Protein AF-A0AAV4X807-F1 (afdb_monomer_lite)

Organism: Caerostris extrusa (NCBI:txid172846)

Sequence (477 aa):
MCGIFAYLNYLEPRTRQEILELLIKGLQRLEYRGYDSAGVAFDGDANGKSIQIIRRKRWLKVTSLNLKPILKLSLNIMHIHKDKPHLSFRELVEQVIQQLEGICSSIQSKHYPNECVATRRGSPLLVGIKSKTHLATDYIPVLYSKDLTIHRLKRTLDESTAREIITFYKNGHSRNHEKTRQILEELTELPVMVELASDFMDRNTPIFRDDVCFFISQSGETADTLISLRYCKNNGALVVGVTNTVGSSICRESHCGIHINAGPEIGVASTKAYTSQFLSLVMFALVMSEDRISMQSRRSEIIRGLKVLPEQIKQVLELDSEVLKLSKEIYHQKSVLVMGRGFNYATCLEGALKIKELTYMHSEGILAGELKHGP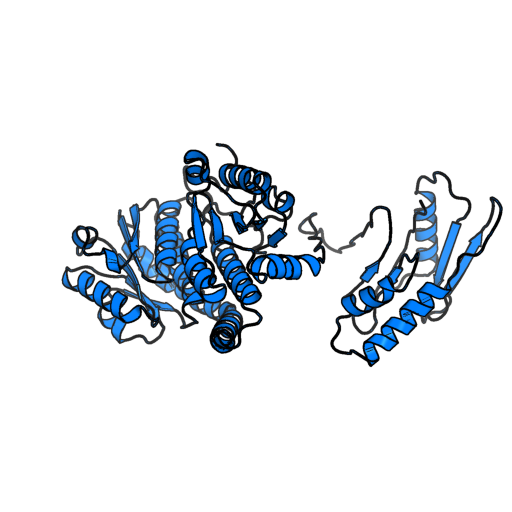LALVDDAMPVIMVVTKDPVYTKCMNALQQVTARGGRPIIICEKGDEETQKFAHKYLEVPHTVDCLQGILTVIPMQLLSFHIAVLRECNVDCPRNLAKSVTVE

pLDDT: mean 76.55, std 20.01, range [23.7, 98.31]

Foldseek 3Di:
DDDDDDDDDDPDDDDPVVVVVVRVVVVVPPPDDDDFWDKDWDQPDPVSPHIDIDIDGPDDDDDDDDPVLVVQLVVQLVVVCVVPVPDDSQRSNVVSVVVDPDDWDWDADPVHNVDIDTDDDDDDDDDDDDDPDDDPDPDDDDDDDDPVPLVVVLCLLVVPLAQAEEEEDEPLPALLQVLLQVLLCVLSVGHYHYDYLQVCVVVVPDEALNYAYEQEDAQLQFASSLVSQVVNVVNNHQYEYEYQDPPHSSCVSHPYYHHLVLPDDQFLQDDSSRLSSSVRSNVSSLSSNPPDPVCPVVSVQVVVLVVCVVVLLVVLVVCLVVLLVVLVVPLVPQEEEEEEERSCQSLSVSLQSLLCQLRVHHYDRDYLQCCVVPVVVVQAQRHEYEYEAEPDPCNVVSVVSLCSSLVRNHAYEYEYAPPPVVSVVSHNHYDHGHDGPPSSVSSSSNVSSNSNSVSSSVVNVADRRDGPPTDSHDNDD

InterPro domains:
  IPR001347 SIS domain [PF01380] (180-286)
  IPR001347 SIS domain [PF01380] (329-459)
  IPR001347 SIS domain [PS51464] (153-294)
  IPR001347 SIS domain [PS51464] (326-467)
  IPR017932 Glutamine amidotransferase type 2 domain [PS51278] (2-477)
  IPR029055 Nucleophile aminohydrolases, N-terminal [G3DSA:3.60.20.10] (2-70)
  IPR029055 Nucleophile aminohydrolases, N-terminal [SSF56235] (2-137)
  IPR035466 GlmS/AgaS, SIS domain 1 [cd05008] (181-289)
  IPR035490 GlmS/FrlB, SIS domain 2 [cd05009] (322-475)
  IPR046348 SIS domain superfamily [SSF53697] (181-477)

Structure (mmCIF, N/CA/C/O backbone):
data_AF-A0AAV4X807-F1
#
_entry.id   AF-A0AAV4X807-F1
#
loop_
_atom_site.group_PDB
_atom_site.id
_atom_site.type_symbol
_atom_site.label_atom_id
_atom_site.label_alt_id
_atom_site.label_comp_id
_atom_site.label_asym_id
_atom_site.label_entity_id
_atom_site.label_seq_id
_atom_site.pdbx_PDB_ins_code
_atom_site.Cartn_x
_atom_site.Cartn_y
_atom_site.Cartn_z
_atom_site.occupancy
_atom_site.B_iso_or_equiv
_atom_site.auth_seq_id
_atom_site.auth_comp_id
_atom_site.auth_asym_id
_atom_site.auth_atom_id
_atom_site.pdbx_PDB_model_num
ATOM 1 N N . MET A 1 1 ? 34.474 23.354 -31.093 1.00 37.50 1 MET A N 1
ATOM 2 C CA . MET A 1 1 ? 33.369 23.853 -30.243 1.00 37.50 1 MET A CA 1
ATOM 3 C C . MET A 1 1 ? 32.758 25.121 -30.844 1.00 37.50 1 MET A C 1
ATOM 5 O O . MET A 1 1 ? 33.234 26.207 -30.584 1.00 37.50 1 MET A O 1
ATOM 9 N N . CYS A 1 2 ? 31.691 25.044 -31.634 1.00 44.03 2 CYS A N 1
ATOM 10 C CA . CYS A 1 2 ? 30.960 26.267 -32.000 1.00 44.03 2 CYS A CA 1
ATOM 11 C C . CYS A 1 2 ? 29.953 26.602 -30.889 1.00 44.03 2 CYS A C 1
ATOM 13 O O . CYS A 1 2 ? 29.082 25.784 -30.605 1.00 44.03 2 CYS A O 1
ATOM 15 N N . GLY A 1 3 ? 30.073 27.769 -30.252 1.00 45.31 3 GLY A N 1
ATOM 16 C CA . GLY A 1 3 ? 29.020 28.302 -29.385 1.00 45.31 3 GLY A CA 1
ATOM 17 C C . GLY A 1 3 ? 27.915 28.915 -30.244 1.00 45.31 3 GLY A C 1
ATOM 18 O O . GLY A 1 3 ? 28.207 29.748 -31.099 1.00 45.31 3 GLY A O 1
ATOM 19 N N . ILE A 1 4 ? 26.663 28.494 -30.056 1.00 52.38 4 ILE A N 1
ATOM 20 C CA . ILE A 1 4 ? 25.496 29.099 -30.714 1.00 52.38 4 ILE A CA 1
ATOM 21 C C . ILE A 1 4 ? 24.684 29.827 -29.646 1.00 52.38 4 ILE A C 1
ATOM 23 O O . ILE A 1 4 ? 24.344 29.243 -28.620 1.00 52.38 4 ILE A O 1
ATOM 27 N N . PHE A 1 5 ? 24.377 31.097 -29.904 1.00 51.44 5 PHE A N 1
ATOM 28 C CA . PHE A 1 5 ? 23.547 31.946 -29.056 1.00 51.44 5 PHE A CA 1
ATOM 29 C C . PHE A 1 5 ? 22.313 32.366 -29.861 1.00 51.44 5 PHE A C 1
ATOM 31 O O . PHE A 1 5 ? 22.455 32.941 -30.940 1.00 51.44 5 PHE A O 1
ATOM 38 N N . ALA A 1 6 ? 21.115 32.036 -29.377 1.00 50.97 6 ALA A N 1
ATOM 39 C CA . ALA A 1 6 ? 19.854 32.307 -30.065 1.00 50.97 6 ALA A CA 1
ATOM 40 C C . ALA A 1 6 ? 18.922 33.127 -29.167 1.00 50.97 6 ALA A C 1
ATOM 42 O O . ALA A 1 6 ? 18.878 32.923 -27.955 1.00 50.97 6 ALA A O 1
ATOM 43 N N . TYR A 1 7 ? 18.172 34.046 -29.774 1.00 53.22 7 TYR A N 1
ATOM 44 C CA . TYR A 1 7 ? 17.194 34.892 -29.096 1.00 53.22 7 TYR A CA 1
ATOM 45 C C . TYR A 1 7 ? 15.838 34.704 -29.770 1.00 53.22 7 TYR A C 1
ATOM 47 O O . TYR A 1 7 ? 15.693 34.990 -30.956 1.00 53.22 7 TYR A O 1
ATOM 55 N N . LEU A 1 8 ? 14.860 34.210 -29.010 1.00 50.12 8 LEU A N 1
ATOM 56 C CA . LEU A 1 8 ? 13.480 34.050 -29.453 1.00 50.12 8 LEU A CA 1
ATOM 57 C C . LEU A 1 8 ? 12.603 35.017 -28.663 1.00 50.12 8 LEU A C 1
ATOM 59 O O . LEU A 1 8 ? 12.686 35.077 -27.436 1.00 50.12 8 LEU A O 1
ATOM 63 N N . ASN A 1 9 ? 11.755 35.749 -29.372 1.00 50.38 9 ASN A N 1
ATOM 64 C CA . ASN A 1 9 ? 10.801 36.664 -28.777 1.00 50.38 9 ASN A CA 1
ATOM 65 C C . ASN A 1 9 ? 9.375 36.184 -29.067 1.00 50.38 9 ASN A C 1
ATOM 67 O O . ASN A 1 9 ? 9.040 35.936 -30.224 1.00 50.38 9 ASN A O 1
ATOM 71 N N . TYR A 1 10 ? 8.552 36.034 -28.029 1.00 42.34 10 TYR A N 1
ATOM 72 C CA . TYR A 1 10 ? 7.191 35.513 -28.131 1.00 42.34 10 TYR A CA 1
ATOM 73 C C . TYR A 1 10 ? 6.226 36.408 -27.352 1.00 42.34 10 TYR A C 1
ATOM 75 O O . TYR A 1 10 ? 6.401 36.610 -26.153 1.00 42.34 10 TYR A O 1
ATOM 83 N N . LEU A 1 11 ? 5.214 36.934 -28.051 1.00 37.69 11 LEU A N 1
ATOM 84 C CA . LEU A 1 11 ? 4.140 37.791 -27.519 1.00 37.69 11 LEU A CA 1
ATOM 85 C C . LEU A 1 11 ? 4.584 39.103 -26.847 1.00 37.69 11 LEU A C 1
ATOM 87 O O . LEU A 1 11 ? 3.776 39.756 -26.192 1.00 37.69 11 LEU A O 1
ATOM 91 N N . GLU A 1 12 ? 5.827 39.532 -27.054 1.00 49.78 12 GLU A N 1
ATOM 92 C CA . GLU A 1 12 ? 6.304 40.841 -26.616 1.00 49.78 12 GLU A CA 1
ATOM 93 C C . GLU A 1 12 ? 6.917 41.576 -27.813 1.00 49.78 12 GLU A C 1
ATOM 95 O O . GLU A 1 12 ? 7.887 41.098 -28.388 1.00 49.78 12 GLU A O 1
ATOM 100 N N . PRO A 1 13 ? 6.372 42.707 -28.280 1.00 58.28 13 PRO A N 1
ATOM 101 C CA . PRO A 1 13 ? 6.938 43.388 -29.437 1.00 58.28 13 PRO A CA 1
ATOM 102 C C . PRO A 1 13 ? 8.306 43.984 -29.071 1.00 58.28 13 PRO A C 1
ATOM 104 O O . PRO A 1 13 ? 8.405 44.866 -28.222 1.00 58.28 13 PRO A O 1
ATOM 107 N N . ARG A 1 14 ? 9.374 43.501 -29.717 1.00 67.25 14 ARG A N 1
ATOM 108 C CA . ARG A 1 14 ? 10.719 44.101 -29.661 1.00 67.25 14 ARG A CA 1
ATOM 109 C C . ARG A 1 14 ? 11.163 44.473 -31.055 1.00 67.25 14 ARG A C 1
ATOM 111 O O . ARG A 1 14 ? 10.870 43.768 -32.023 1.00 67.25 14 ARG A O 1
ATOM 118 N N . THR A 1 15 ? 11.892 45.572 -31.154 1.00 72.75 15 THR A N 1
ATOM 119 C CA . THR A 1 15 ? 12.440 46.008 -32.433 1.00 72.75 15 THR A CA 1
ATOM 120 C C . THR A 1 15 ? 13.598 45.097 -32.842 1.00 72.75 15 THR A C 1
ATOM 122 O O . THR A 1 15 ? 14.346 44.585 -32.009 1.00 72.75 15 THR A O 1
ATOM 125 N N . ARG A 1 16 ? 13.788 44.896 -34.152 1.00 64.81 16 ARG A N 1
ATOM 126 C CA . ARG A 1 16 ? 14.900 44.079 -34.677 1.00 64.81 16 ARG A CA 1
ATOM 127 C C . ARG A 1 16 ? 16.267 44.600 -34.231 1.00 64.81 16 ARG A C 1
ATOM 129 O O . ARG A 1 16 ? 17.181 43.810 -34.023 1.00 64.81 16 ARG A O 1
ATOM 136 N N . GLN A 1 17 ? 16.392 45.915 -34.063 1.00 71.38 17 GLN A N 1
ATOM 137 C CA . GLN A 1 17 ? 17.611 46.555 -33.585 1.00 71.38 17 GLN A CA 1
ATOM 138 C C . GLN A 1 17 ? 17.977 46.091 -32.169 1.00 71.38 17 GLN A C 1
ATOM 140 O O . GLN A 1 17 ? 19.103 45.650 -31.957 1.00 71.38 17 GLN A O 1
ATOM 145 N N . GLU A 1 18 ? 17.027 46.102 -31.230 1.00 69.62 18 GLU A N 1
ATOM 146 C CA . GLU A 1 18 ? 17.261 45.630 -29.856 1.00 69.62 18 GLU A CA 1
ATOM 147 C C . GLU A 1 18 ? 17.693 44.157 -29.828 1.00 69.62 18 GLU A C 1
ATOM 149 O O . GLU A 1 18 ? 18.594 43.779 -29.079 1.00 69.62 18 GLU A O 1
ATOM 154 N N . ILE A 1 19 ? 17.084 43.328 -30.683 1.00 66.19 19 ILE A N 1
ATOM 155 C CA . ILE A 1 19 ? 17.410 41.901 -30.811 1.00 66.19 19 ILE A CA 1
ATOM 156 C C . ILE A 1 19 ? 18.845 41.716 -31.316 1.00 66.19 19 ILE A C 1
ATOM 158 O O . ILE A 1 19 ? 19.616 40.943 -30.742 1.00 66.19 19 ILE A O 1
ATOM 162 N N . LEU A 1 20 ? 19.224 42.440 -32.370 1.00 65.31 20 LEU A N 1
ATOM 163 C CA . LEU A 1 20 ? 20.565 42.371 -32.951 1.00 65.31 20 LEU A CA 1
ATOM 164 C C . LEU A 1 20 ? 21.633 42.876 -31.976 1.00 65.31 20 LEU A C 1
ATOM 166 O O . LEU A 1 20 ? 22.670 42.231 -31.825 1.00 65.31 20 LEU A O 1
ATOM 170 N N . GLU A 1 21 ? 21.380 43.977 -31.268 1.00 71.56 21 GLU A N 1
ATOM 171 C CA . GLU A 1 21 ? 22.302 44.501 -30.256 1.00 71.56 21 GLU A CA 1
ATOM 172 C C . GLU A 1 21 ? 22.534 43.505 -29.115 1.00 71.56 21 GLU A C 1
ATOM 174 O O . GLU A 1 21 ? 23.664 43.350 -28.645 1.00 71.56 21 GLU A O 1
ATOM 179 N N . LEU A 1 22 ? 21.488 42.798 -28.685 1.00 67.56 22 LEU A N 1
ATOM 180 C CA . LEU A 1 22 ? 21.567 41.815 -27.609 1.00 67.56 22 LEU A CA 1
ATOM 181 C C . LEU A 1 22 ? 22.325 40.553 -28.045 1.00 67.56 22 LEU A C 1
ATOM 183 O O . LEU A 1 22 ? 23.179 40.064 -27.303 1.00 67.56 22 LEU A O 1
ATOM 187 N N . LEU A 1 23 ? 22.082 40.071 -29.268 1.00 64.19 23 LEU A N 1
ATOM 188 C CA . LEU A 1 23 ? 22.828 38.960 -29.866 1.00 64.19 23 LEU A CA 1
ATOM 189 C C . LEU A 1 23 ? 24.318 39.297 -30.035 1.00 64.19 23 LEU A C 1
ATOM 191 O O . LEU A 1 23 ? 25.176 38.485 -29.692 1.00 64.19 23 LEU A O 1
ATOM 195 N N . ILE A 1 24 ? 24.641 40.507 -30.501 1.00 65.62 24 ILE A N 1
ATOM 196 C CA . ILE A 1 24 ? 26.028 40.961 -30.690 1.00 65.62 24 ILE A CA 1
ATOM 197 C C . ILE A 1 24 ? 26.744 41.131 -29.342 1.00 65.62 24 ILE A C 1
ATOM 199 O O . ILE A 1 24 ? 27.864 40.643 -29.187 1.00 65.62 24 ILE A O 1
ATOM 203 N N . LYS A 1 25 ? 26.103 41.756 -28.343 1.00 63.31 25 LYS A N 1
ATOM 204 C CA . LYS A 1 25 ? 26.660 41.883 -26.981 1.00 63.31 25 LYS A CA 1
ATOM 205 C C . LYS A 1 25 ? 26.866 40.518 -26.317 1.00 63.31 25 LYS A C 1
ATOM 207 O O . LYS A 1 25 ? 27.859 40.328 -25.619 1.00 63.31 25 LYS A O 1
ATOM 212 N N . GLY A 1 26 ? 25.957 39.565 -26.544 1.00 60.72 26 GLY A N 1
ATOM 213 C CA . GLY A 1 26 ? 26.096 38.181 -26.081 1.00 60.72 26 GLY A CA 1
ATOM 214 C C . GLY A 1 26 ? 27.308 37.484 -26.698 1.00 60.72 26 GLY A C 1
ATOM 215 O O . GLY A 1 26 ? 28.117 36.903 -25.979 1.00 60.72 26 GLY A O 1
ATOM 216 N N . LEU A 1 27 ? 27.491 37.625 -28.014 1.00 60.19 27 LEU A N 1
ATOM 217 C CA . LEU A 1 27 ? 28.650 37.087 -28.733 1.00 60.19 27 LEU A CA 1
ATOM 218 C C . LEU A 1 27 ? 29.984 37.700 -28.272 1.00 60.19 27 LEU A C 1
ATOM 220 O O . LEU A 1 27 ? 30.978 36.986 -28.212 1.00 60.19 27 LEU A O 1
ATOM 224 N N . GLN A 1 28 ? 30.012 38.988 -27.912 1.00 56.56 28 GLN A N 1
ATOM 225 C CA . GLN A 1 28 ? 31.215 39.673 -27.410 1.00 56.56 28 GLN A CA 1
ATOM 226 C C . GLN A 1 28 ? 31.657 39.220 -26.010 1.00 56.56 28 GLN A C 1
ATOM 228 O O . GLN A 1 28 ? 32.835 39.329 -25.683 1.00 56.56 28 GLN A O 1
ATOM 233 N N . ARG A 1 29 ? 30.727 38.743 -25.172 1.00 58.25 29 ARG A N 1
ATOM 234 C CA . ARG A 1 29 ? 31.002 38.318 -23.784 1.00 58.25 29 ARG A CA 1
ATOM 235 C C . ARG A 1 29 ? 31.426 36.855 -23.660 1.00 58.25 29 ARG A C 1
ATOM 237 O O . ARG A 1 29 ? 31.870 36.445 -22.593 1.00 58.25 29 ARG A O 1
ATOM 244 N N . LEU A 1 30 ? 31.271 36.067 -24.720 1.00 54.47 30 LEU A N 1
ATOM 245 C CA . LEU A 1 30 ? 31.763 34.695 -24.763 1.00 54.47 30 LEU A CA 1
ATOM 246 C C . LEU A 1 30 ? 33.287 34.724 -24.942 1.00 54.47 30 LEU A C 1
ATOM 248 O O . LEU A 1 30 ? 33.774 35.222 -25.955 1.00 54.47 30 LEU A O 1
ATOM 252 N N . GLU A 1 31 ? 34.041 34.187 -23.975 1.00 44.09 31 GLU A N 1
ATOM 253 C CA . GLU A 1 31 ? 35.494 34.014 -24.105 1.00 44.09 31 GLU A CA 1
ATOM 254 C C . GLU A 1 31 ? 35.809 33.119 -25.314 1.00 44.09 31 GLU A C 1
ATOM 256 O O . GLU A 1 31 ? 35.655 31.895 -25.305 1.00 44.09 31 GLU A O 1
ATOM 261 N N . TYR A 1 32 ? 36.222 33.765 -26.401 1.00 48.41 32 TYR A N 1
ATOM 262 C CA . TYR A 1 32 ? 36.353 33.171 -27.722 1.00 48.41 32 TYR A CA 1
ATOM 263 C C . TYR A 1 32 ? 37.695 32.435 -27.846 1.00 48.41 32 TYR A C 1
ATOM 265 O O . TYR A 1 32 ? 38.703 33.003 -28.263 1.00 48.41 32 TYR A O 1
ATOM 273 N N . ARG A 1 33 ? 37.738 31.148 -27.488 1.00 42.59 33 ARG A N 1
ATOM 274 C CA . ARG A 1 33 ? 38.919 30.294 -27.712 1.00 42.59 33 ARG A CA 1
ATOM 275 C C . ARG A 1 33 ? 38.788 29.504 -29.024 1.00 42.59 33 ARG A C 1
ATOM 277 O O . ARG A 1 33 ? 38.341 28.361 -29.025 1.00 42.59 33 ARG A O 1
ATOM 284 N N . GLY A 1 34 ? 39.195 30.139 -30.130 1.00 44.38 34 GLY A N 1
ATOM 285 C CA . GLY A 1 34 ? 39.702 29.464 -31.339 1.00 44.38 34 GLY A CA 1
ATOM 286 C C . GLY A 1 34 ? 38.708 29.005 -32.421 1.00 44.38 34 GLY A C 1
ATOM 287 O O . GLY A 1 34 ? 38.698 27.820 -32.740 1.00 44.38 34 GLY A O 1
ATOM 288 N N . TYR A 1 35 ? 37.937 29.909 -33.052 1.00 50.03 35 TYR A N 1
ATOM 289 C CA . TYR A 1 35 ? 37.152 29.582 -34.266 1.00 50.03 35 TYR A CA 1
ATOM 290 C C . TYR A 1 35 ? 37.242 30.656 -35.359 1.00 50.03 35 TYR A C 1
ATOM 292 O O . TYR A 1 35 ? 37.128 31.846 -35.077 1.00 50.03 35 TYR A O 1
ATOM 300 N N . ASP A 1 36 ? 37.349 30.221 -36.621 1.00 42.72 36 ASP A N 1
ATOM 301 C CA . ASP A 1 36 ? 37.680 31.057 -37.792 1.00 42.72 36 ASP A CA 1
ATOM 302 C C . ASP A 1 36 ? 36.482 31.737 -38.495 1.00 42.72 36 ASP A C 1
ATOM 304 O O . ASP A 1 36 ? 36.616 32.265 -39.604 1.00 42.72 36 ASP A O 1
ATOM 308 N N . SER A 1 37 ? 35.279 31.733 -37.902 1.00 49.81 37 SER A N 1
ATOM 309 C CA . SER A 1 37 ? 34.127 32.464 -38.461 1.00 49.81 37 SER A CA 1
ATOM 310 C C . SER A 1 37 ? 33.029 32.772 -37.437 1.00 49.81 37 SER A C 1
ATOM 312 O O . SER A 1 37 ? 32.814 32.009 -36.497 1.00 49.81 37 SER A O 1
ATOM 314 N N . ALA A 1 38 ? 32.320 33.883 -37.660 1.00 54.16 38 ALA A N 1
ATOM 315 C CA . ALA A 1 38 ? 31.125 34.290 -36.922 1.00 54.16 38 ALA A CA 1
ATOM 316 C C . ALA A 1 38 ? 30.033 34.754 -37.904 1.00 54.16 38 ALA A C 1
ATOM 318 O O . ALA A 1 38 ? 30.325 35.283 -38.986 1.00 54.16 38 ALA A O 1
ATOM 319 N N . GLY A 1 39 ? 28.768 34.554 -37.536 1.00 54.12 39 GLY A N 1
ATOM 320 C CA . GLY A 1 39 ? 27.623 35.002 -38.324 1.00 54.12 39 GLY A CA 1
ATOM 321 C C . GLY A 1 39 ? 26.351 35.086 -37.490 1.00 54.12 39 GLY A C 1
ATOM 322 O O . GLY A 1 39 ? 26.218 34.389 -36.488 1.00 54.12 39 GLY A O 1
ATOM 323 N N . VAL A 1 40 ? 25.430 35.947 -37.916 1.00 56.69 40 VAL A N 1
ATOM 324 C CA . VAL A 1 40 ? 24.116 36.144 -37.291 1.00 56.69 40 VAL A CA 1
ATOM 325 C C . VAL A 1 40 ? 23.051 35.883 -38.353 1.00 56.69 40 VAL A C 1
ATOM 327 O O . VAL A 1 40 ? 23.185 36.335 -39.493 1.00 56.69 40 VAL A O 1
ATOM 330 N N . ALA A 1 41 ? 22.020 35.124 -37.989 1.00 56.22 41 ALA A N 1
ATOM 331 C CA . ALA A 1 41 ? 20.852 34.875 -38.823 1.00 56.22 41 ALA A CA 1
ATOM 332 C C . ALA A 1 41 ? 19.611 35.423 -38.117 1.00 56.22 41 ALA A C 1
ATOM 334 O O . ALA A 1 41 ? 19.452 35.224 -36.914 1.00 56.22 41 ALA A O 1
ATOM 335 N N . PHE A 1 42 ? 18.765 36.125 -38.861 1.00 59.41 42 PHE A N 1
ATOM 336 C CA . PHE A 1 42 ? 17.525 36.714 -38.362 1.00 59.41 42 PHE A CA 1
ATOM 337 C C . PHE A 1 42 ? 16.468 36.726 -39.469 1.00 59.41 42 PHE A C 1
ATOM 339 O O . PHE A 1 42 ? 16.794 36.623 -40.653 1.00 59.41 42 PHE A O 1
ATOM 346 N N . ASP A 1 43 ? 15.201 36.864 -39.096 1.00 56.22 43 ASP A N 1
ATOM 347 C CA . ASP A 1 43 ? 14.098 36.884 -40.057 1.00 56.22 43 ASP A CA 1
ATOM 348 C C . ASP A 1 43 ? 14.142 38.151 -40.929 1.00 56.22 43 ASP A C 1
ATOM 350 O O . ASP A 1 43 ? 14.115 39.285 -40.441 1.00 56.22 43 ASP A O 1
ATOM 354 N N . GLY A 1 44 ? 14.219 37.956 -42.245 1.00 55.25 44 GLY A N 1
ATOM 355 C CA . GLY A 1 44 ? 14.304 39.007 -43.257 1.00 55.25 44 GLY A CA 1
ATOM 356 C C . GLY A 1 44 ? 13.004 39.792 -43.426 1.00 55.25 44 GLY A C 1
ATOM 357 O O . GLY A 1 44 ? 13.031 41.000 -43.660 1.00 55.25 44 GLY A O 1
ATOM 358 N N . ASP A 1 45 ? 11.855 39.156 -43.207 1.00 56.06 45 ASP A N 1
ATOM 359 C CA . ASP A 1 45 ? 10.515 39.719 -43.387 1.00 56.06 45 ASP A CA 1
ATOM 360 C C . ASP A 1 45 ? 9.650 39.543 -42.130 1.00 56.06 45 ASP A C 1
ATOM 362 O O . ASP A 1 45 ? 9.953 38.743 -41.249 1.00 56.06 45 ASP A O 1
ATOM 366 N N . ALA A 1 46 ? 8.589 40.345 -42.001 1.00 52.81 46 ALA A N 1
ATOM 367 C CA . ALA A 1 46 ? 7.729 40.352 -40.811 1.00 52.81 46 ALA A CA 1
ATOM 368 C C . ALA A 1 46 ? 6.978 39.024 -40.590 1.00 52.81 46 ALA A C 1
ATOM 370 O O . ALA A 1 46 ? 6.504 38.762 -39.490 1.00 52.81 46 ALA A O 1
ATOM 371 N N . ASN A 1 47 ? 6.901 38.179 -41.624 1.00 54.19 47 ASN A N 1
ATOM 372 C CA . ASN A 1 47 ? 6.198 36.900 -41.594 1.00 54.19 47 ASN A CA 1
ATOM 373 C C . ASN A 1 47 ? 7.123 35.697 -41.326 1.00 54.19 47 ASN A C 1
ATOM 375 O O . ASN A 1 47 ? 6.637 34.564 -41.340 1.00 54.19 47 ASN A O 1
ATOM 379 N N . GLY A 1 48 ? 8.432 35.919 -41.128 1.00 53.50 48 GLY A N 1
ATOM 380 C CA . GLY A 1 48 ? 9.415 34.863 -40.846 1.00 53.50 48 GLY A CA 1
ATOM 381 C C . GLY A 1 48 ? 9.595 33.850 -41.981 1.00 53.50 48 GLY A C 1
ATOM 382 O O . GLY A 1 48 ? 9.984 32.709 -41.741 1.00 53.50 48 GLY A O 1
ATOM 383 N N . LYS A 1 49 ? 9.247 34.222 -43.221 1.00 44.22 49 LYS A N 1
ATOM 384 C CA . LYS A 1 49 ? 9.326 33.328 -44.390 1.00 44.22 49 LYS A CA 1
ATOM 385 C C . LYS A 1 49 ? 10.677 33.407 -45.092 1.00 44.22 49 LYS A C 1
ATOM 387 O O . LYS A 1 49 ? 11.037 32.500 -45.838 1.00 44.22 49 LYS A O 1
ATOM 392 N N . SER A 1 50 ? 11.420 34.480 -44.856 1.00 43.78 50 SER A N 1
ATOM 393 C CA . SER A 1 50 ? 12.766 34.703 -45.360 1.00 43.78 50 SER A CA 1
ATOM 394 C C . SER A 1 50 ? 13.720 34.884 -44.186 1.00 43.78 50 SER A C 1
ATOM 396 O O . SER A 1 50 ? 13.384 35.542 -43.209 1.00 43.78 50 SER A O 1
ATOM 398 N N . ILE A 1 51 ? 14.919 34.314 -44.278 1.00 52.44 51 ILE A N 1
ATOM 399 C CA . ILE A 1 51 ? 15.976 34.481 -43.274 1.00 52.44 51 ILE A CA 1
ATOM 400 C C . ILE A 1 51 ? 17.117 35.239 -43.938 1.00 52.44 51 ILE A C 1
ATOM 402 O O . ILE A 1 51 ? 17.645 34.804 -44.964 1.00 52.44 51 ILE A O 1
ATOM 406 N N . GLN A 1 52 ? 17.513 36.363 -43.349 1.00 48.09 52 GLN A N 1
ATOM 407 C CA . GLN A 1 52 ? 18.732 37.062 -43.725 1.00 48.09 52 GLN A CA 1
ATOM 408 C C . GLN A 1 52 ? 19.894 36.579 -42.867 1.00 48.09 52 GLN A C 1
ATOM 410 O O . GLN A 1 52 ? 19.798 36.441 -41.648 1.00 48.09 52 GLN A O 1
ATOM 415 N N . ILE A 1 53 ? 21.013 36.303 -43.531 1.00 52.09 53 ILE A N 1
ATOM 416 C CA . ILE A 1 53 ? 22.214 35.775 -42.896 1.00 52.09 53 ILE A CA 1
ATOM 417 C C . ILE A 1 53 ? 23.365 36.716 -43.213 1.00 52.09 53 ILE A C 1
ATOM 419 O O . ILE A 1 53 ? 23.739 36.881 -44.373 1.00 52.09 53 ILE A O 1
ATOM 423 N N . ILE A 1 54 ? 23.970 37.278 -42.171 1.00 54.62 54 ILE A N 1
ATOM 424 C CA . ILE A 1 54 ? 25.166 38.108 -42.290 1.00 54.62 54 ILE A CA 1
ATOM 425 C C . ILE A 1 54 ? 26.352 37.294 -41.773 1.00 54.62 54 ILE A C 1
ATOM 427 O O . ILE A 1 54 ? 26.356 36.820 -40.636 1.00 54.62 54 ILE A O 1
ATOM 431 N N . ARG A 1 55 ? 27.361 37.100 -42.630 1.00 52.72 55 ARG A N 1
ATOM 432 C CA . ARG A 1 55 ? 28.579 36.327 -42.334 1.00 52.72 55 ARG A CA 1
ATOM 433 C C . ARG A 1 55 ? 29.813 37.187 -42.567 1.00 52.72 55 ARG A C 1
ATOM 435 O O . ARG A 1 55 ? 29.851 37.954 -43.525 1.00 52.72 55 ARG A O 1
ATOM 442 N N . ARG A 1 56 ? 30.859 36.998 -41.760 1.00 44.00 56 ARG A N 1
ATOM 443 C CA . ARG A 1 56 ? 32.179 37.607 -41.993 1.00 44.00 56 ARG A CA 1
ATOM 444 C C . ARG A 1 56 ? 33.262 36.529 -41.915 1.00 44.00 56 ARG A C 1
ATOM 446 O O . ARG A 1 56 ? 33.251 35.737 -40.975 1.00 44.00 56 ARG A O 1
ATOM 453 N N . LYS A 1 57 ? 34.169 36.465 -42.905 1.00 37.66 57 LYS A N 1
ATOM 454 C CA . LYS A 1 57 ? 35.208 35.418 -42.986 1.00 37.66 57 LYS A CA 1
ATOM 455 C C . LYS A 1 57 ? 36.638 35.973 -43.102 1.00 37.66 57 LYS A C 1
ATOM 457 O O . LYS A 1 57 ? 37.002 36.567 -44.112 1.00 37.66 57 LYS A O 1
ATOM 462 N N . ARG A 1 58 ? 37.407 35.739 -42.031 1.00 38.03 58 ARG A N 1
ATOM 463 C CA . ARG A 1 58 ? 38.873 35.744 -41.829 1.00 38.03 58 ARG A CA 1
ATOM 464 C C . ARG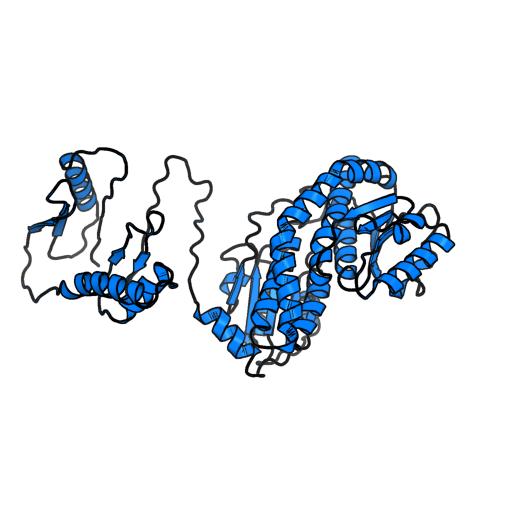 A 1 58 ? 39.025 34.907 -40.536 1.00 38.03 58 ARG A C 1
ATOM 466 O O . ARG A 1 58 ? 38.429 35.311 -39.543 1.00 38.03 58 ARG A O 1
ATOM 473 N N . TRP A 1 59 ? 39.649 33.727 -40.480 1.00 26.41 59 TRP A N 1
ATOM 474 C CA . TRP A 1 59 ? 40.733 33.125 -41.275 1.00 26.41 59 TRP A CA 1
ATOM 475 C C . TRP A 1 59 ? 40.285 31.964 -42.211 1.00 26.41 59 TRP A C 1
ATOM 477 O O . TRP A 1 59 ? 39.108 31.639 -42.314 1.00 26.41 59 TRP A O 1
ATOM 487 N N . LEU A 1 60 ? 41.212 31.471 -43.038 1.00 26.28 60 LEU A N 1
ATOM 488 C CA . LEU A 1 60 ? 41.037 30.922 -44.398 1.00 26.28 60 LEU A CA 1
ATOM 489 C C . LEU A 1 60 ? 40.529 29.464 -44.568 1.00 26.28 60 LEU A C 1
ATOM 491 O O . LEU A 1 60 ? 40.757 28.595 -43.741 1.00 26.28 60 LEU A O 1
ATOM 495 N N . LYS A 1 61 ? 40.001 29.237 -45.791 1.00 24.06 61 LYS A N 1
ATOM 496 C CA . LYS A 1 61 ? 39.626 28.013 -46.549 1.00 24.06 61 LYS A CA 1
ATOM 497 C C . LYS A 1 61 ? 38.305 27.292 -46.222 1.00 24.06 61 LYS A C 1
ATOM 499 O O . LYS A 1 61 ? 37.972 26.948 -45.099 1.00 24.06 61 LYS A O 1
ATOM 504 N N . VAL A 1 62 ? 37.521 27.109 -47.290 1.00 29.33 62 VAL A N 1
ATOM 505 C CA . VAL A 1 62 ? 36.158 26.568 -47.324 1.00 29.33 62 VAL A CA 1
ATOM 506 C C . VAL A 1 62 ? 36.171 25.277 -48.124 1.00 29.33 62 VAL A C 1
ATOM 508 O O . VAL A 1 62 ? 36.514 25.292 -49.303 1.00 29.33 62 VAL A O 1
ATOM 511 N N . THR A 1 63 ? 35.679 24.212 -47.509 1.00 23.70 63 THR A N 1
ATOM 512 C CA . THR A 1 63 ? 34.885 23.186 -48.186 1.00 23.70 63 THR A CA 1
ATOM 513 C C . THR A 1 63 ? 33.488 23.175 -47.553 1.00 23.70 63 THR A C 1
ATOM 515 O O . THR A 1 63 ? 33.294 23.540 -46.395 1.00 23.70 63 THR A O 1
ATOM 518 N N . SER A 1 64 ? 32.495 22.904 -48.391 1.00 28.11 64 SER A N 1
ATOM 519 C CA . SER A 1 64 ? 31.047 23.094 -48.232 1.00 28.11 64 SER A CA 1
ATOM 520 C C . SER A 1 64 ? 30.412 22.602 -46.917 1.00 28.11 64 SER A C 1
ATOM 522 O O . SER A 1 64 ? 30.477 21.415 -46.611 1.00 28.11 64 SER A O 1
ATOM 524 N N . LEU A 1 65 ? 29.660 23.470 -46.223 1.00 34.91 65 LEU A N 1
ATOM 525 C CA . LEU A 1 65 ? 28.630 23.064 -45.250 1.00 34.91 65 LEU A CA 1
ATOM 526 C C . LEU A 1 65 ? 27.301 22.835 -45.993 1.00 34.91 65 LEU A C 1
ATOM 528 O O . LEU A 1 65 ? 26.739 23.757 -46.583 1.00 34.91 65 LEU A O 1
ATOM 532 N N . ASN A 1 66 ? 26.831 21.588 -45.998 1.00 34.53 66 ASN A N 1
ATOM 533 C CA . ASN A 1 66 ? 25.686 21.104 -46.771 1.00 34.53 66 ASN A CA 1
ATOM 534 C C . ASN A 1 66 ? 24.374 21.379 -45.998 1.00 34.53 66 ASN A C 1
ATOM 536 O O . ASN A 1 66 ? 24.119 20.736 -44.988 1.00 34.53 66 ASN A O 1
ATOM 540 N N . LEU A 1 67 ? 23.541 22.332 -46.447 1.00 38.47 67 LEU A N 1
ATOM 541 C CA . LEU A 1 67 ? 22.238 22.683 -45.829 1.00 38.47 67 LEU A CA 1
ATOM 542 C C . LEU A 1 67 ? 21.067 21.767 -46.257 1.00 38.47 67 LEU A C 1
ATOM 544 O O . LEU A 1 67 ? 19.955 21.898 -45.747 1.00 38.47 67 LEU A O 1
ATOM 548 N N . LYS A 1 68 ? 21.311 20.800 -47.153 1.00 39.59 68 LYS A N 1
ATOM 549 C CA . LYS A 1 68 ? 20.349 19.753 -47.557 1.00 39.59 68 LYS A CA 1
ATOM 550 C C . LYS A 1 68 ? 19.676 18.985 -46.394 1.00 39.59 68 LYS A C 1
ATOM 552 O O . LYS A 1 68 ? 18.504 18.646 -46.551 1.00 39.59 68 LYS A O 1
ATOM 557 N N . PRO A 1 69 ? 20.327 18.718 -45.244 1.00 43.97 69 PRO A N 1
ATOM 558 C CA . PRO A 1 69 ? 19.738 17.893 -44.189 1.00 43.97 69 PRO A CA 1
ATOM 559 C C . PRO A 1 69 ? 18.539 18.539 -43.464 1.00 43.97 69 PRO A C 1
ATOM 561 O O . PRO A 1 69 ? 17.597 17.834 -43.129 1.00 43.97 69 PRO A O 1
ATOM 564 N N . ILE A 1 70 ? 18.511 19.869 -43.283 1.00 46.06 70 ILE A N 1
ATOM 565 C CA . ILE A 1 70 ? 17.430 20.585 -42.559 1.00 46.06 70 ILE A CA 1
ATOM 566 C C . ILE A 1 70 ? 16.146 20.699 -43.409 1.00 46.06 70 ILE A C 1
ATOM 568 O O . ILE A 1 70 ? 15.030 20.563 -42.905 1.00 46.06 70 ILE A O 1
ATOM 572 N N . LEU A 1 71 ? 16.295 20.899 -44.721 1.00 42.00 71 LEU A N 1
ATOM 573 C CA . LEU A 1 71 ? 15.177 20.867 -45.675 1.00 42.00 71 LEU A CA 1
ATOM 574 C C . LEU A 1 71 ? 14.620 19.445 -45.847 1.00 42.00 71 LEU A C 1
ATOM 576 O O . LEU A 1 71 ? 13.410 19.258 -45.937 1.00 42.00 71 LEU A O 1
ATOM 580 N N . LYS A 1 72 ? 15.491 18.427 -45.827 1.00 45.62 72 LYS A N 1
ATOM 581 C CA . LYS A 1 72 ? 15.083 17.014 -45.872 1.00 45.62 72 LYS A CA 1
ATOM 582 C C . LYS A 1 72 ? 14.352 16.589 -44.590 1.00 45.62 72 LYS A C 1
ATOM 584 O O . LYS A 1 72 ? 13.366 15.870 -44.677 1.00 45.62 72 LYS A O 1
ATOM 589 N N . LEU A 1 73 ? 14.775 17.101 -43.430 1.00 52.75 73 LEU A N 1
ATOM 590 C CA . LEU A 1 73 ? 14.127 16.905 -42.127 1.00 52.75 73 LEU A CA 1
ATOM 591 C C . LEU A 1 73 ? 12.674 17.413 -42.126 1.00 52.75 73 LEU A C 1
ATOM 593 O O . LEU A 1 73 ? 11.755 16.673 -41.796 1.00 52.75 73 LEU A O 1
ATOM 597 N N . SER A 1 74 ? 12.454 18.661 -42.544 1.00 50.34 74 SER A N 1
ATOM 598 C CA . SER A 1 74 ? 11.120 19.283 -42.556 1.00 50.34 74 SER A CA 1
ATOM 599 C C . SER A 1 74 ? 10.163 18.634 -43.565 1.00 50.34 74 SER A C 1
ATOM 601 O O . SER A 1 74 ? 8.989 18.433 -43.251 1.00 50.34 74 SER A O 1
ATOM 603 N N . LEU A 1 75 ? 10.658 18.234 -44.742 1.00 49.72 75 LEU A N 1
ATOM 604 C CA . LEU A 1 75 ? 9.874 17.494 -45.738 1.00 49.72 75 LEU A CA 1
ATOM 605 C C . LEU A 1 75 ? 9.541 16.062 -45.283 1.00 49.72 75 LEU A C 1
ATOM 607 O O . LEU A 1 75 ? 8.399 15.633 -45.437 1.00 49.72 75 LEU A O 1
ATOM 611 N N . ASN A 1 76 ? 10.493 15.346 -44.676 1.00 53.41 76 ASN A N 1
ATOM 612 C CA . ASN A 1 76 ? 10.276 13.979 -44.197 1.00 53.41 76 ASN A CA 1
ATOM 613 C C . ASN A 1 76 ? 9.331 13.924 -42.986 1.00 53.41 76 ASN A C 1
ATOM 615 O O . ASN A 1 76 ? 8.500 13.025 -42.931 1.00 53.41 76 ASN A O 1
ATOM 619 N N . ILE A 1 77 ? 9.391 14.893 -42.059 1.00 58.59 77 ILE A N 1
ATOM 620 C CA . ILE A 1 77 ? 8.426 14.987 -40.944 1.00 58.59 77 ILE A CA 1
ATOM 621 C C . ILE A 1 77 ? 6.999 15.133 -41.491 1.00 58.59 77 ILE A C 1
ATOM 623 O O . ILE A 1 77 ? 6.095 14.426 -41.052 1.00 58.59 77 ILE A O 1
ATOM 627 N N . MET A 1 78 ? 6.793 16.009 -42.483 1.00 54.94 78 MET A N 1
ATOM 628 C CA . MET A 1 78 ? 5.476 16.181 -43.108 1.00 54.94 78 MET A CA 1
ATOM 629 C C . MET A 1 78 ? 5.013 14.937 -43.877 1.00 54.94 78 MET A C 1
ATOM 631 O O . MET A 1 78 ? 3.819 14.650 -43.894 1.00 54.94 78 MET A O 1
ATOM 635 N N . HIS A 1 79 ? 5.931 14.208 -44.515 1.00 53.28 79 HIS A N 1
ATOM 636 C CA . HIS A 1 79 ? 5.605 12.990 -45.257 1.00 53.28 79 HIS A CA 1
ATOM 637 C C . HIS A 1 79 ? 5.211 11.840 -44.316 1.00 53.28 79 HIS A C 1
ATOM 639 O O . HIS A 1 79 ? 4.139 11.267 -44.472 1.00 53.28 79 HIS A O 1
ATOM 645 N N . ILE A 1 80 ? 6.002 11.582 -43.268 1.00 57.56 80 ILE A N 1
ATOM 646 C CA . ILE A 1 80 ? 5.723 10.513 -42.294 1.00 57.56 80 ILE A CA 1
ATOM 647 C C . ILE A 1 80 ? 4.457 10.815 -41.484 1.00 57.56 80 ILE A C 1
ATOM 649 O O . ILE A 1 80 ? 3.691 9.900 -41.201 1.00 57.56 80 ILE A O 1
ATOM 653 N N . HIS A 1 81 ? 4.181 12.082 -41.159 1.00 60.47 81 HIS A N 1
ATOM 654 C CA . HIS A 1 81 ? 2.932 12.449 -40.487 1.00 60.47 81 HIS A CA 1
ATOM 655 C C . HIS A 1 81 ? 1.690 12.176 -41.353 1.00 60.47 81 HIS A C 1
ATOM 657 O O . HIS A 1 81 ? 0.660 11.766 -40.824 1.00 60.47 81 HIS A O 1
ATOM 663 N N . LYS A 1 82 ? 1.783 12.363 -42.680 1.00 58.59 82 LYS A N 1
ATOM 664 C CA . LYS A 1 82 ? 0.685 12.034 -43.605 1.00 58.59 82 LYS A CA 1
ATOM 665 C C . LYS A 1 82 ? 0.420 10.530 -43.684 1.00 58.59 82 LYS A C 1
ATOM 667 O O . LYS A 1 82 ? -0.741 10.142 -43.748 1.00 58.59 82 LYS A O 1
ATOM 672 N N . ASP A 1 83 ? 1.467 9.711 -43.636 1.00 59.66 83 ASP A N 1
ATOM 673 C CA . ASP A 1 83 ? 1.342 8.249 -43.700 1.00 59.66 83 ASP A CA 1
ATOM 674 C C . ASP A 1 83 ? 0.988 7.619 -42.341 1.00 59.66 83 ASP A C 1
ATOM 676 O O . ASP A 1 83 ? 0.358 6.562 -42.281 1.00 59.66 83 ASP A O 1
ATOM 680 N N . LYS A 1 84 ? 1.388 8.253 -41.231 1.00 59.56 84 LYS A N 1
ATOM 681 C CA . LYS A 1 84 ? 1.194 7.762 -39.857 1.00 59.56 84 LYS A CA 1
ATOM 682 C C . LYS A 1 84 ? 0.739 8.895 -38.923 1.00 59.56 84 LYS A C 1
ATOM 684 O O . LYS A 1 84 ? 1.530 9.392 -38.119 1.00 59.56 84 LYS A O 1
ATOM 689 N N . PRO A 1 85 ? -0.548 9.284 -38.971 1.00 62.19 85 PRO A N 1
ATOM 690 C CA . PRO A 1 85 ? -1.065 10.420 -38.200 1.00 62.19 85 PRO A CA 1
ATOM 691 C C . PRO A 1 85 ? -1.151 10.164 -36.685 1.00 62.19 85 PRO A C 1
ATOM 693 O O . PRO A 1 85 ? -1.341 11.102 -35.919 1.00 62.19 85 PRO A O 1
ATOM 696 N N . HIS A 1 86 ? -1.022 8.908 -36.249 1.00 57.81 86 HIS A N 1
ATOM 697 C CA . HIS A 1 86 ? -1.080 8.494 -34.843 1.00 57.81 86 HIS A CA 1
ATOM 698 C C . HIS A 1 86 ? 0.251 8.664 -34.091 1.00 57.81 86 HIS A C 1
ATOM 700 O O . HIS A 1 86 ? 0.268 8.513 -32.873 1.00 57.81 86 HIS A O 1
ATOM 706 N N . LEU A 1 87 ? 1.353 8.963 -34.789 1.00 54.81 87 LEU A N 1
ATOM 707 C CA . LEU A 1 87 ? 2.649 9.208 -34.155 1.00 54.81 87 LEU A CA 1
ATOM 708 C C . LEU A 1 87 ? 2.683 10.593 -33.505 1.00 54.81 87 LEU A C 1
ATOM 710 O O . LEU A 1 87 ? 2.271 11.590 -34.104 1.00 54.81 87 LEU A O 1
ATOM 714 N N . SER A 1 88 ? 3.230 10.660 -32.294 1.00 59.91 88 SER A N 1
ATOM 715 C CA . SER A 1 88 ? 3.481 11.920 -31.601 1.00 59.91 88 SER A CA 1
ATOM 716 C C . SER A 1 88 ? 4.537 12.758 -32.330 1.00 59.91 88 SER A C 1
ATOM 718 O O . SER A 1 88 ? 5.387 12.249 -33.070 1.00 59.91 88 SER A O 1
ATOM 720 N N . PHE A 1 89 ? 4.517 14.074 -32.098 1.00 56.62 89 PHE A N 1
ATOM 721 C CA . PHE A 1 89 ? 5.467 15.002 -32.717 1.00 56.62 89 PHE A CA 1
ATOM 722 C C . PHE A 1 89 ? 6.924 14.611 -32.444 1.00 56.62 89 PHE A C 1
ATOM 724 O O . PHE A 1 89 ? 7.775 14.683 -33.331 1.00 56.62 89 PHE A O 1
ATOM 731 N N . ARG A 1 90 ? 7.199 14.123 -31.234 1.00 60.69 90 ARG A N 1
ATOM 732 C CA . ARG A 1 90 ? 8.513 13.631 -30.833 1.00 60.69 90 ARG A CA 1
ATOM 733 C C . ARG A 1 90 ? 8.956 12.396 -31.628 1.00 60.69 90 ARG A C 1
ATOM 735 O O . ARG A 1 90 ? 10.072 12.393 -32.140 1.00 60.69 90 ARG A O 1
ATOM 742 N N . GLU A 1 91 ? 8.098 11.387 -31.773 1.00 60.78 91 GLU A N 1
ATOM 743 C CA . GLU A 1 91 ? 8.410 10.147 -32.509 1.00 60.78 91 GLU A CA 1
ATOM 744 C C . GLU A 1 91 ? 8.655 10.410 -33.999 1.00 60.78 91 GLU A C 1
ATOM 746 O O . GLU A 1 91 ? 9.572 9.844 -34.599 1.00 60.78 91 GLU A O 1
ATOM 751 N N . LEU A 1 92 ? 7.874 11.322 -34.589 1.00 63.44 92 LEU A N 1
ATOM 752 C CA . LEU A 1 92 ? 8.071 11.781 -35.965 1.00 63.44 92 LEU A CA 1
ATOM 753 C C . LEU A 1 92 ? 9.459 12.393 -36.150 1.00 63.44 92 LEU A C 1
ATOM 755 O O . LEU A 1 92 ? 10.166 12.081 -37.107 1.00 63.44 92 LEU A O 1
ATOM 759 N N . VAL A 1 93 ? 9.864 13.257 -35.221 1.00 59.50 93 VAL A N 1
ATOM 760 C CA . VAL A 1 93 ? 11.169 13.917 -35.260 1.00 59.50 93 VAL A CA 1
ATOM 761 C C . VAL A 1 93 ? 12.298 12.894 -35.077 1.00 59.50 93 VAL A C 1
ATOM 763 O O . VAL A 1 93 ? 13.262 12.920 -35.841 1.00 59.50 93 VAL A O 1
ATOM 766 N N . GLU A 1 94 ? 12.166 11.942 -34.151 1.00 63.41 94 GLU A N 1
ATOM 767 C CA . GLU A 1 94 ? 13.160 10.884 -33.912 1.00 63.41 94 GLU A CA 1
ATOM 768 C C . GLU A 1 94 ? 13.396 9.983 -35.135 1.00 63.41 94 GLU A C 1
ATOM 770 O O . GLU A 1 94 ? 14.552 9.760 -35.510 1.00 63.41 94 GLU A O 1
ATOM 775 N N . GLN A 1 95 ? 12.335 9.518 -35.805 1.00 61.81 95 GLN A N 1
ATOM 776 C CA . GLN A 1 95 ? 12.457 8.668 -37.001 1.00 61.81 95 GLN A CA 1
ATOM 777 C C . GLN A 1 95 ? 13.191 9.370 -38.145 1.00 61.81 95 GLN A C 1
ATOM 779 O O . GLN A 1 95 ? 13.971 8.757 -38.875 1.00 61.81 95 GLN A O 1
ATOM 784 N N . VAL A 1 96 ? 12.970 10.674 -38.291 1.00 60.44 96 VAL A N 1
ATOM 785 C CA . VAL A 1 96 ? 13.584 11.462 -39.361 1.00 60.44 96 VAL A CA 1
ATOM 786 C C . VAL A 1 96 ? 15.046 11.769 -39.042 1.00 60.44 96 VAL A C 1
ATOM 788 O O . VAL A 1 96 ? 15.892 11.731 -39.934 1.00 60.44 96 VAL A O 1
ATOM 791 N N . ILE A 1 97 ? 15.369 12.026 -37.772 1.00 58.00 97 ILE A N 1
ATOM 792 C CA . ILE A 1 97 ? 16.741 12.289 -37.316 1.00 58.00 97 ILE A CA 1
ATOM 793 C C . ILE A 1 97 ? 17.656 11.086 -37.545 1.00 58.00 97 ILE A C 1
ATOM 795 O O . ILE A 1 97 ? 18.810 11.279 -37.921 1.00 58.00 97 ILE A O 1
ATOM 799 N N . GLN A 1 98 ? 17.162 9.856 -37.363 1.00 59.69 98 GLN A N 1
ATOM 800 C CA . GLN A 1 98 ? 17.952 8.641 -37.610 1.00 59.69 98 GLN A CA 1
ATOM 801 C C . GLN A 1 98 ? 18.447 8.530 -39.060 1.00 59.69 98 GLN A C 1
ATOM 803 O O . GLN A 1 98 ? 19.471 7.901 -39.316 1.00 59.69 98 GLN A O 1
ATOM 808 N N . GLN A 1 99 ? 17.755 9.169 -40.005 1.00 55.38 99 GLN A N 1
ATOM 809 C CA . GLN A 1 99 ? 18.092 9.148 -41.429 1.00 55.38 99 GLN A CA 1
ATOM 810 C C . GLN A 1 99 ? 19.063 10.269 -41.839 1.00 55.38 99 GLN A C 1
ATOM 812 O O . GLN A 1 99 ? 19.344 10.441 -43.029 1.00 55.38 99 GLN A O 1
ATOM 817 N N . LEU A 1 100 ? 19.541 11.075 -40.884 1.00 50.59 100 LEU A N 1
ATOM 818 C CA . LEU A 1 100 ? 20.298 12.291 -41.155 1.00 50.59 100 LEU A CA 1
ATOM 819 C C . LEU A 1 100 ? 21.634 12.313 -40.402 1.00 50.59 100 LEU A C 1
ATOM 821 O O . LEU A 1 100 ? 21.698 12.225 -39.178 1.00 50.59 100 LEU A O 1
ATOM 825 N N . GLU A 1 101 ? 22.727 12.504 -41.138 1.00 47.03 101 GLU A N 1
ATOM 826 C CA . GLU A 1 101 ? 24.067 12.615 -40.561 1.00 47.03 101 GLU A CA 1
ATOM 827 C C . GLU A 1 101 ? 24.450 14.078 -40.277 1.00 47.03 101 GLU A C 1
ATOM 829 O O . GLU A 1 101 ? 24.285 14.960 -41.120 1.00 47.03 101 GLU A O 1
ATOM 834 N N . GLY A 1 102 ? 24.995 14.336 -39.080 1.00 48.06 102 GLY A N 1
ATOM 835 C CA . GLY A 1 102 ? 25.653 15.606 -38.735 1.00 48.06 102 GLY A CA 1
ATOM 836 C C . GLY A 1 102 ? 24.740 16.779 -38.348 1.00 48.06 102 GLY A C 1
ATOM 837 O O . GLY A 1 102 ? 25.190 17.922 -38.395 1.00 48.06 102 GLY A O 1
ATOM 838 N N . ILE A 1 103 ? 23.480 16.537 -37.967 1.00 50.22 103 ILE A N 1
ATOM 839 C CA . ILE A 1 103 ? 22.517 17.608 -37.650 1.00 50.22 103 ILE A CA 1
ATOM 840 C C . ILE A 1 103 ? 22.543 18.018 -36.167 1.00 50.22 103 ILE A C 1
ATOM 842 O O . ILE A 1 103 ? 22.533 17.184 -35.263 1.00 50.22 103 ILE A O 1
ATOM 846 N N . CYS A 1 104 ? 22.495 19.334 -35.939 1.00 51.56 104 CYS A N 1
ATOM 847 C CA . CYS A 1 104 ? 22.057 19.973 -34.700 1.00 51.56 104 CYS A CA 1
ATOM 848 C C . CYS A 1 104 ? 20.831 20.835 -35.042 1.00 51.56 104 CYS A C 1
ATOM 850 O O . CYS A 1 104 ? 20.931 21.694 -35.922 1.00 51.56 104 CYS A O 1
ATOM 852 N N . SER A 1 105 ? 19.674 20.590 -34.420 1.00 54.31 105 SER A N 1
ATOM 853 C CA . SER A 1 105 ? 18.450 21.355 -34.711 1.00 54.31 105 SER A CA 1
ATOM 854 C C . SER A 1 105 ? 17.462 21.357 -33.548 1.00 54.31 105 SER A C 1
ATOM 856 O O . SER A 1 105 ? 17.244 20.325 -32.919 1.00 54.31 105 SER A O 1
ATOM 858 N N . SER A 1 106 ? 16.809 22.495 -33.316 1.00 53.59 106 SER A N 1
ATOM 859 C CA . SER A 1 106 ? 15.602 22.615 -32.492 1.00 53.59 106 SER A CA 1
ATOM 860 C C . SER A 1 106 ? 14.395 22.856 -33.395 1.00 53.59 106 SER A C 1
ATOM 862 O O . SER A 1 106 ? 14.444 23.744 -34.247 1.00 53.59 106 SER A O 1
ATOM 864 N N . ILE A 1 107 ? 13.333 22.076 -33.223 1.00 56.75 107 ILE A N 1
ATOM 865 C CA . ILE A 1 107 ? 12.133 22.108 -34.058 1.00 56.75 107 ILE A CA 1
ATOM 866 C C . ILE A 1 107 ? 10.933 22.453 -33.180 1.00 56.75 107 ILE A C 1
ATOM 868 O O . ILE A 1 107 ? 10.702 21.821 -32.148 1.00 56.75 107 ILE A O 1
ATOM 872 N N . GLN A 1 108 ? 10.160 23.438 -33.624 1.00 49.78 108 GLN A N 1
ATOM 873 C CA . GLN A 1 108 ? 8.860 23.794 -33.067 1.00 49.78 108 GLN A CA 1
ATOM 874 C C . GLN A 1 108 ? 7.815 23.667 -34.173 1.00 49.78 108 GLN A C 1
ATOM 876 O O . GLN A 1 108 ? 8.067 24.048 -35.319 1.00 49.78 108 GLN A O 1
ATOM 881 N N . SER A 1 109 ? 6.654 23.105 -33.846 1.00 49.47 109 SER A N 1
ATOM 882 C CA . SER A 1 109 ? 5.566 22.903 -34.803 1.00 49.47 109 SER A CA 1
ATOM 883 C C . SER A 1 109 ? 4.415 23.858 -34.526 1.00 49.47 109 SER A C 1
ATOM 885 O O . SER A 1 109 ? 4.017 24.047 -33.381 1.00 49.47 109 SER A O 1
ATOM 887 N N . LYS A 1 110 ? 3.806 24.395 -35.590 1.00 48.19 110 LYS A N 1
ATOM 888 C CA . LYS A 1 110 ? 2.545 25.149 -35.482 1.00 48.19 110 LYS A CA 1
ATOM 889 C C . LYS A 1 110 ? 1.373 24.279 -35.013 1.00 48.19 110 LYS A C 1
ATOM 891 O O . LYS A 1 110 ? 0.420 24.816 -34.466 1.00 48.19 110 LYS A O 1
ATOM 896 N N . HIS A 1 111 ? 1.448 22.963 -35.220 1.00 50.81 111 HIS A N 1
ATOM 897 C CA . HIS A 1 111 ? 0.437 22.009 -34.755 1.00 50.81 111 HIS A CA 1
ATOM 898 C C . HIS A 1 111 ? 0.653 21.583 -33.293 1.00 50.81 111 HIS A C 1
ATOM 900 O O . HIS A 1 111 ? -0.297 21.151 -32.651 1.00 50.81 111 HIS A O 1
ATOM 906 N N . TYR A 1 112 ? 1.869 21.760 -32.759 1.00 54.53 112 TYR A N 1
ATOM 907 C CA . TYR A 1 112 ? 2.244 21.424 -31.379 1.00 54.53 112 TYR A CA 1
ATOM 908 C C . TYR A 1 112 ? 2.946 22.626 -30.717 1.00 54.53 112 TYR A C 1
ATOM 910 O O . TYR A 1 112 ? 4.150 22.585 -30.466 1.00 54.53 112 TYR A O 1
ATOM 918 N N . PRO A 1 113 ? 2.221 23.735 -30.465 1.00 49.25 113 PRO A N 1
ATOM 919 C CA . PRO A 1 113 ? 2.819 25.015 -30.063 1.00 49.25 113 PRO A CA 1
ATOM 920 C C . PRO A 1 113 ? 3.466 24.994 -28.670 1.00 49.25 113 PRO A C 1
ATOM 922 O O . PRO A 1 113 ? 4.302 25.844 -28.373 1.00 49.25 113 PRO A O 1
ATOM 925 N N . ASN A 1 114 ? 3.098 24.024 -27.829 1.00 51.91 114 ASN A N 1
ATOM 926 C CA . ASN A 1 114 ? 3.635 23.860 -26.476 1.00 51.91 114 ASN A CA 1
ATOM 927 C C . ASN A 1 114 ? 4.833 22.897 -26.419 1.00 51.91 114 ASN A C 1
ATOM 929 O O . ASN A 1 114 ? 5.332 22.609 -25.334 1.00 51.91 114 ASN A O 1
ATOM 933 N N . GLU A 1 115 ? 5.296 22.392 -27.564 1.00 51.75 115 GLU A N 1
ATOM 934 C CA . GLU A 1 115 ? 6.366 21.402 -27.636 1.00 51.75 115 GLU A CA 1
ATOM 935 C C . GLU A 1 115 ? 7.560 21.930 -28.437 1.00 51.75 115 GLU A C 1
ATOM 937 O O . GLU A 1 115 ? 7.428 22.552 -29.492 1.00 51.75 115 GLU A O 1
ATOM 942 N N . CYS A 1 116 ? 8.763 21.656 -27.933 1.00 55.59 116 CYS A N 1
ATOM 943 C CA . CYS A 1 116 ? 10.016 21.948 -28.615 1.00 55.59 116 CYS A CA 1
ATOM 944 C C . CYS A 1 116 ? 10.897 20.704 -28.561 1.00 55.59 116 CYS A C 1
ATOM 946 O O . CYS A 1 116 ? 11.201 20.206 -27.477 1.00 55.59 116 CYS A O 1
ATOM 948 N N . VAL A 1 117 ? 11.316 20.208 -29.724 1.00 55.34 117 VAL A N 1
ATOM 949 C CA . VAL A 1 117 ? 12.189 19.034 -29.816 1.00 55.34 117 VAL A CA 1
ATOM 950 C C . VAL A 1 117 ? 13.572 19.490 -30.258 1.00 55.34 117 VAL A C 1
ATOM 952 O O . VAL A 1 117 ? 13.731 20.040 -31.346 1.00 55.34 117 VAL A O 1
ATOM 955 N N . ALA A 1 118 ? 14.582 19.267 -29.419 1.00 58.88 118 ALA A N 1
ATOM 956 C CA . ALA A 1 118 ? 15.974 19.585 -29.722 1.00 58.88 118 ALA A CA 1
ATOM 957 C C . ALA A 1 118 ? 16.788 18.301 -29.906 1.00 58.88 118 ALA A C 1
ATOM 959 O O . ALA A 1 118 ? 16.782 17.422 -29.048 1.00 58.88 118 ALA A O 1
ATOM 960 N N . THR A 1 119 ? 17.513 18.208 -31.019 1.00 56.00 119 THR A N 1
ATOM 961 C CA . THR A 1 119 ? 18.373 17.069 -31.346 1.00 56.00 119 THR A CA 1
ATOM 962 C C . THR A 1 119 ? 19.802 17.503 -31.609 1.00 56.00 119 THR A C 1
ATOM 964 O O . THR A 1 119 ? 20.061 18.580 -32.158 1.00 56.00 119 THR A O 1
ATOM 967 N N . ARG A 1 120 ? 20.744 16.646 -31.219 1.00 60.78 120 ARG A N 1
ATOM 968 C CA . ARG A 1 120 ? 22.169 16.836 -31.471 1.00 60.78 120 ARG A CA 1
ATOM 969 C C . ARG A 1 120 ? 22.956 15.535 -31.324 1.00 60.78 120 ARG A C 1
ATOM 971 O O . ARG A 1 120 ? 22.553 14.619 -30.611 1.00 60.78 120 ARG A O 1
ATOM 978 N N . ARG A 1 121 ? 24.149 15.511 -31.917 1.00 46.34 121 ARG A N 1
ATOM 979 C CA . ARG A 1 121 ? 25.134 14.426 -31.798 1.00 46.34 121 ARG A CA 1
ATOM 980 C C . ARG A 1 121 ? 26.473 15.026 -31.305 1.00 46.34 121 ARG A C 1
ATOM 982 O O . ARG A 1 121 ? 27.151 15.678 -32.090 1.00 46.34 121 ARG A O 1
ATOM 989 N N . GLY A 1 122 ? 26.827 14.869 -30.015 1.00 47.59 122 GLY A N 1
ATOM 990 C CA . GLY A 1 122 ? 28.073 15.392 -29.375 1.00 47.59 122 GLY A CA 1
ATOM 991 C C . GLY A 1 122 ? 27.870 16.413 -28.223 1.00 47.59 122 GLY A C 1
ATOM 992 O O . GLY A 1 122 ? 26.747 16.863 -28.064 1.00 47.59 122 GLY A O 1
ATOM 993 N N . SER A 1 123 ? 28.933 16.768 -27.454 1.00 43.47 123 SER A N 1
ATOM 994 C CA . SER A 1 123 ? 29.074 17.719 -26.282 1.00 43.47 123 SER A CA 1
ATOM 995 C C . SER A 1 123 ? 27.920 17.728 -25.240 1.00 43.47 123 SER A C 1
ATOM 997 O O . SER A 1 123 ? 27.216 16.741 -25.235 1.00 43.47 123 SER A O 1
ATOM 999 N N . PRO A 1 124 ? 27.673 18.711 -24.323 1.00 42.44 124 PRO A N 1
ATOM 1000 C CA . PRO A 1 124 ? 26.433 18.876 -23.481 1.00 42.44 124 PRO A CA 1
ATOM 1001 C C . PRO A 1 124 ? 25.391 19.894 -24.034 1.00 42.44 124 PRO A C 1
ATOM 1003 O O . PRO A 1 124 ? 25.801 20.868 -24.659 1.00 42.44 124 PRO A O 1
ATOM 1006 N N . LEU A 1 125 ? 24.073 19.622 -23.941 1.00 48.44 125 LEU A N 1
ATOM 1007 C CA . LEU A 1 125 ? 22.999 20.500 -24.454 1.00 48.44 125 LEU A CA 1
ATOM 1008 C C . LEU A 1 125 ? 22.557 21.381 -23.293 1.00 48.44 125 LEU A C 1
ATOM 1010 O O . LEU A 1 125 ? 22.086 20.858 -22.288 1.00 48.44 125 LEU A O 1
ATOM 1014 N N . LEU A 1 126 ? 22.718 22.694 -23.431 1.00 46.00 126 LEU A N 1
ATOM 1015 C CA . LEU A 1 126 ? 22.302 23.652 -22.414 1.00 46.00 126 LEU A CA 1
ATOM 1016 C C . LEU A 1 126 ? 20.939 24.233 -22.799 1.00 46.00 126 LEU A C 1
ATOM 1018 O O . LEU A 1 126 ? 20.792 24.783 -23.890 1.00 46.00 126 LEU A O 1
ATOM 1022 N N . VAL A 1 127 ? 19.956 24.120 -21.909 1.00 52.56 127 VAL A N 1
ATOM 1023 C CA . VAL A 1 127 ? 18.617 24.694 -22.087 1.00 52.56 127 VAL A CA 1
ATOM 1024 C C . VAL A 1 127 ? 18.414 25.758 -21.013 1.00 52.56 127 VAL A C 1
ATOM 1026 O O . VAL A 1 127 ? 18.430 25.448 -19.826 1.00 52.56 127 VAL A O 1
ATOM 1029 N N . GLY A 1 128 ? 18.258 27.018 -21.421 1.00 47.75 128 GLY A N 1
ATOM 1030 C CA . GLY A 1 128 ? 17.936 28.119 -20.511 1.00 47.75 128 GLY A CA 1
ATOM 1031 C C . GLY A 1 128 ? 16.426 28.317 -20.411 1.00 47.75 128 GLY A C 1
ATOM 1032 O O . GLY A 1 128 ? 15.774 28.528 -21.432 1.00 47.75 128 GLY A O 1
ATOM 1033 N N . ILE A 1 129 ? 15.871 28.279 -19.197 1.00 51.41 129 ILE A N 1
ATOM 1034 C CA . ILE A 1 129 ? 14.450 28.550 -18.940 1.00 51.41 129 ILE A CA 1
ATOM 1035 C C . ILE A 1 129 ? 14.314 29.955 -18.352 1.00 51.41 129 ILE A C 1
ATOM 1037 O O . ILE A 1 129 ? 14.866 30.243 -17.293 1.00 51.41 129 ILE A O 1
ATOM 1041 N N . LYS A 1 130 ? 13.571 30.839 -19.027 1.00 44.09 130 LYS A N 1
ATOM 1042 C CA . LYS A 1 130 ? 13.240 32.176 -18.515 1.00 44.09 130 LYS A CA 1
ATOM 1043 C C . LYS A 1 130 ? 11.799 32.178 -18.001 1.00 44.09 130 LYS A C 1
ATOM 1045 O O . LYS A 1 130 ? 10.872 32.034 -18.791 1.00 44.09 130 LYS A O 1
ATOM 1050 N N . SER A 1 131 ? 11.620 32.373 -16.695 1.00 47.75 131 SER A N 1
ATOM 1051 C CA . SER A 1 131 ? 10.311 32.491 -16.035 1.00 47.75 131 SER A CA 1
ATOM 1052 C C . SER A 1 131 ? 10.081 33.922 -15.530 1.00 47.75 131 SER A C 1
ATOM 1054 O O . SER A 1 131 ? 11.036 34.616 -15.185 1.00 47.75 131 SER A O 1
ATOM 1056 N N . LYS A 1 132 ? 8.818 34.380 -15.497 1.00 46.44 132 LYS A N 1
ATOM 1057 C CA . LYS A 1 132 ? 8.432 35.679 -14.900 1.00 46.44 132 LYS A CA 1
ATOM 1058 C C . LYS A 1 132 ? 8.480 35.654 -13.366 1.00 46.44 132 LYS A C 1
ATOM 1060 O O . LYS A 1 132 ? 8.572 36.706 -12.744 1.00 46.44 132 LYS A O 1
ATOM 1065 N N . THR A 1 133 ? 8.423 34.465 -12.775 1.00 51.19 133 THR A N 1
ATOM 1066 C CA . THR A 1 133 ? 8.509 34.211 -11.332 1.00 51.19 133 THR A CA 1
ATOM 1067 C C . THR A 1 133 ? 9.718 33.331 -11.029 1.00 51.19 133 THR A C 1
ATOM 1069 O O . THR A 1 133 ? 10.152 32.558 -11.888 1.00 51.19 133 THR A O 1
ATOM 1072 N N . HIS A 1 134 ? 10.263 33.433 -9.812 1.00 51.56 134 HIS A N 1
ATOM 1073 C CA . HIS A 1 134 ? 11.323 32.527 -9.369 1.00 51.56 134 HIS A CA 1
ATOM 1074 C C . HIS A 1 134 ? 10.824 31.083 -9.486 1.00 51.56 134 HIS A C 1
ATOM 1076 O O . HIS A 1 134 ? 9.708 30.774 -9.063 1.00 51.56 134 HIS A O 1
ATOM 1082 N N . LEU A 1 135 ? 11.624 30.212 -10.101 1.00 52.69 135 LEU A N 1
ATOM 1083 C CA . LEU A 1 135 ? 11.285 28.797 -10.178 1.00 52.69 135 LEU A CA 1
ATOM 1084 C C . LEU A 1 135 ? 11.231 28.247 -8.748 1.00 52.69 135 LEU A C 1
ATOM 1086 O O . LEU A 1 135 ? 12.100 28.549 -7.931 1.00 52.69 135 LEU A O 1
ATOM 1090 N N . ALA A 1 136 ? 10.197 27.467 -8.432 1.00 53.31 136 ALA A N 1
ATOM 1091 C CA . ALA A 1 136 ? 10.043 26.865 -7.105 1.00 53.31 136 ALA A CA 1
ATOM 1092 C C . ALA A 1 136 ? 11.129 25.810 -6.806 1.00 53.31 136 ALA A C 1
ATOM 1094 O O . ALA A 1 136 ? 11.280 25.382 -5.666 1.00 53.31 136 ALA A O 1
ATOM 1095 N N . THR A 1 137 ? 11.871 25.374 -7.829 1.00 48.53 137 THR A N 1
ATOM 1096 C CA . THR A 1 137 ? 12.977 24.428 -7.716 1.00 48.53 137 THR A CA 1
ATOM 1097 C C . THR A 1 137 ? 13.998 24.647 -8.833 1.00 48.53 137 THR A C 1
ATOM 1099 O O . THR A 1 137 ? 13.622 24.928 -9.973 1.00 48.53 137 THR A O 1
ATOM 1102 N N . ASP A 1 138 ? 15.280 24.468 -8.509 1.00 48.69 138 ASP A N 1
ATOM 1103 C CA . ASP A 1 138 ? 16.381 24.416 -9.482 1.00 48.69 138 ASP A CA 1
ATOM 1104 C C . ASP A 1 138 ? 16.473 23.042 -10.180 1.00 48.69 138 ASP A C 1
ATOM 1106 O O . ASP A 1 138 ? 17.215 22.867 -11.147 1.00 48.69 138 ASP A O 1
ATOM 1110 N N . TYR A 1 139 ? 15.700 22.056 -9.710 1.00 47.09 139 TYR A N 1
ATOM 1111 C CA . TYR A 1 139 ? 15.619 20.715 -10.281 1.00 47.09 139 TYR A CA 1
ATOM 1112 C C . TYR A 1 139 ? 14.475 20.630 -11.294 1.00 47.09 139 TYR A C 1
ATOM 1114 O O . TYR A 1 139 ? 13.325 20.354 -10.956 1.00 47.09 139 TYR A O 1
ATOM 1122 N N . ILE A 1 140 ? 14.795 20.835 -12.570 1.00 53.03 140 ILE A N 1
ATOM 1123 C CA . ILE A 1 140 ? 13.871 20.533 -13.667 1.00 53.03 140 ILE A CA 1
ATOM 1124 C C . ILE A 1 140 ? 14.052 19.050 -14.024 1.00 53.03 140 ILE A C 1
ATOM 1126 O O . ILE A 1 140 ? 15.149 18.667 -14.442 1.00 53.03 140 ILE A O 1
ATOM 1130 N N . PRO A 1 141 ? 13.030 18.190 -13.856 1.00 43.28 141 PRO A N 1
ATOM 1131 C CA . PRO A 1 141 ? 13.163 16.767 -14.138 1.00 43.28 141 PRO A CA 1
ATOM 1132 C C . PRO A 1 141 ? 13.425 16.547 -15.633 1.00 43.28 141 PRO A C 1
ATOM 1134 O O . PRO A 1 141 ? 12.560 16.774 -16.477 1.00 43.28 141 PRO A O 1
ATOM 1137 N N . VAL A 1 142 ? 14.635 16.095 -15.966 1.00 47.12 142 VAL A N 1
ATOM 1138 C CA . VAL A 1 142 ? 14.992 15.666 -17.322 1.00 47.12 142 VAL A CA 1
ATOM 1139 C C . VAL A 1 142 ? 14.604 14.199 -17.467 1.00 47.12 142 VAL A C 1
ATOM 1141 O O . VAL A 1 142 ? 15.275 13.310 -16.945 1.00 47.12 142 VAL A O 1
ATOM 1144 N N . LEU A 1 143 ? 13.500 13.945 -18.168 1.00 40.03 143 LEU A N 1
ATOM 1145 C CA . LEU A 1 143 ? 13.051 12.593 -18.488 1.00 40.03 143 LEU A CA 1
ATOM 1146 C C . LEU A 1 143 ? 13.844 12.075 -19.691 1.00 40.03 143 LEU A C 1
ATOM 1148 O O . LEU A 1 143 ? 13.675 12.541 -20.818 1.00 40.03 143 LEU A O 1
ATOM 1152 N N . TYR A 1 144 ? 14.727 11.107 -19.458 1.00 45.47 144 TYR A N 1
ATOM 1153 C CA . TYR A 1 144 ? 15.413 10.410 -20.539 1.00 45.47 144 TYR A CA 1
ATOM 1154 C C . TYR A 1 144 ? 14.453 9.407 -21.164 1.00 45.47 144 TYR A C 1
ATOM 1156 O O . TYR A 1 144 ? 14.068 8.437 -20.510 1.00 45.47 144 TYR A O 1
ATOM 1164 N N . SER A 1 145 ? 14.099 9.591 -22.436 1.00 39.25 145 SER A N 1
ATOM 1165 C CA . SER A 1 145 ? 13.438 8.501 -23.141 1.00 39.25 145 SER A CA 1
ATOM 1166 C C . SER A 1 145 ? 14.427 7.391 -23.400 1.00 39.25 145 SER A C 1
ATOM 1168 O O . SER A 1 145 ? 15.416 7.551 -24.116 1.00 39.25 145 SER A O 1
ATOM 1170 N N . LYS A 1 146 ? 14.125 6.239 -22.831 1.00 43.97 146 LYS A N 1
ATOM 1171 C CA . LYS A 1 146 ? 14.613 4.973 -23.333 1.00 43.97 146 LYS A CA 1
ATOM 1172 C C . LYS A 1 146 ? 13.393 4.083 -23.485 1.00 43.97 146 LYS A C 1
ATOM 1174 O O . LYS A 1 146 ? 13.101 3.296 -22.587 1.00 43.97 146 LYS A O 1
ATOM 1179 N N . ASP A 1 147 ? 12.756 4.148 -24.650 1.00 39.62 147 ASP A N 1
ATOM 1180 C CA . ASP A 1 147 ? 11.819 3.117 -25.125 1.00 39.62 147 ASP A CA 1
ATOM 1181 C C . ASP A 1 147 ? 12.486 1.720 -25.150 1.00 39.62 147 ASP A C 1
ATOM 1183 O O . ASP A 1 147 ? 11.835 0.684 -25.093 1.00 39.62 147 ASP A O 1
ATOM 1187 N N . LEU A 1 148 ? 13.822 1.682 -25.080 1.00 42.06 148 LEU A N 1
ATOM 1188 C CA . LEU A 1 148 ? 14.644 0.496 -24.831 1.00 42.06 148 LEU A CA 1
ATOM 1189 C C . LEU A 1 148 ? 14.499 -0.134 -23.432 1.00 42.06 148 LEU A C 1
ATOM 1191 O O . LEU A 1 148 ? 14.905 -1.279 -23.268 1.00 42.06 148 LEU A O 1
ATOM 1195 N N . THR A 1 149 ? 13.986 0.562 -22.411 1.00 52.94 149 THR A N 1
ATOM 1196 C CA . THR A 1 149 ? 14.049 0.055 -21.022 1.00 52.94 149 THR A CA 1
ATOM 1197 C C . THR A 1 149 ? 12.917 -0.910 -20.710 1.00 52.94 149 THR A C 1
ATOM 1199 O O . THR A 1 149 ? 13.185 -2.000 -20.215 1.00 52.94 149 THR A O 1
ATOM 1202 N N . ILE A 1 150 ? 11.673 -0.552 -21.049 1.00 53.38 150 ILE A N 1
ATOM 1203 C CA . ILE A 1 150 ? 10.509 -1.418 -20.813 1.00 53.38 150 ILE A CA 1
ATOM 1204 C C . ILE A 1 150 ? 10.565 -2.627 -21.741 1.00 53.38 150 ILE A C 1
ATOM 1206 O O . ILE A 1 150 ? 10.407 -3.738 -21.261 1.00 53.38 150 ILE A O 1
ATOM 1210 N N . HIS A 1 151 ? 10.878 -2.455 -23.030 1.00 56.34 151 HIS A N 1
ATOM 1211 C CA . HIS A 1 151 ? 11.017 -3.593 -23.944 1.00 56.34 151 HIS A CA 1
ATOM 1212 C C . HIS A 1 151 ? 12.161 -4.541 -23.560 1.00 56.34 151 HIS A C 1
ATOM 1214 O O . HIS A 1 151 ? 12.020 -5.741 -23.747 1.00 56.34 151 HIS A O 1
ATOM 1220 N N . ARG A 1 152 ? 13.277 -4.051 -22.997 1.00 55.09 152 ARG A N 1
ATOM 1221 C CA . ARG A 1 152 ? 14.362 -4.914 -22.490 1.00 55.09 152 ARG A CA 1
ATOM 1222 C C . ARG A 1 152 ? 13.989 -5.610 -21.179 1.00 55.09 152 ARG A C 1
ATOM 1224 O O . ARG A 1 152 ? 14.318 -6.780 -21.029 1.00 55.09 152 ARG A O 1
ATOM 1231 N N . LEU A 1 153 ? 13.315 -4.916 -20.259 1.00 62.19 153 LEU A N 1
ATOM 1232 C CA . LEU A 1 153 ? 12.734 -5.511 -19.047 1.00 62.19 153 LEU A CA 1
ATOM 1233 C C . LEU A 1 153 ? 11.752 -6.620 -19.415 1.00 62.19 153 LEU A C 1
ATOM 1235 O O . LEU A 1 153 ? 11.951 -7.752 -18.997 1.00 62.19 153 LEU A O 1
ATOM 1239 N N . LYS A 1 154 ? 10.775 -6.296 -20.268 1.00 62.47 154 LYS A N 1
ATOM 1240 C CA . LYS A 1 154 ? 9.829 -7.244 -20.853 1.00 62.47 154 LYS A CA 1
ATOM 1241 C C . LYS A 1 154 ? 10.553 -8.408 -21.477 1.00 62.47 154 LYS A C 1
ATOM 1243 O O . LYS A 1 154 ? 10.350 -9.510 -21.042 1.00 62.47 154 LYS A O 1
ATOM 1248 N N . ARG A 1 155 ? 11.506 -8.179 -22.378 1.00 59.66 155 ARG A N 1
ATOM 1249 C CA . ARG A 1 155 ? 12.283 -9.262 -22.989 1.00 59.66 155 ARG A CA 1
ATOM 1250 C C . ARG A 1 155 ? 12.977 -10.163 -21.959 1.00 59.66 155 ARG A C 1
ATOM 1252 O O . ARG A 1 155 ? 12.948 -11.370 -22.110 1.00 59.66 155 ARG A O 1
ATOM 1259 N N . THR A 1 156 ? 13.547 -9.590 -20.899 1.00 60.19 156 THR A N 1
ATOM 1260 C CA . THR A 1 156 ? 14.213 -10.359 -19.829 1.00 60.19 156 THR A CA 1
ATOM 1261 C C . THR A 1 156 ? 13.214 -11.168 -18.984 1.00 60.19 156 THR A C 1
ATOM 1263 O O . THR A 1 156 ? 13.562 -12.235 -18.484 1.00 60.19 156 THR A O 1
ATOM 1266 N N . LEU A 1 157 ? 11.982 -10.673 -18.833 1.00 59.91 157 LEU A N 1
ATOM 1267 C CA . LEU A 1 157 ? 10.899 -11.298 -18.063 1.00 59.91 157 LEU A CA 1
ATOM 1268 C C . LEU A 1 157 ? 10.029 -12.261 -18.908 1.00 59.91 157 LEU A C 1
ATOM 1270 O O . LEU A 1 157 ? 9.607 -13.294 -18.402 1.00 59.91 157 LEU A O 1
ATOM 1274 N N . ASP A 1 158 ? 9.812 -11.962 -20.190 1.00 56.91 158 ASP A N 1
ATOM 1275 C CA . ASP A 1 158 ? 8.964 -12.670 -21.161 1.00 56.91 158 ASP A CA 1
ATOM 1276 C C . ASP A 1 158 ? 9.704 -13.822 -21.853 1.00 56.91 158 ASP A C 1
ATOM 1278 O O . ASP A 1 158 ? 9.083 -14.833 -22.173 1.00 56.91 158 ASP A O 1
ATOM 1282 N N . GLU A 1 159 ? 11.026 -13.732 -22.074 1.00 49.41 159 GLU A N 1
ATOM 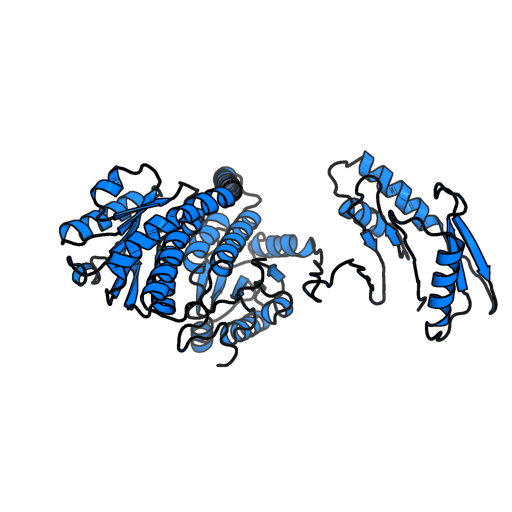1283 C CA . GLU A 1 159 ? 11.816 -14.813 -22.699 1.00 49.41 159 GLU A CA 1
ATOM 1284 C C . GLU A 1 159 ? 12.025 -16.028 -21.766 1.00 49.41 159 GLU A C 1
ATOM 1286 O O . GLU A 1 159 ? 12.918 -16.840 -22.002 1.00 49.41 159 GLU A O 1
ATOM 1291 N N . SER A 1 160 ? 11.209 -16.209 -20.717 1.00 50.41 160 SER A N 1
ATOM 1292 C CA . SER A 1 160 ? 11.313 -17.309 -19.735 1.00 50.41 160 SER A CA 1
ATOM 1293 C C . SER A 1 160 ? 12.680 -17.416 -19.037 1.00 50.41 160 SER A C 1
ATOM 1295 O O . SER A 1 160 ? 13.026 -18.449 -18.473 1.00 50.41 160 SER A O 1
ATOM 1297 N N . THR A 1 161 ? 13.464 -16.337 -19.070 1.00 55.62 161 THR A N 1
ATOM 1298 C CA . THR A 1 161 ? 14.772 -16.238 -18.413 1.00 55.62 161 THR A CA 1
ATOM 1299 C C . THR A 1 161 ? 14.690 -15.780 -16.971 1.00 55.62 161 THR A C 1
ATOM 1301 O O . THR A 1 161 ? 15.688 -15.901 -16.277 1.00 55.62 161 THR A O 1
ATOM 1304 N N . ALA A 1 162 ? 13.559 -15.227 -16.527 1.00 59.00 162 ALA A N 1
ATOM 1305 C CA . ALA A 1 162 ? 13.397 -14.803 -15.146 1.00 59.00 162 ALA A CA 1
ATOM 1306 C C . ALA A 1 162 ? 12.913 -15.972 -14.285 1.00 59.00 162 ALA A C 1
ATOM 1308 O O . ALA A 1 162 ? 11.845 -16.529 -14.538 1.00 59.00 162 ALA A O 1
ATOM 1309 N N . ARG A 1 163 ? 13.694 -16.330 -13.268 1.00 68.38 163 ARG A N 1
ATOM 1310 C CA . ARG A 1 163 ? 13.367 -17.418 -12.339 1.00 68.38 163 ARG A CA 1
ATOM 1311 C C . ARG A 1 163 ? 12.307 -17.002 -11.330 1.00 68.38 163 ARG A C 1
ATOM 1313 O O . ARG A 1 163 ? 11.337 -17.720 -11.108 1.00 68.38 163 ARG A O 1
ATOM 1320 N N . GLU A 1 164 ? 12.520 -15.850 -10.712 1.00 79.50 164 GLU A N 1
ATOM 1321 C CA . GLU A 1 164 ? 11.661 -15.296 -9.673 1.00 79.50 164 GLU A CA 1
ATOM 1322 C C . GLU A 1 164 ? 11.848 -13.781 -9.560 1.00 79.50 164 GLU A C 1
ATOM 1324 O O . GLU A 1 164 ? 12.848 -13.205 -10.004 1.00 79.50 164 GLU A O 1
ATOM 1329 N N . ILE A 1 165 ? 10.851 -13.124 -8.970 1.00 75.88 165 ILE A N 1
ATOM 1330 C CA . ILE A 1 165 ? 10.894 -11.702 -8.643 1.00 75.88 165 ILE A CA 1
ATOM 1331 C C . ILE A 1 165 ? 11.142 -11.572 -7.144 1.00 75.88 165 ILE A C 1
ATOM 1333 O O . ILE A 1 165 ? 10.326 -12.000 -6.332 1.00 75.88 165 ILE A O 1
ATOM 1337 N N . ILE A 1 166 ? 12.233 -10.920 -6.759 1.00 77.69 166 ILE A N 1
ATOM 1338 C CA . ILE A 1 166 ? 12.568 -10.675 -5.356 1.00 77.69 166 ILE A CA 1
ATOM 1339 C C . ILE A 1 166 ? 12.370 -9.196 -5.067 1.00 77.69 166 ILE A C 1
ATOM 1341 O O . ILE A 1 166 ? 12.998 -8.337 -5.680 1.00 77.69 166 ILE A O 1
ATOM 1345 N N . THR A 1 167 ? 11.482 -8.872 -4.136 1.00 77.12 167 THR A N 1
ATOM 1346 C CA . THR A 1 167 ? 11.187 -7.490 -3.766 1.00 77.12 167 THR A CA 1
ATOM 1347 C C . THR A 1 167 ? 11.770 -7.165 -2.402 1.00 77.12 167 THR A C 1
ATOM 1349 O O . THR A 1 167 ? 11.346 -7.705 -1.383 1.00 77.12 167 THR A O 1
ATOM 1352 N N . PHE A 1 168 ? 12.722 -6.240 -2.392 1.00 76.62 168 PHE A N 1
ATOM 1353 C CA . PHE A 1 168 ? 13.434 -5.775 -1.215 1.00 76.62 168 PHE A CA 1
ATOM 1354 C C . PHE A 1 168 ? 12.809 -4.518 -0.635 1.00 76.62 168 PHE A C 1
ATOM 1356 O O . PHE A 1 168 ? 12.532 -3.542 -1.344 1.00 76.62 168 PHE A O 1
ATOM 1363 N N . TYR A 1 169 ? 12.675 -4.516 0.689 1.00 71.31 169 TYR A N 1
ATOM 1364 C CA . TYR A 1 169 ? 12.162 -3.376 1.431 1.00 71.31 169 TYR A CA 1
ATOM 1365 C C . TYR A 1 169 ? 12.913 -3.121 2.735 1.00 71.31 169 TYR A C 1
ATOM 1367 O O . TYR A 1 169 ? 13.704 -3.934 3.211 1.00 71.31 169 TYR A O 1
ATOM 1375 N N . LYS A 1 170 ? 12.652 -1.948 3.312 1.00 66.38 170 LYS A N 1
ATOM 1376 C CA . LYS A 1 170 ? 13.180 -1.531 4.609 1.00 66.38 170 LYS A CA 1
ATOM 1377 C C . LYS A 1 170 ? 12.175 -1.781 5.730 1.00 66.38 170 LYS A C 1
ATOM 1379 O O . LYS A 1 170 ? 10.981 -1.511 5.568 1.00 66.38 170 LYS A O 1
ATOM 1384 N N . ASN A 1 171 ? 12.684 -2.151 6.903 1.00 53.94 171 ASN A N 1
ATOM 1385 C CA . ASN A 1 171 ? 11.939 -2.155 8.155 1.00 53.94 171 ASN A CA 1
ATOM 1386 C C . ASN A 1 171 ? 11.137 -0.860 8.366 1.00 53.94 171 ASN A C 1
ATOM 1388 O O . ASN A 1 171 ? 11.635 0.256 8.193 1.00 53.94 171 ASN A O 1
ATOM 1392 N N . GLY A 1 172 ? 9.872 -1.042 8.738 1.00 54.19 172 GLY A N 1
ATOM 1393 C CA . GLY A 1 172 ? 8.963 0.022 9.149 1.00 54.19 172 GLY A CA 1
ATOM 1394 C C . GLY A 1 172 ? 8.176 0.714 8.038 1.00 54.19 172 GLY A C 1
ATOM 1395 O O . GLY A 1 172 ? 7.127 1.229 8.360 1.00 54.19 172 GLY A O 1
ATOM 1396 N N . HIS A 1 173 ? 8.574 0.724 6.755 1.00 52.66 173 HIS A N 1
ATOM 1397 C CA . HIS A 1 173 ? 7.892 1.591 5.764 1.00 52.66 173 HIS A CA 1
ATOM 1398 C C . HIS A 1 173 ? 7.783 1.089 4.329 1.00 52.66 173 HIS A C 1
ATOM 1400 O O . HIS A 1 173 ? 7.893 1.866 3.380 1.00 52.66 173 HIS A O 1
ATOM 1406 N N . SER A 1 174 ? 7.508 -0.201 4.143 1.00 50.00 174 SER A N 1
ATOM 1407 C CA . SER A 1 174 ? 6.963 -0.661 2.867 1.00 50.00 174 SER A CA 1
ATOM 1408 C C . SER A 1 174 ? 6.398 -2.082 2.963 1.00 50.00 174 SER A C 1
ATOM 1410 O O . SER A 1 174 ? 6.971 -3.038 2.452 1.00 50.00 174 SER A O 1
ATOM 1412 N N . ARG A 1 175 ? 5.243 -2.243 3.623 1.00 57.09 175 ARG A N 1
ATOM 1413 C CA . ARG A 1 175 ? 4.445 -3.487 3.531 1.00 57.09 175 ARG A CA 1
ATOM 1414 C C . ARG A 1 175 ? 3.520 -3.506 2.306 1.00 57.09 175 ARG A C 1
ATOM 1416 O O . ARG A 1 175 ? 2.694 -4.400 2.160 1.00 57.09 175 ARG A O 1
ATOM 1423 N N . ASN A 1 176 ? 3.698 -2.550 1.385 1.00 51.62 176 ASN A N 1
ATOM 1424 C CA . ASN A 1 176 ? 3.106 -2.562 0.041 1.00 51.62 176 ASN A CA 1
ATOM 1425 C C . ASN A 1 176 ? 3.326 -3.900 -0.681 1.00 51.62 176 ASN A C 1
ATOM 1427 O O . ASN A 1 176 ? 2.476 -4.343 -1.449 1.00 51.62 176 ASN A O 1
ATOM 1431 N N . HIS A 1 177 ? 4.442 -4.559 -0.380 1.00 55.09 177 HIS A N 1
ATOM 1432 C CA . HIS A 1 177 ? 4.929 -5.719 -1.104 1.00 55.09 177 HIS A CA 1
ATOM 1433 C C . HIS A 1 177 ? 4.136 -6.998 -0.877 1.00 55.09 177 HIS A C 1
ATOM 1435 O O . HIS A 1 177 ? 4.011 -7.773 -1.811 1.00 55.09 177 HIS A O 1
ATOM 1441 N N . GLU A 1 178 ? 3.513 -7.204 0.286 1.00 58.22 178 GLU A N 1
ATOM 1442 C CA . GLU A 1 178 ? 2.601 -8.345 0.475 1.00 58.22 178 GLU A CA 1
ATOM 1443 C C . GLU A 1 178 ? 1.346 -8.230 -0.402 1.00 58.22 178 GLU A C 1
ATOM 1445 O O . GLU A 1 178 ? 0.808 -9.244 -0.844 1.00 58.22 178 GLU A O 1
ATOM 1450 N N . LYS A 1 179 ? 0.904 -7.001 -0.710 1.00 59.34 179 LYS A N 1
ATOM 1451 C CA . LYS A 1 179 ? -0.199 -6.767 -1.657 1.00 59.34 179 LYS A CA 1
ATOM 1452 C C . LYS A 1 179 ? 0.256 -6.949 -3.087 1.00 59.34 179 LYS A C 1
ATOM 1454 O O . LYS A 1 179 ? -0.430 -7.584 -3.883 1.00 59.34 179 LYS A O 1
ATOM 1459 N N . THR A 1 180 ? 1.396 -6.346 -3.422 1.00 67.31 180 THR A N 1
ATOM 1460 C CA . THR A 1 180 ? 1.880 -6.369 -4.798 1.00 67.31 180 THR A CA 1
ATOM 1461 C C . THR A 1 180 ? 2.435 -7.730 -5.162 1.00 67.31 180 THR A C 1
ATOM 1463 O O . THR A 1 180 ? 2.411 -8.068 -6.330 1.00 67.31 180 THR A O 1
ATOM 1466 N N . ARG A 1 181 ? 2.835 -8.545 -4.180 1.00 84.31 181 ARG A N 1
ATOM 1467 C CA . ARG A 1 181 ? 3.138 -9.962 -4.359 1.00 84.31 181 ARG A CA 1
ATOM 1468 C C . ARG A 1 181 ? 1.980 -10.677 -5.041 1.00 84.31 181 ARG A C 1
ATOM 1470 O O . ARG A 1 181 ? 2.184 -11.217 -6.113 1.00 84.31 181 ARG A O 1
ATOM 1477 N N . GLN A 1 182 ? 0.774 -10.605 -4.473 1.00 87.00 182 GLN A N 1
ATOM 1478 C CA . GLN A 1 182 ? -0.394 -11.309 -5.017 1.00 87.00 182 GLN A CA 1
ATOM 1479 C C . GLN A 1 182 ? -0.700 -10.882 -6.459 1.00 87.00 182 GLN A C 1
ATOM 1481 O O . GLN A 1 182 ? -0.882 -11.741 -7.311 1.00 87.00 182 GLN A O 1
ATOM 1486 N N . ILE A 1 183 ? -0.706 -9.575 -6.760 1.00 88.25 183 ILE A N 1
ATOM 1487 C CA . ILE A 1 183 ? -1.020 -9.102 -8.122 1.00 88.25 183 ILE A CA 1
ATOM 1488 C C . ILE A 1 183 ? 0.129 -9.341 -9.112 1.00 88.25 183 ILE A C 1
ATOM 1490 O O . ILE A 1 183 ? -0.120 -9.556 -10.294 1.00 88.25 183 ILE A O 1
ATOM 1494 N N . LEU A 1 184 ? 1.387 -9.307 -8.655 1.00 87.19 184 LEU A N 1
ATOM 1495 C CA . LEU A 1 184 ? 2.538 -9.651 -9.487 1.00 87.19 184 LEU A CA 1
ATOM 1496 C C . LEU A 1 184 ? 2.536 -11.151 -9.787 1.00 87.19 184 LEU A C 1
ATOM 1498 O O . LEU A 1 184 ? 2.657 -11.503 -10.951 1.00 87.19 184 LEU A O 1
ATOM 1502 N N . GLU A 1 185 ? 2.324 -12.020 -8.797 1.00 88.00 185 GLU A N 1
ATOM 1503 C CA . GLU A 1 185 ? 2.162 -13.469 -9.002 1.00 88.00 185 GLU A CA 1
ATOM 1504 C C . GLU A 1 185 ? 0.985 -13.751 -9.950 1.00 88.00 185 GLU A C 1
ATOM 1506 O O . GLU A 1 185 ? 1.137 -14.513 -10.897 1.00 88.00 185 GLU A O 1
ATOM 1511 N N . GLU A 1 186 ? -0.161 -13.086 -9.759 1.00 87.88 186 GLU A N 1
ATOM 1512 C CA . GLU A 1 186 ? -1.348 -13.241 -10.613 1.00 87.88 186 GLU A CA 1
ATOM 1513 C C . GLU A 1 186 ? -1.081 -12.834 -12.072 1.00 87.88 186 GLU A C 1
ATOM 1515 O O . GLU A 1 186 ? -1.440 -13.564 -12.992 1.00 87.88 186 GLU A O 1
ATOM 1520 N N . LEU A 1 187 ? -0.466 -11.668 -12.303 1.00 86.06 187 LEU A N 1
ATOM 1521 C CA . LEU A 1 187 ? -0.321 -11.097 -13.648 1.00 86.06 187 LEU A CA 1
ATOM 1522 C C . LEU A 1 187 ? 0.953 -11.532 -14.382 1.00 86.06 187 LEU A C 1
ATOM 1524 O O . LEU A 1 187 ? 0.985 -11.471 -15.613 1.00 86.06 187 LEU A O 1
ATOM 1528 N N . THR A 1 188 ? 2.000 -11.932 -13.656 1.00 82.44 188 THR A N 1
ATOM 1529 C CA . THR A 1 188 ? 3.273 -12.394 -14.239 1.00 82.44 188 THR A CA 1
ATOM 1530 C C . THR A 1 188 ? 3.420 -13.913 -14.224 1.00 82.44 188 THR A C 1
ATOM 1532 O O . THR A 1 188 ? 4.185 -14.438 -15.028 1.00 82.44 188 THR A O 1
ATOM 1535 N N . GLU A 1 189 ? 2.685 -14.618 -13.350 1.00 81.56 189 GLU A N 1
ATOM 1536 C CA . GLU A 1 189 ? 2.832 -16.057 -13.067 1.00 81.56 189 GLU A CA 1
ATOM 1537 C C . GLU A 1 189 ? 4.243 -16.466 -12.602 1.00 81.56 189 GLU A C 1
ATOM 1539 O O . GLU A 1 189 ? 4.588 -17.648 -12.598 1.00 81.56 189 GLU A O 1
ATOM 1544 N N . LEU A 1 190 ? 5.061 -15.499 -12.179 1.00 83.56 190 LEU A N 1
ATOM 1545 C CA . LEU A 1 190 ? 6.362 -15.750 -11.574 1.00 83.56 190 LEU A CA 1
ATOM 1546 C C . LEU A 1 190 ? 6.225 -15.839 -10.051 1.00 83.56 190 LEU A C 1
ATOM 1548 O O . LEU A 1 190 ? 5.431 -15.095 -9.469 1.00 83.56 190 LEU A O 1
ATOM 1552 N N . PRO A 1 191 ? 7.019 -16.692 -9.379 1.00 87.12 191 PRO A N 1
ATOM 1553 C CA . PRO A 1 191 ? 7.154 -16.637 -7.931 1.00 87.12 191 PRO A CA 1
ATOM 1554 C C . PRO A 1 191 ? 7.634 -15.248 -7.505 1.00 87.12 191 PRO A C 1
ATOM 1556 O O . PRO A 1 191 ? 8.613 -14.731 -8.052 1.00 87.12 191 PRO A O 1
ATOM 1559 N N . VAL A 1 192 ? 6.955 -14.642 -6.526 1.00 88.06 192 VAL A N 1
ATOM 1560 C CA . VAL A 1 192 ? 7.355 -13.344 -5.977 1.00 88.06 192 VAL A CA 1
ATOM 1561 C C . VAL A 1 192 ? 7.722 -13.508 -4.508 1.00 88.06 192 VAL A C 1
ATOM 1563 O O . VAL A 1 192 ? 6.884 -13.825 -3.661 1.00 88.06 192 VAL A O 1
ATOM 1566 N N . MET A 1 193 ? 8.985 -13.249 -4.191 1.00 87.00 193 MET A N 1
ATOM 1567 C CA . MET A 1 193 ? 9.490 -13.205 -2.825 1.00 87.00 193 MET A CA 1
ATOM 1568 C C . MET A 1 193 ? 9.531 -11.767 -2.322 1.00 87.00 193 MET A C 1
ATOM 1570 O O . MET A 1 193 ? 9.796 -10.825 -3.070 1.00 87.00 193 MET A O 1
ATOM 1574 N N . VAL A 1 194 ? 9.257 -11.593 -1.034 1.00 86.44 194 VAL A N 1
ATOM 1575 C CA . VAL A 1 194 ? 9.288 -10.296 -0.360 1.00 86.44 194 VAL A CA 1
ATOM 1576 C C . VAL A 1 194 ? 10.244 -10.424 0.810 1.00 86.44 194 VAL A C 1
ATOM 1578 O O . VAL A 1 194 ? 9.994 -11.213 1.715 1.00 86.44 194 VAL A O 1
ATOM 1581 N N . GLU A 1 195 ? 11.331 -9.660 0.772 1.00 86.75 195 GLU A N 1
ATOM 1582 C CA . GLU A 1 195 ? 12.464 -9.824 1.678 1.00 86.75 195 GLU A CA 1
ATOM 1583 C C . GLU A 1 195 ? 12.832 -8.509 2.362 1.00 86.75 195 GLU A C 1
ATOM 1585 O O . GLU A 1 195 ? 12.894 -7.436 1.745 1.00 86.75 195 GLU A O 1
ATOM 1590 N N . LEU A 1 196 ? 13.090 -8.597 3.666 1.00 86.44 196 LEU A N 1
ATOM 1591 C CA . LEU A 1 196 ? 13.643 -7.486 4.423 1.00 86.44 196 LEU A CA 1
ATOM 1592 C C . LEU A 1 196 ? 15.132 -7.369 4.082 1.00 86.44 196 LEU A C 1
ATOM 1594 O O . LEU A 1 196 ? 15.888 -8.313 4.283 1.00 86.44 196 LEU A O 1
ATOM 1598 N N . ALA A 1 197 ? 15.558 -6.197 3.608 1.00 86.88 197 ALA A N 1
ATOM 1599 C CA . ALA A 1 197 ? 16.918 -5.990 3.111 1.00 86.88 197 ALA A CA 1
ATOM 1600 C C . ALA A 1 197 ? 18.015 -6.354 4.134 1.00 86.88 197 ALA A C 1
ATOM 1602 O O . ALA A 1 197 ? 19.009 -6.967 3.761 1.00 86.88 197 ALA A O 1
ATOM 1603 N N . SER A 1 198 ? 17.827 -6.025 5.416 1.00 85.94 198 SER A N 1
ATOM 1604 C CA . SER A 1 198 ? 18.802 -6.351 6.466 1.00 85.94 198 SER A CA 1
ATOM 1605 C C . SER A 1 198 ? 18.899 -7.862 6.720 1.00 85.94 198 SER A C 1
ATOM 1607 O O . SER A 1 198 ? 19.980 -8.430 6.631 1.00 85.94 198 SER A O 1
ATOM 1609 N N . ASP A 1 199 ? 17.761 -8.534 6.933 1.00 88.81 199 ASP A N 1
ATOM 1610 C CA . ASP A 1 199 ? 17.713 -9.982 7.198 1.00 88.81 199 ASP A CA 1
ATOM 1611 C C . ASP A 1 199 ? 18.242 -10.801 6.013 1.00 88.81 199 ASP A C 1
ATOM 1613 O O . ASP A 1 199 ? 18.964 -11.783 6.179 1.00 88.81 199 ASP A O 1
ATOM 1617 N N . PHE A 1 200 ? 17.940 -10.362 4.793 1.00 89.38 200 PHE A N 1
ATOM 1618 C CA . PHE A 1 200 ? 18.454 -10.984 3.582 1.00 89.38 200 PHE A CA 1
ATOM 1619 C C . PHE A 1 200 ? 19.990 -11.007 3.537 1.00 89.38 200 PHE A C 1
ATOM 1621 O O . PHE A 1 200 ? 20.577 -12.031 3.161 1.00 89.38 200 PHE A O 1
ATOM 1628 N N . MET A 1 201 ? 20.622 -9.892 3.923 1.00 88.81 201 MET A N 1
ATOM 1629 C CA . MET A 1 201 ? 22.078 -9.771 3.996 1.00 88.81 201 MET A CA 1
ATOM 1630 C C . MET A 1 201 ? 22.647 -10.609 5.144 1.00 88.81 201 MET A C 1
ATOM 1632 O O . MET A 1 201 ? 23.615 -11.336 4.926 1.00 88.81 201 MET A O 1
ATOM 1636 N N . ASP A 1 202 ? 22.014 -10.585 6.320 1.00 90.44 202 ASP A N 1
ATOM 1637 C CA . ASP A 1 202 ? 22.443 -11.363 7.491 1.00 90.44 202 ASP A CA 1
ATOM 1638 C C . ASP A 1 202 ? 22.444 -12.874 7.209 1.00 90.44 202 ASP A C 1
ATOM 1640 O O . ASP A 1 202 ? 23.357 -13.604 7.609 1.00 90.44 202 ASP A O 1
ATOM 1644 N N . ARG A 1 203 ? 21.450 -13.355 6.453 1.00 91.62 203 ARG A N 1
ATOM 1645 C CA . ARG A 1 203 ? 21.335 -14.765 6.053 1.00 91.62 203 ARG A CA 1
ATOM 1646 C C . ARG A 1 203 ? 22.282 -15.177 4.927 1.00 91.62 203 ARG A C 1
ATOM 1648 O O . ARG A 1 203 ? 22.384 -16.372 4.655 1.00 91.62 203 ARG A O 1
ATOM 1655 N N . ASN A 1 204 ? 22.976 -14.237 4.278 1.00 86.06 204 ASN A N 1
ATOM 1656 C CA . ASN A 1 204 ? 23.768 -14.484 3.066 1.00 86.06 204 ASN A CA 1
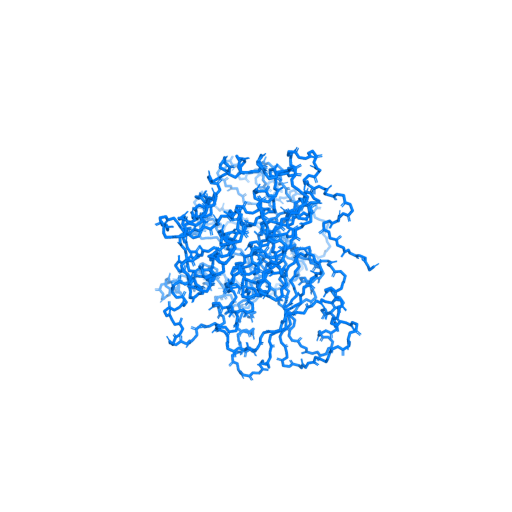ATOM 1657 C C . ASN A 1 204 ? 22.970 -15.254 1.999 1.00 86.06 204 ASN A C 1
ATOM 1659 O O . ASN A 1 204 ? 23.424 -16.263 1.452 1.00 86.06 204 ASN A O 1
ATOM 1663 N N . THR A 1 205 ? 21.744 -14.799 1.746 1.00 88.19 205 THR A N 1
ATOM 1664 C CA . THR A 1 205 ? 20.802 -15.489 0.859 1.00 88.19 205 THR A CA 1
ATOM 1665 C C . THR A 1 205 ? 21.354 -15.557 -0.574 1.00 88.19 205 THR A C 1
ATOM 1667 O O . THR A 1 205 ? 21.801 -14.534 -1.099 1.00 88.19 205 THR A O 1
ATOM 1670 N N . PRO A 1 206 ? 21.343 -16.733 -1.232 1.00 88.50 206 PRO A N 1
ATOM 1671 C CA . PRO A 1 206 ? 21.878 -16.877 -2.582 1.00 88.50 206 PRO A CA 1
ATOM 1672 C C . PRO A 1 206 ? 21.046 -16.102 -3.610 1.00 88.50 206 PRO A C 1
ATOM 1674 O O . PRO A 1 206 ? 19.821 -16.077 -3.524 1.00 88.50 206 PRO A O 1
ATOM 1677 N N . ILE A 1 207 ? 21.729 -15.522 -4.601 1.00 91.25 207 ILE A N 1
ATOM 1678 C CA . ILE A 1 207 ? 21.133 -14.824 -5.749 1.00 91.25 207 ILE A CA 1
ATOM 1679 C C . ILE A 1 207 ? 21.707 -15.384 -7.041 1.00 91.25 207 ILE A C 1
ATOM 1681 O O . ILE A 1 207 ? 22.911 -15.639 -7.148 1.00 91.25 207 ILE A O 1
ATOM 1685 N N . PHE A 1 208 ? 20.840 -15.531 -8.031 1.00 86.81 208 PHE A N 1
ATOM 1686 C CA . PHE A 1 208 ? 21.151 -16.045 -9.349 1.00 86.81 208 PHE A CA 1
ATOM 1687 C C . PHE A 1 208 ? 20.999 -14.952 -10.421 1.00 86.81 208 PHE A C 1
ATOM 1689 O O . PHE A 1 208 ? 20.451 -13.874 -10.197 1.00 86.81 208 PHE A O 1
ATOM 1696 N N . ARG A 1 209 ? 21.562 -15.195 -11.609 1.00 85.25 209 ARG A N 1
ATOM 1697 C CA . ARG A 1 209 ? 21.613 -14.195 -12.699 1.00 85.25 209 ARG A CA 1
ATOM 1698 C C . ARG A 1 209 ? 20.260 -13.971 -13.377 1.00 85.25 209 ARG A C 1
ATOM 1700 O O . ARG A 1 209 ? 20.053 -12.947 -14.017 1.00 85.25 209 ARG A O 1
ATOM 1707 N N . ASP A 1 210 ? 19.393 -14.962 -13.265 1.00 84.00 210 ASP A N 1
ATOM 1708 C CA . ASP A 1 210 ? 18.009 -15.022 -13.717 1.00 84.00 210 ASP A CA 1
ATOM 1709 C C . ASP A 1 210 ? 17.023 -14.390 -12.721 1.00 84.00 210 ASP A C 1
ATOM 1711 O O . ASP A 1 210 ? 15.837 -14.276 -13.027 1.00 84.00 210 ASP A O 1
ATOM 1715 N N . ASP A 1 211 ? 17.486 -13.926 -11.559 1.00 85.88 211 ASP A N 1
ATOM 1716 C CA . ASP A 1 211 ? 16.619 -13.244 -10.599 1.00 85.88 211 ASP A CA 1
ATOM 1717 C C . ASP A 1 211 ? 16.383 -11.783 -11.002 1.00 85.88 211 ASP A C 1
ATOM 1719 O O . ASP A 1 211 ? 17.278 -11.077 -11.494 1.00 85.88 211 ASP A O 1
ATOM 1723 N N . VAL A 1 212 ? 15.165 -11.298 -10.745 1.00 88.00 212 VAL A N 1
ATOM 1724 C CA . VAL A 1 212 ? 14.806 -9.886 -10.917 1.00 88.00 212 VAL A CA 1
ATOM 1725 C C . VAL A 1 212 ? 14.530 -9.260 -9.557 1.00 88.00 212 VAL A C 1
ATOM 1727 O O . VAL A 1 212 ? 13.547 -9.576 -8.893 1.00 88.00 212 VAL A O 1
ATOM 1730 N N . CYS A 1 213 ? 15.391 -8.329 -9.154 1.00 90.25 213 CYS A N 1
ATOM 1731 C CA . CYS A 1 213 ? 15.395 -7.750 -7.816 1.00 90.25 213 CYS A CA 1
ATOM 1732 C C . CYS A 1 213 ? 14.838 -6.320 -7.821 1.00 90.25 213 CYS A C 1
ATOM 1734 O O . CYS A 1 213 ? 15.459 -5.407 -8.371 1.00 90.25 213 CYS A O 1
ATOM 1736 N N . PHE A 1 214 ? 13.697 -6.101 -7.169 1.00 90.25 214 PHE A N 1
ATOM 1737 C CA . PHE A 1 214 ? 13.074 -4.791 -6.984 1.00 90.25 214 PHE A CA 1
ATOM 1738 C C . PHE A 1 214 ? 13.532 -4.153 -5.675 1.00 90.25 214 PHE A C 1
ATOM 1740 O O . PHE A 1 214 ? 13.371 -4.742 -4.614 1.00 90.25 214 PHE A O 1
ATOM 1747 N N . PHE A 1 215 ? 14.035 -2.922 -5.727 1.00 91.25 215 PHE A N 1
ATOM 1748 C CA . PHE A 1 215 ? 14.461 -2.155 -4.555 1.00 91.25 215 PHE A CA 1
ATOM 1749 C C . PHE A 1 215 ? 13.554 -0.954 -4.361 1.00 91.25 215 PHE A C 1
ATOM 1751 O O . PHE A 1 215 ? 13.625 0.018 -5.118 1.00 91.25 215 PHE A O 1
ATOM 1758 N N . ILE A 1 216 ? 12.691 -1.024 -3.348 1.00 88.69 216 ILE A N 1
ATOM 1759 C CA . ILE A 1 216 ? 11.601 -0.062 -3.179 1.00 88.69 216 ILE A CA 1
ATOM 1760 C C . ILE A 1 216 ? 11.915 0.850 -2.003 1.00 88.69 216 ILE A C 1
ATOM 1762 O O . ILE A 1 216 ? 12.013 0.422 -0.855 1.00 88.69 216 ILE A O 1
ATOM 1766 N N . SER A 1 217 ? 12.107 2.136 -2.293 1.00 87.62 217 SER A N 1
ATOM 1767 C CA . SER A 1 217 ? 12.513 3.114 -1.288 1.00 87.62 217 SER A CA 1
ATOM 1768 C C . SER A 1 217 ? 12.013 4.505 -1.644 1.00 87.62 217 SER A C 1
ATOM 1770 O O . SER A 1 217 ? 12.326 5.039 -2.706 1.00 87.62 217 SER A O 1
ATOM 1772 N N . GLN A 1 218 ? 11.275 5.139 -0.728 1.00 85.44 218 GLN A N 1
ATOM 1773 C CA . GLN A 1 218 ? 10.817 6.516 -0.925 1.00 85.44 218 GLN A CA 1
ATOM 1774 C C . GLN A 1 218 ? 12.004 7.469 -1.129 1.00 85.44 218 GLN A C 1
ATOM 1776 O O . GLN A 1 218 ? 12.011 8.212 -2.112 1.00 85.44 218 GLN A O 1
ATOM 1781 N N . SER A 1 219 ? 13.002 7.432 -0.238 1.00 86.12 219 SER A N 1
ATOM 1782 C CA . SER A 1 219 ? 14.182 8.301 -0.320 1.00 86.12 219 SER A CA 1
ATOM 1783 C C . SER A 1 219 ? 15.176 7.847 -1.388 1.00 86.12 219 SER A C 1
ATOM 1785 O O . SER A 1 219 ? 15.839 8.681 -1.996 1.00 86.12 219 SER A O 1
ATOM 1787 N N . GLY A 1 220 ? 15.275 6.536 -1.630 1.00 87.50 220 GLY A N 1
ATOM 1788 C CA . GLY A 1 220 ? 16.297 5.960 -2.500 1.00 87.50 220 GLY A CA 1
ATOM 1789 C C . GLY A 1 220 ? 17.707 5.937 -1.891 1.00 87.50 220 GLY A C 1
ATOM 1790 O O . GLY A 1 220 ? 18.659 5.670 -2.618 1.00 87.50 220 GLY A O 1
ATOM 1791 N N . GLU A 1 221 ? 17.824 6.219 -0.588 1.00 87.31 221 GLU A N 1
ATOM 1792 C CA . GLU A 1 221 ? 19.088 6.355 0.164 1.00 87.31 221 GLU A CA 1
ATOM 1793 C C . GLU A 1 221 ? 19.140 5.454 1.412 1.00 87.31 221 GLU A C 1
ATOM 1795 O O . GLU A 1 221 ? 19.950 5.652 2.310 1.00 87.31 221 GLU A O 1
ATOM 1800 N N . THR A 1 222 ? 18.221 4.496 1.532 1.00 84.81 222 THR A N 1
ATOM 1801 C CA . THR A 1 222 ? 18.209 3.572 2.676 1.00 84.81 222 THR A CA 1
ATOM 1802 C C . THR A 1 222 ? 19.415 2.636 2.613 1.00 84.81 222 THR A C 1
ATOM 1804 O O . THR A 1 222 ? 19.574 1.948 1.605 1.00 84.81 222 THR A O 1
ATOM 1807 N N . ALA A 1 223 ? 20.211 2.589 3.688 1.00 86.44 223 ALA A N 1
ATOM 1808 C CA . ALA A 1 223 ? 21.488 1.871 3.746 1.00 86.44 223 ALA A CA 1
ATOM 1809 C C . ALA A 1 223 ? 21.351 0.374 3.413 1.00 86.44 223 ALA A C 1
ATOM 1811 O O . ALA A 1 223 ? 21.846 -0.047 2.367 1.00 86.44 223 ALA A O 1
ATOM 1812 N N . ASP A 1 224 ? 20.589 -0.390 4.204 1.00 87.38 224 ASP A N 1
ATOM 1813 C CA . ASP A 1 224 ? 20.398 -1.841 4.004 1.00 87.38 224 ASP A CA 1
ATOM 1814 C C . ASP A 1 224 ? 19.909 -2.180 2.590 1.00 87.38 224 ASP A C 1
ATOM 1816 O O . ASP A 1 224 ? 20.369 -3.125 1.945 1.00 87.38 224 ASP A O 1
ATOM 1820 N N . THR A 1 225 ? 18.974 -1.374 2.075 1.00 89.75 225 THR A N 1
ATOM 1821 C CA . THR A 1 225 ? 18.409 -1.547 0.732 1.00 89.75 225 THR A CA 1
ATOM 1822 C C . THR A 1 225 ? 19.460 -1.299 -0.348 1.00 89.75 225 THR A C 1
ATOM 1824 O O . THR A 1 225 ? 19.505 -2.030 -1.334 1.00 89.75 225 THR A O 1
ATOM 1827 N N . LEU A 1 226 ? 20.323 -0.295 -0.175 1.00 90.44 226 LEU A N 1
ATOM 1828 C CA . LEU A 1 226 ? 21.402 0.011 -1.113 1.00 90.44 226 LEU A CA 1
ATOM 1829 C C . LEU A 1 226 ? 22.518 -1.047 -1.070 1.00 90.44 226 LEU A C 1
ATOM 1831 O O . LEU A 1 226 ? 23.079 -1.390 -2.111 1.00 90.44 226 LEU A O 1
ATOM 1835 N N . ILE A 1 227 ? 22.821 -1.592 0.109 1.00 91.38 227 ILE A N 1
ATOM 1836 C CA . ILE A 1 227 ? 23.786 -2.688 0.276 1.00 91.38 227 ILE A CA 1
ATOM 1837 C C . ILE A 1 227 ? 23.272 -3.950 -0.420 1.00 91.38 227 ILE A C 1
ATOM 1839 O O . ILE A 1 227 ? 23.974 -4.515 -1.262 1.00 91.38 227 ILE A O 1
ATOM 1843 N N . SER A 1 228 ? 22.015 -4.320 -0.166 1.00 92.88 228 SER A N 1
ATOM 1844 C CA . SER A 1 228 ? 21.344 -5.445 -0.831 1.00 92.88 228 SER A CA 1
ATOM 1845 C C . SER A 1 228 ? 21.302 -5.269 -2.353 1.00 92.88 228 SER A C 1
ATOM 1847 O O . SER A 1 228 ? 21.517 -6.222 -3.104 1.00 92.88 228 SER A O 1
ATOM 1849 N N . LEU A 1 229 ? 21.098 -4.033 -2.825 1.00 93.88 229 LEU A N 1
ATOM 1850 C CA . LEU A 1 229 ? 21.130 -3.688 -4.247 1.00 93.88 229 LEU A CA 1
ATOM 1851 C C . LEU A 1 229 ? 22.480 -3.997 -4.875 1.00 93.88 229 LEU A C 1
ATOM 1853 O O . LEU A 1 229 ? 22.549 -4.666 -5.909 1.00 93.88 229 LEU A O 1
ATOM 1857 N N . ARG A 1 230 ? 23.558 -3.522 -4.251 1.00 94.19 230 ARG A N 1
ATOM 1858 C CA . ARG A 1 230 ? 24.923 -3.758 -4.730 1.00 94.19 230 ARG A CA 1
ATOM 1859 C C . ARG A 1 230 ? 25.267 -5.243 -4.699 1.00 94.19 230 ARG A C 1
ATOM 1861 O O . ARG A 1 230 ? 25.857 -5.731 -5.660 1.00 94.19 230 ARG A O 1
ATOM 1868 N N . TYR A 1 231 ? 24.852 -5.963 -3.656 1.00 94.06 231 TYR A N 1
ATOM 1869 C CA . TYR A 1 231 ? 25.018 -7.413 -3.564 1.00 94.06 231 TYR A CA 1
ATOM 1870 C C . TYR A 1 231 ? 24.332 -8.138 -4.731 1.00 94.06 231 TYR A C 1
ATOM 1872 O O . TYR A 1 231 ? 24.993 -8.869 -5.469 1.00 94.06 231 TYR A O 1
ATOM 1880 N N . CYS A 1 232 ? 23.040 -7.887 -4.966 1.00 93.12 232 CYS A N 1
ATOM 1881 C CA . CYS A 1 232 ? 22.292 -8.534 -6.050 1.00 93.12 232 CYS A CA 1
ATOM 1882 C C . CYS A 1 232 ? 22.889 -8.206 -7.424 1.00 93.12 232 CYS A C 1
ATOM 1884 O O . CYS A 1 232 ? 23.074 -9.086 -8.264 1.00 93.12 232 CYS A O 1
ATOM 1886 N N . LYS A 1 233 ? 23.266 -6.939 -7.635 1.00 91.88 233 LYS A N 1
ATOM 1887 C CA . LYS A 1 233 ? 23.891 -6.481 -8.879 1.00 91.88 233 LYS A CA 1
ATOM 1888 C C . LYS A 1 233 ? 25.230 -7.166 -9.149 1.00 91.88 233 LYS A C 1
ATOM 1890 O O . LYS A 1 233 ? 25.479 -7.583 -10.277 1.00 91.88 233 LYS A O 1
ATOM 1895 N N . ASN A 1 234 ? 26.080 -7.297 -8.132 1.00 93.12 234 ASN A N 1
ATOM 1896 C CA . ASN A 1 234 ? 27.386 -7.948 -8.260 1.00 93.12 234 ASN A CA 1
ATOM 1897 C C . ASN A 1 234 ? 27.262 -9.454 -8.538 1.00 93.12 234 ASN A C 1
ATOM 1899 O O . ASN A 1 234 ? 28.119 -10.015 -9.218 1.00 93.12 234 ASN A O 1
ATOM 1903 N N . ASN A 1 235 ? 26.179 -10.088 -8.078 1.00 90.62 235 ASN A N 1
ATOM 1904 C CA . ASN A 1 235 ? 25.849 -11.481 -8.394 1.00 90.62 235 ASN A CA 1
ATOM 1905 C C . ASN A 1 235 ? 25.148 -11.652 -9.759 1.00 90.62 235 ASN A C 1
ATOM 1907 O O . ASN A 1 235 ? 24.906 -12.773 -10.203 1.00 90.62 235 ASN A O 1
ATOM 1911 N N . GLY A 1 236 ? 24.908 -10.553 -10.482 1.00 85.25 236 GLY A N 1
ATOM 1912 C CA . GLY A 1 236 ? 24.441 -10.555 -11.868 1.00 85.25 236 GLY A CA 1
ATOM 1913 C C . GLY A 1 236 ? 22.925 -10.541 -12.052 1.00 85.25 236 GLY A C 1
ATOM 1914 O O . GLY A 1 236 ? 22.485 -10.662 -13.191 1.00 85.25 236 GLY A O 1
ATOM 1915 N N . ALA A 1 237 ? 22.146 -10.363 -10.981 1.00 88.88 237 ALA A N 1
ATOM 1916 C CA . ALA A 1 237 ? 20.692 -10.235 -11.056 1.00 88.88 237 ALA A CA 1
ATOM 1917 C C . ALA A 1 237 ? 20.251 -8.911 -11.703 1.00 88.88 237 ALA A C 1
ATOM 1919 O O . ALA A 1 237 ? 20.930 -7.874 -11.617 1.00 88.88 237 ALA A O 1
ATOM 1920 N N . LEU A 1 238 ? 19.059 -8.907 -12.305 1.00 87.25 238 LEU A N 1
ATOM 1921 C CA . LEU A 1 238 ? 18.462 -7.695 -12.857 1.00 87.25 238 LEU A CA 1
ATOM 1922 C C . LEU A 1 238 ? 17.882 -6.825 -11.736 1.00 87.25 238 LEU A C 1
ATOM 1924 O O . LEU A 1 238 ? 16.786 -7.043 -11.240 1.00 87.25 238 LEU A O 1
ATOM 1928 N N . VAL A 1 239 ? 18.613 -5.777 -11.376 1.00 90.56 239 VAL A N 1
ATOM 1929 C CA . VAL A 1 239 ? 18.178 -4.766 -10.400 1.00 90.56 239 VAL A CA 1
ATOM 1930 C C . VAL A 1 239 ? 17.238 -3.701 -10.989 1.00 90.56 239 VAL A C 1
ATOM 1932 O O . VAL A 1 239 ? 17.630 -2.961 -11.901 1.00 90.56 239 VAL A O 1
ATOM 1935 N N . VAL A 1 240 ? 16.057 -3.545 -10.381 1.00 89.94 240 VAL A N 1
ATOM 1936 C CA . VAL A 1 240 ? 15.044 -2.515 -10.666 1.00 89.94 240 VAL A CA 1
ATOM 1937 C C . VAL A 1 240 ? 14.830 -1.614 -9.444 1.00 89.94 240 VAL A C 1
ATOM 1939 O O . VAL A 1 240 ? 14.476 -2.091 -8.372 1.00 89.94 240 VAL A O 1
ATOM 1942 N N . GLY A 1 241 ? 14.998 -0.300 -9.585 1.00 90.62 241 GLY A N 1
ATOM 1943 C CA . GLY A 1 241 ? 14.785 0.660 -8.493 1.00 90.62 241 GLY A CA 1
ATOM 1944 C C . GLY A 1 241 ? 13.407 1.321 -8.546 1.00 90.62 241 GLY A C 1
ATOM 1945 O O . GLY A 1 241 ? 13.053 1.903 -9.564 1.00 90.62 241 GLY A O 1
ATOM 1946 N N . VAL A 1 242 ? 12.640 1.306 -7.456 1.00 90.31 242 VAL A N 1
ATOM 1947 C CA . VAL A 1 242 ? 11.357 2.026 -7.344 1.00 90.31 242 VAL A CA 1
ATOM 1948 C C . VAL A 1 242 ? 11.509 3.144 -6.317 1.00 90.31 242 VAL A C 1
ATOM 1950 O O . VAL A 1 242 ? 11.548 2.887 -5.112 1.00 90.31 242 VAL A O 1
ATOM 1953 N N . THR A 1 243 ? 11.631 4.392 -6.785 1.00 90.06 243 THR A N 1
ATOM 1954 C CA . THR A 1 243 ? 11.959 5.541 -5.922 1.00 90.06 243 THR A CA 1
ATOM 1955 C C . THR A 1 243 ? 11.075 6.759 -6.152 1.00 90.06 243 THR A C 1
ATOM 1957 O O . THR A 1 243 ? 10.511 6.953 -7.227 1.00 90.06 243 THR A O 1
ATOM 1960 N N . ASN A 1 244 ? 10.951 7.614 -5.132 1.00 87.88 244 ASN A N 1
ATOM 1961 C CA . ASN A 1 244 ? 10.307 8.924 -5.283 1.00 87.88 244 ASN A CA 1
ATOM 1962 C C . ASN A 1 244 ? 11.317 10.027 -5.608 1.00 87.88 244 ASN A C 1
ATOM 1964 O O . ASN A 1 244 ? 11.028 10.925 -6.393 1.00 87.88 244 ASN A O 1
ATOM 1968 N N . THR A 1 245 ? 12.509 9.956 -5.015 1.00 83.19 245 THR A N 1
ATOM 1969 C CA . THR A 1 245 ? 13.573 10.937 -5.238 1.00 83.19 245 THR A CA 1
ATOM 1970 C C . THR A 1 245 ? 14.308 10.639 -6.542 1.00 83.19 245 THR A C 1
ATOM 1972 O O . THR A 1 245 ? 14.954 9.596 -6.687 1.00 83.19 245 THR A O 1
ATOM 1975 N N . VAL A 1 246 ? 14.219 11.570 -7.492 1.00 82.12 246 VAL A N 1
ATOM 1976 C CA . VAL A 1 246 ? 14.960 11.508 -8.756 1.00 82.12 246 VAL A CA 1
ATOM 1977 C C . VAL A 1 246 ? 16.451 11.674 -8.478 1.00 82.12 246 VAL A C 1
ATOM 1979 O O . VAL A 1 246 ? 16.857 12.552 -7.721 1.00 82.12 246 VAL A O 1
ATOM 1982 N N . GLY A 1 247 ? 17.268 10.826 -9.102 1.00 81.06 247 GLY A N 1
ATOM 1983 C CA . GLY A 1 247 ? 18.719 10.900 -8.981 1.00 81.06 247 GLY A CA 1
ATOM 1984 C C . GLY A 1 247 ? 19.278 10.394 -7.653 1.00 81.06 247 GLY A C 1
ATOM 1985 O O . GLY A 1 247 ? 20.456 10.628 -7.418 1.00 81.06 247 GLY A O 1
ATOM 1986 N N . SER A 1 248 ? 18.494 9.701 -6.819 1.00 86.00 248 SER A N 1
ATOM 1987 C CA . SER A 1 248 ? 18.978 9.017 -5.607 1.00 86.00 248 SER A CA 1
ATOM 1988 C C . SER A 1 248 ? 19.986 7.899 -5.906 1.00 86.00 248 SER A C 1
ATOM 1990 O O . SER A 1 248 ? 20.118 7.459 -7.051 1.00 86.00 248 SER A O 1
ATOM 1992 N N . SER A 1 249 ? 20.681 7.391 -4.889 1.00 89.75 249 SER A N 1
ATOM 1993 C CA . SER A 1 249 ? 21.650 6.297 -5.043 1.00 89.75 249 SER A CA 1
ATOM 1994 C C . SER A 1 249 ? 21.026 5.043 -5.659 1.00 89.75 249 SER A C 1
ATOM 1996 O O . SER A 1 249 ? 21.533 4.561 -6.671 1.00 89.75 249 SER A O 1
ATOM 1998 N N . ILE A 1 250 ? 19.866 4.586 -5.165 1.00 90.38 250 ILE A N 1
ATOM 1999 C CA . ILE A 1 250 ? 19.135 3.462 -5.784 1.00 90.38 250 ILE A CA 1
ATOM 2000 C C . ILE A 1 250 ? 18.784 3.772 -7.248 1.00 90.38 250 ILE A C 1
ATOM 2002 O O . ILE A 1 250 ? 18.973 2.921 -8.115 1.00 90.38 250 ILE A O 1
ATOM 2006 N N . CYS A 1 251 ? 18.330 4.991 -7.557 1.00 87.38 251 CYS A N 1
ATOM 2007 C CA . CYS A 1 251 ? 18.001 5.388 -8.928 1.00 87.38 251 CYS A CA 1
ATOM 2008 C C . CYS A 1 251 ? 19.220 5.337 -9.865 1.00 87.38 251 CYS A C 1
ATOM 2010 O O . CYS A 1 251 ? 19.084 4.913 -11.011 1.00 87.38 251 CYS A O 1
ATOM 2012 N N . ARG A 1 252 ? 20.396 5.776 -9.402 1.00 87.12 252 ARG A N 1
ATOM 2013 C CA . ARG A 1 252 ? 21.626 5.806 -10.210 1.00 87.12 252 ARG A CA 1
ATOM 2014 C C . ARG A 1 252 ? 22.256 4.425 -10.374 1.00 87.12 252 ARG A C 1
ATOM 2016 O O . ARG A 1 252 ? 22.860 4.154 -11.408 1.00 87.12 252 ARG A O 1
ATOM 2023 N N . GLU A 1 253 ? 22.161 3.579 -9.351 1.00 90.31 253 GLU A N 1
ATOM 2024 C CA . GLU A 1 253 ? 22.838 2.281 -9.322 1.00 90.31 253 GLU A CA 1
ATOM 2025 C C . GLU A 1 253 ? 22.004 1.139 -9.919 1.00 90.31 253 GLU A C 1
ATOM 2027 O O . GLU A 1 253 ? 22.584 0.145 -10.365 1.00 90.31 253 GLU A O 1
ATOM 2032 N N . SER A 1 254 ? 20.677 1.277 -9.992 1.00 88.06 254 SER A N 1
ATOM 2033 C CA . SER A 1 254 ? 19.797 0.288 -10.634 1.00 88.06 254 SER A CA 1
ATOM 2034 C C . SER A 1 254 ? 20.003 0.220 -12.153 1.00 88.06 254 SER A C 1
ATOM 2036 O O . SER A 1 254 ? 20.391 1.203 -12.785 1.00 88.06 254 SER A O 1
ATOM 2038 N N . HIS A 1 255 ? 19.710 -0.927 -12.777 1.00 86.12 255 HIS A N 1
ATOM 2039 C CA . HIS A 1 255 ? 19.762 -1.048 -14.245 1.00 86.12 255 HIS A CA 1
ATOM 2040 C C . HIS A 1 255 ? 18.643 -0.251 -14.924 1.00 86.12 255 HIS A C 1
ATOM 2042 O O . HIS A 1 255 ? 18.812 0.295 -16.017 1.00 86.12 255 HIS A O 1
ATOM 2048 N N . CYS A 1 256 ? 17.497 -0.201 -14.257 1.00 85.25 256 CYS A N 1
ATOM 2049 C CA . CYS A 1 256 ? 16.285 0.493 -14.654 1.00 85.25 256 CYS A CA 1
ATOM 2050 C C . CYS A 1 256 ? 15.457 0.808 -13.407 1.00 85.25 256 CYS A C 1
ATOM 2052 O O . CYS A 1 256 ? 15.742 0.296 -12.324 1.00 85.25 256 CYS A O 1
ATOM 2054 N N . GLY A 1 257 ? 14.431 1.643 -13.536 1.00 86.00 257 GLY A N 1
ATOM 2055 C CA . GLY A 1 257 ? 13.611 1.981 -12.386 1.00 86.00 257 GLY A CA 1
ATOM 2056 C C . GLY A 1 257 ? 12.313 2.691 -12.719 1.00 86.00 257 GLY A C 1
ATOM 2057 O O . GLY A 1 257 ? 12.080 3.099 -13.856 1.00 86.00 257 GLY A O 1
ATOM 2058 N N . ILE A 1 258 ? 11.480 2.820 -11.693 1.00 87.81 258 ILE A N 1
ATOM 2059 C CA . ILE A 1 258 ? 10.181 3.477 -11.730 1.00 87.81 258 ILE A CA 1
ATOM 2060 C C . ILE A 1 258 ? 10.228 4.652 -10.760 1.00 87.81 258 ILE A C 1
ATOM 2062 O O . ILE A 1 258 ? 10.493 4.485 -9.568 1.00 87.81 258 ILE A O 1
ATOM 2066 N N . HIS A 1 259 ? 9.944 5.843 -11.278 1.00 89.19 259 HIS A N 1
ATOM 2067 C CA . HIS A 1 259 ? 9.713 7.013 -10.445 1.00 89.19 259 HIS A CA 1
ATOM 2068 C C . HIS A 1 259 ? 8.237 7.098 -10.084 1.00 89.19 259 HIS A C 1
ATOM 2070 O O . HIS A 1 259 ? 7.392 7.237 -10.966 1.00 89.19 259 HIS A O 1
ATOM 2076 N N . ILE A 1 260 ? 7.929 7.036 -8.787 1.00 88.88 260 ILE A N 1
ATOM 2077 C CA . ILE A 1 260 ? 6.533 7.034 -8.319 1.00 88.88 260 ILE A CA 1
ATOM 2078 C C . ILE A 1 260 ? 5.869 8.419 -8.426 1.00 88.88 260 ILE A C 1
ATOM 2080 O O . ILE A 1 260 ? 4.651 8.522 -8.320 1.00 88.88 260 ILE A O 1
ATOM 2084 N N . ASN A 1 261 ? 6.665 9.483 -8.609 1.00 87.75 261 ASN A N 1
ATOM 2085 C CA . ASN A 1 261 ? 6.222 10.862 -8.845 1.00 87.75 261 ASN A CA 1
ATOM 2086 C C . ASN A 1 261 ? 5.184 11.392 -7.834 1.00 87.75 261 ASN A C 1
ATOM 2088 O O . ASN A 1 261 ? 4.298 12.165 -8.189 1.00 87.75 261 ASN A O 1
ATOM 2092 N N . ALA A 1 262 ? 5.309 11.030 -6.554 1.00 88.19 262 ALA A N 1
ATOM 2093 C CA . ALA A 1 262 ? 4.414 11.506 -5.493 1.00 88.19 262 ALA A CA 1
ATOM 2094 C C . ALA A 1 262 ? 4.718 12.959 -5.054 1.00 88.19 262 ALA A C 1
ATOM 2096 O O . ALA A 1 262 ? 4.014 13.540 -4.222 1.00 88.19 262 ALA A O 1
ATOM 2097 N N . GLY A 1 263 ? 5.793 13.556 -5.580 1.00 87.88 263 GLY A N 1
ATOM 2098 C CA . GLY A 1 263 ? 6.344 14.832 -5.120 1.00 87.88 263 GLY A CA 1
ATOM 2099 C C . GLY A 1 263 ? 6.992 14.728 -3.729 1.00 87.88 263 GLY A C 1
ATOM 2100 O O . GLY A 1 263 ? 6.980 13.653 -3.123 1.00 87.88 263 GLY A O 1
ATOM 2101 N N . PRO A 1 264 ? 7.553 15.825 -3.189 1.00 86.44 264 PRO A N 1
ATOM 2102 C CA . PRO A 1 264 ? 8.219 15.818 -1.885 1.00 86.44 264 PRO A CA 1
ATOM 2103 C C . PRO A 1 264 ? 7.278 15.375 -0.760 1.00 86.44 264 PRO A C 1
ATOM 2105 O O . PRO A 1 264 ? 6.138 15.834 -0.693 1.00 86.44 264 PRO A O 1
ATOM 2108 N N . GLU A 1 265 ? 7.736 14.488 0.120 1.00 84.69 265 GLU A N 1
ATOM 2109 C CA . GLU A 1 265 ? 6.987 14.018 1.290 1.00 84.69 265 GLU A CA 1
ATOM 2110 C C . GLU A 1 265 ? 7.769 14.406 2.546 1.00 84.69 265 GLU A C 1
ATOM 2112 O O . GLU A 1 265 ? 8.864 13.893 2.762 1.00 84.69 265 GLU A O 1
ATOM 2117 N N . ILE A 1 266 ? 7.234 15.354 3.321 1.00 88.12 266 ILE A N 1
ATOM 2118 C CA . ILE A 1 266 ? 7.950 15.972 4.448 1.00 88.12 266 ILE A CA 1
ATOM 2119 C C . ILE A 1 266 ? 7.745 15.182 5.742 1.00 88.12 266 ILE A C 1
ATOM 2121 O O . ILE A 1 266 ? 8.727 14.831 6.392 1.00 88.12 266 ILE A O 1
ATOM 2125 N N . GLY A 1 267 ? 6.492 14.862 6.083 1.00 87.81 267 GLY A N 1
ATOM 2126 C CA . GLY A 1 267 ? 6.170 14.112 7.297 1.00 87.81 267 GLY A CA 1
ATOM 2127 C C . GLY A 1 267 ? 6.895 12.770 7.336 1.00 87.81 267 GLY A C 1
ATOM 2128 O O . GLY A 1 267 ? 6.991 12.086 6.313 1.00 87.81 267 GLY A O 1
ATOM 2129 N N . VAL A 1 268 ? 7.427 12.398 8.501 1.00 88.25 268 VAL A N 1
ATOM 2130 C CA . VAL A 1 268 ? 8.216 11.170 8.696 1.00 88.25 268 VAL A CA 1
ATOM 2131 C C . VAL A 1 268 ? 7.409 9.938 8.281 1.00 88.25 268 VAL A C 1
ATOM 2133 O O . VAL A 1 268 ? 7.871 9.149 7.453 1.00 88.25 268 VAL A O 1
ATOM 2136 N N . ALA A 1 269 ? 6.171 9.837 8.766 1.00 89.25 269 ALA A N 1
ATOM 2137 C CA . ALA A 1 269 ? 5.228 8.788 8.405 1.00 89.25 269 ALA A CA 1
ATOM 2138 C C . ALA A 1 269 ? 4.805 8.900 6.926 1.00 89.25 269 ALA A C 1
ATOM 2140 O O . ALA A 1 269 ? 4.192 9.883 6.511 1.00 89.25 269 ALA A O 1
ATOM 2141 N N . SER A 1 270 ? 5.099 7.871 6.124 1.00 89.44 270 SER A N 1
ATOM 2142 C CA . SER A 1 270 ? 4.734 7.867 4.699 1.00 89.44 270 SER A CA 1
ATOM 2143 C C . SER A 1 270 ? 3.224 7.726 4.463 1.00 89.44 270 SER A C 1
ATOM 2145 O O . SER A 1 270 ? 2.558 6.986 5.186 1.00 89.44 270 SER A O 1
ATOM 2147 N N . THR A 1 271 ? 2.689 8.425 3.454 1.00 92.69 271 THR A N 1
ATOM 2148 C CA . THR A 1 271 ? 1.257 8.412 3.095 1.00 92.69 271 THR A CA 1
ATOM 2149 C C . THR A 1 271 ? 1.065 8.321 1.583 1.00 92.69 271 THR A C 1
ATOM 2151 O O . THR A 1 271 ? 0.728 7.261 1.054 1.00 92.69 271 THR A O 1
ATOM 2154 N N . LYS A 1 272 ? 1.331 9.410 0.859 1.00 92.50 272 LYS A N 1
ATOM 2155 C CA . LYS A 1 272 ? 1.213 9.463 -0.603 1.00 92.50 272 LYS A CA 1
ATOM 2156 C C . LYS A 1 272 ? 2.299 8.654 -1.297 1.00 92.50 272 LYS A C 1
ATOM 2158 O O . LYS A 1 272 ? 2.043 8.065 -2.339 1.00 92.50 272 LYS A O 1
ATOM 2163 N N . ALA A 1 273 ? 3.505 8.577 -0.728 1.00 89.88 273 ALA A N 1
ATOM 2164 C CA . ALA A 1 273 ? 4.531 7.720 -1.308 1.00 89.88 273 ALA A CA 1
ATOM 2165 C C . ALA A 1 273 ? 4.144 6.239 -1.171 1.00 89.88 273 ALA A C 1
ATOM 2167 O O . ALA A 1 273 ? 4.389 5.479 -2.105 1.00 89.88 273 ALA A O 1
ATOM 2168 N N . TYR A 1 274 ? 3.463 5.845 -0.088 1.00 89.25 274 TYR A N 1
ATOM 2169 C CA . TYR A 1 274 ? 2.911 4.495 0.059 1.00 89.25 274 TYR A CA 1
ATOM 2170 C C . TYR A 1 274 ? 1.885 4.173 -1.040 1.00 89.25 274 TYR A C 1
ATOM 2172 O O . TYR A 1 274 ? 2.048 3.181 -1.751 1.00 89.25 274 TYR A O 1
ATOM 2180 N N . THR A 1 275 ? 0.859 5.010 -1.233 1.00 92.69 275 THR A N 1
ATOM 2181 C CA . THR A 1 275 ? -0.181 4.748 -2.245 1.00 92.69 275 THR A CA 1
ATOM 2182 C C . THR A 1 275 ? 0.365 4.833 -3.673 1.00 92.69 275 THR A C 1
ATOM 2184 O O . THR A 1 275 ? 0.019 3.998 -4.510 1.00 92.69 275 THR A O 1
ATOM 2187 N N . SER A 1 276 ? 1.287 5.757 -3.956 1.00 92.31 276 SER A N 1
ATOM 2188 C CA . SER A 1 276 ? 1.951 5.850 -5.263 1.00 92.31 276 SER A CA 1
ATOM 2189 C C . SER A 1 276 ? 2.889 4.674 -5.554 1.00 92.31 276 SER A C 1
ATOM 2191 O O . SER A 1 276 ? 2.971 4.239 -6.704 1.00 92.31 276 SER A O 1
ATOM 2193 N N . GLN A 1 277 ? 3.585 4.128 -4.548 1.00 89.31 277 GLN A N 1
ATOM 2194 C CA . GLN A 1 277 ? 4.374 2.894 -4.696 1.00 89.31 277 GLN A CA 1
ATOM 2195 C C . GLN A 1 277 ? 3.477 1.721 -5.085 1.00 89.31 277 GLN A C 1
ATOM 2197 O O . GLN A 1 277 ? 3.783 1.010 -6.040 1.00 89.31 277 GLN A O 1
ATOM 2202 N N . PHE A 1 278 ? 2.349 1.561 -4.390 1.00 88.75 278 PHE A N 1
ATOM 2203 C CA . PHE A 1 278 ? 1.379 0.517 -4.702 1.00 88.75 278 PHE A CA 1
ATOM 2204 C C . PHE A 1 278 ? 0.882 0.637 -6.151 1.00 88.75 278 PHE A C 1
ATOM 2206 O O . PHE A 1 278 ? 0.978 -0.318 -6.922 1.00 88.75 278 PHE A O 1
ATOM 2213 N N . LEU A 1 279 ? 0.453 1.832 -6.565 1.00 92.19 279 LEU A N 1
ATOM 2214 C CA . LEU A 1 279 ? 0.024 2.089 -7.942 1.00 92.19 279 LEU A CA 1
ATOM 2215 C C . LEU A 1 279 ? 1.108 1.779 -8.972 1.00 92.19 279 LEU A C 1
ATOM 2217 O O . LEU A 1 279 ? 0.827 1.169 -10.001 1.00 92.19 279 LEU A O 1
ATOM 2221 N N . SER A 1 280 ? 2.349 2.174 -8.692 1.00 90.88 280 SER A N 1
ATOM 2222 C CA . SER A 1 280 ? 3.485 1.945 -9.588 1.00 90.88 280 SER A CA 1
ATOM 2223 C C . SER A 1 280 ? 3.721 0.457 -9.843 1.00 90.88 280 SER A C 1
ATOM 2225 O O . SER A 1 280 ? 3.990 0.064 -10.975 1.00 90.88 280 SER A O 1
ATOM 2227 N N . LEU A 1 281 ? 3.565 -0.375 -8.813 1.00 88.31 281 LEU A N 1
ATOM 2228 C CA . LEU A 1 281 ? 3.744 -1.824 -8.906 1.00 88.31 281 LEU A CA 1
ATOM 2229 C C . LEU A 1 281 ? 2.576 -2.515 -9.613 1.00 88.31 281 LEU A C 1
ATOM 2231 O O . LEU A 1 281 ? 2.806 -3.420 -10.409 1.00 88.31 281 LEU A O 1
ATOM 2235 N N . VAL A 1 282 ? 1.339 -2.052 -9.405 1.00 91.00 282 VAL A N 1
ATOM 2236 C CA . VAL A 1 282 ? 0.178 -2.539 -10.171 1.00 91.00 282 VAL A CA 1
ATOM 2237 C C . VAL A 1 282 ? 0.320 -2.183 -11.652 1.00 91.00 282 VAL A C 1
ATOM 2239 O O . VAL A 1 282 ? 0.119 -3.033 -12.516 1.00 91.00 282 VAL A O 1
ATOM 2242 N N . MET A 1 283 ? 0.714 -0.945 -11.967 1.00 89.94 283 MET A N 1
ATOM 2243 C CA . MET A 1 283 ? 0.970 -0.531 -13.350 1.00 89.94 283 MET A CA 1
ATOM 2244 C C . MET A 1 283 ? 2.112 -1.333 -13.975 1.00 89.94 283 MET A C 1
ATOM 2246 O O . MET A 1 283 ? 2.004 -1.740 -15.128 1.00 89.94 283 MET A O 1
ATOM 2250 N N . PHE A 1 284 ? 3.176 -1.607 -13.218 1.00 86.88 284 PHE A N 1
ATOM 2251 C CA . PHE A 1 284 ? 4.251 -2.481 -13.673 1.00 86.88 284 PHE A CA 1
ATOM 2252 C C . PHE A 1 284 ? 3.731 -3.887 -14.010 1.00 86.88 284 PHE A C 1
ATOM 2254 O O . PHE A 1 284 ? 3.972 -4.371 -15.114 1.00 86.88 284 PHE A O 1
ATOM 2261 N N . ALA A 1 285 ? 2.951 -4.499 -13.116 1.00 87.06 285 ALA A N 1
ATOM 2262 C CA . ALA A 1 285 ? 2.351 -5.814 -13.335 1.00 87.06 285 ALA A CA 1
ATOM 2263 C C . ALA A 1 285 ? 1.463 -5.848 -14.598 1.00 87.06 285 ALA A C 1
ATOM 2265 O O . ALA A 1 285 ? 1.554 -6.772 -15.407 1.00 87.06 285 ALA A O 1
ATOM 2266 N N . LEU A 1 286 ? 0.669 -4.796 -14.836 1.00 88.06 286 LEU A N 1
ATOM 2267 C CA . LEU A 1 286 ? -0.150 -4.665 -16.048 1.00 88.06 286 LEU A CA 1
ATOM 2268 C C . LEU A 1 286 ? 0.680 -4.616 -17.332 1.00 88.06 286 LEU A C 1
ATOM 2270 O O . LEU A 1 286 ? 0.281 -5.217 -18.331 1.00 88.06 286 LEU A O 1
ATOM 2274 N N . VAL A 1 287 ? 1.810 -3.906 -17.310 1.00 83.44 287 VAL A N 1
ATOM 2275 C CA . VAL A 1 287 ? 2.728 -3.821 -18.453 1.00 83.44 287 VAL A CA 1
ATOM 2276 C C . VAL A 1 287 ? 3.391 -5.174 -18.712 1.00 83.44 287 VAL A C 1
ATOM 2278 O O . VAL A 1 287 ? 3.599 -5.522 -19.869 1.00 83.44 287 VAL A O 1
ATOM 2281 N N . MET A 1 288 ? 3.687 -5.958 -17.673 1.00 77.19 288 MET A N 1
ATOM 2282 C CA . MET A 1 288 ? 4.252 -7.305 -17.839 1.00 77.19 288 MET A CA 1
ATOM 2283 C C . MET A 1 288 ? 3.237 -8.306 -18.401 1.00 77.19 288 MET A C 1
ATOM 2285 O O . MET A 1 288 ? 3.591 -9.182 -19.173 1.00 77.19 288 MET A O 1
ATOM 2289 N N . SER A 1 289 ? 1.950 -8.139 -18.106 1.00 80.81 289 SER A N 1
ATOM 2290 C CA . SER A 1 289 ? 0.895 -9.034 -18.607 1.00 80.81 289 SER A CA 1
ATOM 2291 C C . SER A 1 289 ? 0.478 -8.810 -20.081 1.00 80.81 289 SER A C 1
ATOM 2293 O O . SER A 1 289 ? -0.603 -9.253 -20.484 1.00 80.81 289 SER A O 1
ATOM 2295 N N . GLU A 1 290 ? 1.261 -8.070 -20.889 1.00 66.31 290 GLU A N 1
ATOM 2296 C CA . GLU A 1 290 ? 0.747 -7.374 -22.084 1.00 66.31 290 GLU A CA 1
ATOM 2297 C C . GLU A 1 290 ? 0.212 -8.263 -23.226 1.00 66.31 290 GLU A C 1
ATOM 2299 O O . GLU A 1 290 ? -0.703 -7.830 -23.928 1.00 66.31 290 GLU A O 1
ATOM 2304 N N . ASP A 1 291 ? 0.591 -9.539 -23.298 1.00 66.50 291 ASP A N 1
ATOM 2305 C CA . ASP A 1 291 ? 0.347 -10.362 -24.495 1.00 66.50 291 ASP A CA 1
ATOM 2306 C C . ASP A 1 291 ? -0.587 -11.572 -24.294 1.00 66.50 291 ASP A C 1
ATOM 2308 O O . ASP A 1 291 ? -0.780 -12.384 -25.202 1.00 66.50 291 ASP A O 1
ATOM 2312 N N . ARG A 1 292 ? -1.223 -11.708 -23.123 1.00 71.50 292 ARG A N 1
ATOM 2313 C CA . ARG A 1 292 ? -2.041 -12.894 -22.799 1.00 71.50 292 ARG A CA 1
ATOM 2314 C C . ARG A 1 292 ? -3.539 -12.643 -22.954 1.00 71.50 292 ARG A C 1
ATOM 2316 O O . ARG A 1 292 ? -4.121 -11.838 -22.229 1.00 71.50 292 ARG A O 1
ATOM 2323 N N . ILE A 1 293 ? -4.184 -13.404 -23.844 1.00 78.88 293 ILE A N 1
ATOM 2324 C CA . ILE A 1 293 ? -5.640 -13.346 -24.082 1.00 78.88 293 ILE A CA 1
ATOM 2325 C C . ILE A 1 293 ? -6.423 -13.666 -22.798 1.00 78.88 293 ILE A C 1
ATOM 2327 O O . ILE A 1 293 ? -7.391 -12.976 -22.486 1.00 78.88 293 ILE A O 1
ATOM 2331 N N . SER A 1 294 ? -5.969 -14.651 -22.013 1.00 83.75 294 SER A N 1
ATOM 2332 C CA . SER A 1 294 ? -6.611 -15.063 -20.755 1.00 83.75 294 SER A CA 1
ATOM 2333 C C . SER A 1 294 ? -6.702 -13.940 -19.717 1.00 83.75 294 SER A C 1
ATOM 2335 O O . SER A 1 294 ? -7.646 -13.915 -18.934 1.00 83.75 294 SER A O 1
ATOM 2337 N N . MET A 1 295 ? -5.761 -12.990 -19.730 1.00 85.50 295 MET A N 1
ATOM 2338 C CA . MET A 1 295 ? -5.678 -11.893 -18.758 1.00 85.50 295 MET A CA 1
ATOM 2339 C C . MET A 1 295 ? -6.324 -10.591 -19.249 1.00 85.50 295 MET A C 1
ATOM 2341 O O . MET A 1 295 ? -6.369 -9.608 -18.511 1.00 85.50 295 MET A O 1
ATOM 2345 N N . GLN A 1 296 ? -6.855 -10.541 -20.475 1.00 86.81 296 GLN A N 1
ATOM 2346 C CA . GLN A 1 296 ? -7.407 -9.303 -21.042 1.00 86.81 296 GLN A CA 1
ATOM 2347 C C . GLN A 1 296 ? -8.581 -8.738 -20.236 1.00 86.81 296 GLN A C 1
ATOM 2349 O O . GLN A 1 296 ? -8.657 -7.520 -20.043 1.00 86.81 296 GLN A O 1
ATOM 2354 N N . SER A 1 297 ? -9.483 -9.597 -19.752 1.00 91.00 297 SER A N 1
ATOM 2355 C CA . SER A 1 297 ? -10.636 -9.178 -18.943 1.00 91.00 297 SER A CA 1
ATOM 2356 C C . SER A 1 297 ? -10.176 -8.544 -17.631 1.00 91.00 297 SER A C 1
ATOM 2358 O O . SER A 1 297 ? -10.554 -7.410 -17.328 1.00 91.00 297 SER A O 1
ATOM 2360 N N . ARG A 1 298 ? -9.284 -9.237 -16.916 1.00 92.06 298 ARG A N 1
ATOM 2361 C CA . ARG A 1 298 ? -8.698 -8.800 -15.650 1.00 92.06 298 ARG A CA 1
ATOM 2362 C C . ARG A 1 298 ? -7.928 -7.492 -15.797 1.00 92.06 298 ARG A C 1
ATOM 2364 O O . ARG A 1 298 ? -8.166 -6.538 -15.066 1.00 92.06 298 ARG A O 1
ATOM 2371 N N . ARG A 1 299 ? -7.079 -7.375 -16.816 1.00 91.19 299 ARG A N 1
ATOM 2372 C CA . ARG A 1 299 ? -6.357 -6.128 -17.115 1.00 91.19 299 ARG A CA 1
ATOM 2373 C C . ARG A 1 299 ? -7.304 -4.973 -17.416 1.00 91.19 299 ARG A C 1
ATOM 2375 O O . ARG A 1 299 ? -7.110 -3.871 -16.911 1.00 91.19 299 ARG A O 1
ATOM 2382 N N . SER A 1 300 ? -8.341 -5.217 -18.216 1.00 92.56 300 SER A N 1
ATOM 2383 C CA . SER A 1 300 ? -9.335 -4.195 -18.565 1.00 92.56 300 SER A CA 1
ATOM 2384 C C . SER A 1 300 ? -10.128 -3.729 -17.345 1.00 92.56 300 SER A C 1
ATOM 2386 O O . SER A 1 300 ? -10.482 -2.555 -17.244 1.00 92.56 300 SER A O 1
ATOM 2388 N N . GLU A 1 301 ? -10.419 -4.628 -16.409 1.00 94.81 301 GLU A N 1
ATOM 2389 C CA . GLU A 1 301 ? -10.999 -4.291 -15.111 1.00 94.81 301 GLU A CA 1
ATOM 2390 C C . GLU A 1 301 ? -10.065 -3.389 -14.295 1.00 94.81 301 GLU A C 1
ATOM 2392 O O . GLU A 1 301 ? -10.476 -2.294 -13.911 1.00 94.81 301 GLU A O 1
ATOM 2397 N N . ILE A 1 302 ? -8.794 -3.769 -14.133 1.00 95.12 302 ILE A N 1
ATOM 2398 C CA . ILE A 1 302 ? -7.819 -2.983 -13.362 1.00 95.12 302 ILE A CA 1
ATOM 2399 C C . ILE A 1 302 ? -7.581 -1.608 -13.994 1.00 95.12 302 ILE A C 1
ATOM 2401 O O . ILE A 1 302 ? -7.594 -0.597 -13.296 1.00 95.12 302 ILE A O 1
ATOM 2405 N N . ILE A 1 303 ? -7.430 -1.528 -15.320 1.00 94.94 303 ILE A N 1
ATOM 2406 C CA . ILE A 1 303 ? -7.243 -0.258 -16.040 1.00 94.94 303 ILE A CA 1
ATOM 2407 C C . ILE A 1 303 ? -8.463 0.656 -15.873 1.00 94.94 303 ILE A C 1
ATOM 2409 O O . ILE A 1 303 ? -8.307 1.866 -15.700 1.00 94.94 303 ILE A O 1
ATOM 2413 N N . ARG A 1 304 ? -9.685 0.107 -15.914 1.00 96.00 304 ARG A N 1
ATOM 2414 C CA . ARG A 1 304 ? -10.901 0.883 -15.621 1.00 96.00 304 ARG A CA 1
ATOM 2415 C C . ARG A 1 304 ? -10.905 1.370 -14.173 1.00 96.00 304 ARG A C 1
ATOM 2417 O O . ARG A 1 304 ? -11.179 2.547 -13.957 1.00 96.00 304 ARG A O 1
ATOM 2424 N N . GLY A 1 305 ? -10.531 0.513 -13.222 1.00 96.56 305 GLY A N 1
ATOM 2425 C CA . GLY A 1 305 ? -10.364 0.879 -11.815 1.00 96.56 305 GLY A CA 1
ATOM 2426 C C . GLY A 1 305 ? -9.388 2.043 -11.637 1.00 96.56 305 GLY A C 1
ATOM 2427 O O . GLY A 1 305 ? -9.756 3.064 -11.065 1.00 96.56 305 GLY A O 1
ATOM 2428 N N . LEU A 1 306 ? -8.190 1.959 -12.229 1.00 96.31 306 LEU A N 1
ATOM 2429 C CA . LEU A 1 306 ? -7.168 3.015 -12.188 1.00 96.31 306 LEU A CA 1
ATOM 2430 C C . LEU A 1 306 ? -7.672 4.364 -12.726 1.00 96.31 306 LEU A C 1
ATOM 2432 O O . LEU A 1 306 ? -7.300 5.406 -12.191 1.00 96.31 306 LEU A O 1
ATOM 2436 N N . LYS A 1 307 ? -8.525 4.366 -13.761 1.00 96.62 307 LYS A N 1
ATOM 2437 C CA . LYS A 1 307 ? -9.103 5.601 -14.326 1.00 96.62 307 LYS A CA 1
ATOM 2438 C C . LYS A 1 307 ? -10.078 6.295 -13.373 1.00 96.62 307 LYS A C 1
ATOM 2440 O O . LYS A 1 307 ? -10.126 7.521 -13.357 1.00 96.62 307 LYS A O 1
ATOM 2445 N N . VAL A 1 308 ? -10.863 5.529 -12.617 1.00 97.12 308 VAL A N 1
ATOM 2446 C CA . VAL A 1 308 ? -11.897 6.057 -11.707 1.00 97.12 308 VAL A CA 1
ATOM 2447 C C . VAL A 1 308 ? -11.334 6.332 -10.306 1.00 97.12 308 VAL A C 1
ATOM 2449 O O . VAL A 1 308 ? -11.858 7.172 -9.574 1.00 97.12 308 VAL A O 1
ATOM 2452 N N . LEU A 1 309 ? -10.219 5.688 -9.954 1.00 97.00 309 LEU A N 1
ATOM 2453 C CA . LEU A 1 309 ? -9.601 5.742 -8.634 1.00 97.00 309 LEU A CA 1
ATOM 2454 C C . LEU A 1 309 ? -9.353 7.161 -8.081 1.00 97.00 309 LEU A C 1
ATOM 2456 O O . LEU A 1 309 ? -9.637 7.365 -6.904 1.00 97.00 309 LEU A O 1
ATOM 2460 N N . PRO A 1 310 ? -8.884 8.166 -8.853 1.00 97.06 310 PRO A N 1
ATOM 2461 C CA . PRO A 1 310 ? -8.680 9.512 -8.312 1.00 97.06 310 PRO A CA 1
ATOM 2462 C C . PRO A 1 310 ? -9.961 10.147 -7.766 1.00 97.06 310 PRO A C 1
ATOM 2464 O O . PRO A 1 310 ? -9.916 10.850 -6.761 1.00 97.06 310 PRO A O 1
ATOM 2467 N N . GLU A 1 311 ? -11.103 9.889 -8.406 1.00 97.69 311 GLU A N 1
ATOM 2468 C CA . GLU A 1 311 ? -12.395 10.399 -7.946 1.00 97.69 311 GLU A CA 1
ATOM 2469 C C . GLU A 1 311 ? -12.879 9.640 -6.708 1.00 97.69 311 GLU A C 1
ATOM 2471 O O . GLU A 1 311 ? -13.357 10.244 -5.753 1.00 97.69 311 GLU A O 1
ATOM 2476 N N . GLN A 1 312 ? -12.657 8.326 -6.666 1.00 98.06 312 GLN A N 1
ATOM 2477 C CA . GLN A 1 312 ? -12.932 7.513 -5.480 1.00 98.06 312 GLN A CA 1
ATOM 2478 C C . GLN A 1 312 ? -12.096 7.952 -4.273 1.00 98.06 312 GLN A C 1
ATOM 2480 O O . GLN A 1 312 ? -12.616 8.018 -3.166 1.00 98.06 312 GLN A O 1
ATOM 2485 N N . ILE A 1 313 ? -10.824 8.307 -4.476 1.00 97.94 313 ILE A N 1
ATOM 2486 C CA . ILE A 1 313 ? -9.963 8.846 -3.416 1.00 97.94 313 ILE A CA 1
ATOM 2487 C C . ILE A 1 313 ? -10.557 10.140 -2.848 1.00 97.94 313 ILE A C 1
ATOM 2489 O O . ILE A 1 313 ? -10.598 10.288 -1.630 1.00 97.94 313 ILE A O 1
ATOM 2493 N N . LYS A 1 314 ? -11.059 11.052 -3.694 1.00 97.88 314 LYS A N 1
ATOM 2494 C CA . LYS A 1 314 ? -11.723 12.278 -3.215 1.00 97.88 314 LYS A CA 1
ATOM 2495 C C . LYS A 1 314 ? -12.948 11.960 -2.361 1.00 97.88 314 LYS A C 1
ATOM 2497 O O . LYS A 1 314 ? -13.056 12.500 -1.270 1.00 97.88 314 LYS A O 1
ATOM 2502 N N . GLN A 1 315 ? -13.800 11.039 -2.812 1.00 97.56 315 GLN A N 1
ATOM 2503 C CA . GLN A 1 315 ? -14.979 10.605 -2.052 1.00 97.56 315 GLN A CA 1
ATOM 2504 C C . GLN A 1 315 ? -14.602 10.021 -0.685 1.00 97.56 315 GLN A C 1
ATOM 2506 O O . GLN A 1 315 ? -15.261 10.290 0.311 1.00 97.56 315 GLN A O 1
ATOM 2511 N N . VAL A 1 316 ? -13.520 9.242 -0.603 1.00 98.00 316 VAL A N 1
ATOM 2512 C CA . VAL A 1 316 ? -13.052 8.695 0.682 1.00 98.00 316 VAL A CA 1
ATOM 2513 C C . VAL A 1 316 ? -12.486 9.788 1.592 1.00 98.00 316 VAL A C 1
ATOM 2515 O O . VAL A 1 316 ? -12.659 9.717 2.805 1.00 98.00 31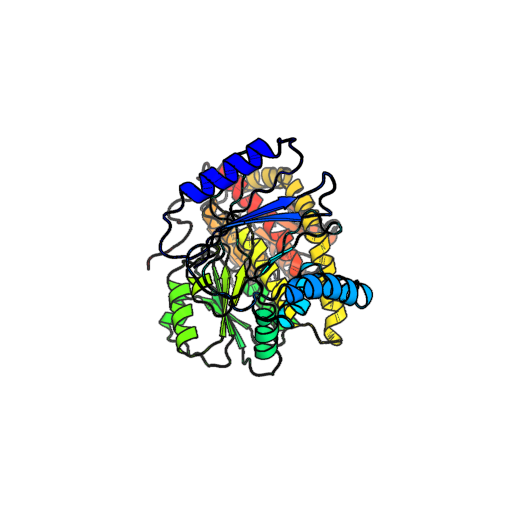6 VAL A O 1
ATOM 2518 N N . LEU A 1 317 ? -11.837 10.816 1.037 1.00 97.88 317 LEU A N 1
ATOM 2519 C CA . LEU A 1 317 ? -11.341 11.955 1.817 1.00 97.88 317 LEU A CA 1
ATOM 2520 C C . LEU A 1 317 ? -12.476 12.800 2.422 1.00 97.88 317 LEU A C 1
ATOM 2522 O O . LEU A 1 317 ? -12.264 13.433 3.452 1.00 97.88 317 LEU A O 1
ATOM 2526 N N . GLU A 1 318 ? -13.686 12.773 1.854 1.00 97.69 318 GLU A N 1
ATOM 2527 C CA . GLU A 1 318 ? -14.870 13.425 2.441 1.00 97.69 318 GLU A CA 1
ATOM 2528 C C . GLU A 1 318 ? -15.306 12.786 3.773 1.00 97.69 318 GLU A C 1
ATOM 2530 O O . GLU A 1 318 ? -16.018 13.415 4.553 1.00 97.69 318 GLU A O 1
ATOM 2535 N N . LEU A 1 319 ? -14.834 11.571 4.088 1.00 96.62 319 LEU A N 1
ATOM 2536 C CA . LEU A 1 319 ? -15.102 10.901 5.366 1.00 96.62 319 LEU A CA 1
ATOM 2537 C C . LEU A 1 319 ? -14.365 11.534 6.557 1.00 96.62 319 LEU A C 1
ATOM 2539 O O . LEU A 1 319 ? -14.579 11.102 7.690 1.00 96.62 319 LEU A O 1
ATOM 2543 N N . ASP A 1 320 ? -13.506 12.533 6.338 1.00 98.12 320 ASP A N 1
ATOM 2544 C CA . ASP A 1 320 ? -12.660 13.147 7.368 1.00 98.12 320 ASP A CA 1
ATOM 2545 C C . ASP A 1 320 ? -13.428 13.535 8.644 1.00 98.12 320 ASP A C 1
ATOM 2547 O O . ASP A 1 320 ? -13.004 13.209 9.755 1.00 98.12 320 ASP A O 1
ATOM 2551 N N . SER A 1 321 ? -14.614 14.136 8.504 1.00 97.50 321 SER A N 1
ATOM 2552 C CA . SER A 1 321 ? -15.433 14.532 9.655 1.00 97.50 321 SER A CA 1
ATOM 2553 C C . SER A 1 321 ? -15.959 13.345 10.464 1.00 97.50 321 SER A C 1
ATOM 2555 O O . SER A 1 321 ? -16.050 13.426 11.691 1.00 97.50 321 SER A O 1
ATOM 2557 N N . GLU A 1 322 ? -16.309 12.240 9.802 1.00 96.94 322 GLU A N 1
ATOM 2558 C CA . GLU A 1 322 ? -16.759 11.012 10.468 1.00 96.94 322 GLU A CA 1
ATOM 2559 C C . GLU A 1 322 ? -15.586 10.302 11.150 1.00 96.94 322 GLU A C 1
ATOM 2561 O O . GLU A 1 322 ? -15.702 9.855 12.294 1.00 96.94 322 GLU A O 1
ATOM 2566 N N . VAL A 1 323 ? -14.419 10.285 10.500 1.00 97.81 323 VAL A N 1
ATOM 2567 C CA . VAL A 1 323 ? -13.185 9.744 11.079 1.00 97.81 323 VAL A CA 1
ATOM 2568 C C . VAL A 1 323 ? -12.753 10.548 12.309 1.00 97.81 323 VAL A C 1
ATOM 2570 O O . VAL A 1 323 ? -12.358 9.959 13.315 1.00 97.81 323 VAL A O 1
ATOM 2573 N N . LEU A 1 324 ? -12.896 11.877 12.295 1.00 98.00 324 LEU A N 1
ATOM 2574 C CA . LEU A 1 324 ? -12.648 12.715 13.470 1.00 98.00 324 LEU A CA 1
ATOM 2575 C C . LEU A 1 324 ? -13.597 12.365 14.627 1.00 98.00 324 LEU A C 1
ATOM 2577 O O . LEU A 1 324 ? -13.147 12.256 15.768 1.00 98.00 324 LEU A O 1
ATOM 2581 N N . LYS A 1 325 ? -14.896 12.151 14.373 1.00 97.31 325 LYS A N 1
ATOM 2582 C CA . LYS A 1 325 ? -15.840 11.713 15.423 1.00 97.31 325 LYS A CA 1
ATOM 2583 C C . LYS A 1 325 ? -15.408 10.381 16.031 1.00 97.31 325 LYS A C 1
ATOM 2585 O O . LYS A 1 325 ? -15.343 10.267 17.250 1.00 97.31 325 LYS A O 1
ATOM 2590 N N . LEU A 1 326 ? -15.047 9.421 15.184 1.00 96.19 326 LEU A N 1
ATOM 2591 C CA . LEU A 1 326 ? -14.550 8.118 15.608 1.00 96.19 326 LEU A CA 1
ATOM 2592 C C . LEU A 1 326 ? -13.255 8.234 16.434 1.00 96.19 326 LEU A C 1
ATOM 2594 O O . LEU A 1 326 ? -13.111 7.585 17.467 1.00 96.19 326 LEU A O 1
ATOM 2598 N N . SER A 1 327 ? -12.324 9.099 16.023 1.00 96.69 327 SER A N 1
ATOM 2599 C CA . SER A 1 327 ? -11.052 9.300 16.728 1.00 96.69 327 SER A CA 1
ATOM 2600 C C . SER A 1 327 ? -11.245 9.760 18.179 1.00 96.69 327 SER A C 1
ATOM 2602 O O . SER A 1 327 ? -10.518 9.305 19.060 1.00 96.69 327 SER A O 1
ATOM 2604 N N . LYS A 1 328 ? -12.279 10.570 18.459 1.00 96.44 328 LYS A N 1
ATOM 2605 C CA . LYS A 1 328 ? -12.627 11.033 19.814 1.00 96.44 328 LYS A CA 1
ATOM 2606 C C . LYS A 1 328 ? -13.096 9.907 20.740 1.00 96.44 328 LYS A C 1
ATOM 2608 O O . LYS A 1 328 ? -12.980 10.047 21.950 1.00 96.44 328 LYS A O 1
ATOM 2613 N N . GLU A 1 329 ? -13.592 8.796 20.199 1.00 92.81 329 GLU A N 1
ATOM 2614 C CA . GLU A 1 329 ? -13.977 7.619 20.992 1.00 92.81 329 GLU A CA 1
ATOM 2615 C C . GLU A 1 329 ? -12.756 6.729 21.308 1.00 92.81 329 GLU A C 1
ATOM 2617 O O . GLU A 1 329 ? -12.689 6.096 22.360 1.00 92.81 329 GLU A O 1
ATOM 2622 N N . ILE A 1 330 ? -11.758 6.706 20.417 1.00 93.25 330 ILE A N 1
ATOM 2623 C CA . ILE A 1 330 ? -10.637 5.752 20.467 1.00 93.25 330 ILE A CA 1
ATOM 2624 C C . ILE A 1 330 ? -9.374 6.358 21.086 1.00 93.25 330 ILE A C 1
ATOM 2626 O O . ILE A 1 330 ? -8.546 5.622 21.617 1.00 93.25 330 ILE A O 1
ATOM 2630 N N . TYR A 1 331 ? -9.188 7.682 21.058 1.00 95.38 331 TYR A N 1
ATOM 2631 C CA . TYR A 1 331 ? -7.891 8.289 21.388 1.00 95.38 331 TYR A CA 1
ATOM 2632 C C . TYR A 1 331 ? -7.397 8.034 22.820 1.00 95.38 331 TYR A C 1
ATOM 2634 O O . TYR A 1 331 ? -6.200 8.154 23.061 1.00 95.38 331 TYR A O 1
ATOM 2642 N N . HIS A 1 332 ? -8.251 7.639 23.766 1.00 93.62 332 HIS A N 1
ATOM 2643 C CA . HIS A 1 332 ? -7.829 7.246 25.118 1.00 93.62 332 HIS A CA 1
ATOM 2644 C C . HIS A 1 332 ? -7.334 5.797 25.229 1.00 93.62 332 HIS A C 1
ATOM 2646 O O . HIS A 1 332 ? -6.717 5.426 26.228 1.00 93.62 332 HIS A O 1
ATOM 2652 N N . GLN A 1 333 ? -7.582 4.974 24.215 1.00 93.12 333 GLN A N 1
ATOM 2653 C CA . GLN A 1 333 ? -7.288 3.548 24.246 1.00 93.12 333 GLN A CA 1
ATOM 2654 C C . GLN A 1 333 ? -5.790 3.290 24.114 1.00 93.12 333 GLN A C 1
ATOM 2656 O O . GLN A 1 333 ? -5.081 3.961 23.368 1.00 93.12 333 GLN A O 1
ATOM 2661 N N . LYS A 1 334 ? -5.261 2.310 24.847 1.00 92.06 334 LYS A N 1
ATOM 2662 C CA . LYS A 1 334 ? -3.819 2.005 24.801 1.00 92.06 334 LYS A CA 1
ATOM 2663 C C . LYS A 1 334 ? -3.440 1.120 23.620 1.00 92.06 334 LYS A C 1
ATOM 2665 O O . LYS A 1 334 ? -2.330 1.252 23.104 1.00 92.06 334 LYS A O 1
ATOM 2670 N N . SER A 1 335 ? -4.366 0.266 23.196 1.00 93.88 335 SER A N 1
ATOM 2671 C CA . SER A 1 335 ? -4.131 -0.740 22.168 1.00 93.88 335 SER A CA 1
ATOM 2672 C C . SER A 1 335 ? -5.240 -0.738 21.123 1.00 93.88 335 SER A C 1
ATOM 2674 O O . SER A 1 335 ? -6.364 -0.351 21.426 1.00 93.88 335 SER A O 1
ATOM 2676 N N . VAL A 1 336 ? -4.924 -1.174 19.906 1.00 94.56 336 VAL A N 1
ATOM 2677 C CA . VAL A 1 336 ? -5.885 -1.360 18.811 1.00 94.56 336 VAL A CA 1
ATOM 2678 C C . VAL A 1 336 ? -5.498 -2.594 18.000 1.00 94.56 336 VAL A C 1
ATOM 2680 O O . VAL A 1 336 ? -4.323 -2.781 17.683 1.00 94.56 336 VAL A O 1
ATOM 2683 N N . LEU A 1 337 ? -6.477 -3.412 17.619 1.00 95.12 337 LEU A N 1
ATOM 2684 C CA . LEU A 1 337 ? -6.268 -4.464 16.619 1.00 95.12 337 LEU A CA 1
ATOM 2685 C C . LEU A 1 337 ? -6.794 -4.006 15.268 1.00 95.12 337 LEU A C 1
ATOM 2687 O O . LEU A 1 337 ? -7.873 -3.427 15.190 1.00 95.12 337 LEU A O 1
ATOM 2691 N N . VAL A 1 338 ? -6.055 -4.290 14.201 1.00 96.06 338 VAL A N 1
ATOM 2692 C CA . VAL A 1 338 ? -6.469 -4.005 12.824 1.00 96.06 338 VAL A CA 1
ATOM 2693 C C . VAL A 1 338 ? -6.470 -5.312 12.041 1.00 96.06 338 VAL A C 1
ATOM 2695 O O . VAL A 1 338 ? -5.454 -5.996 11.978 1.00 96.06 338 VAL A O 1
ATOM 2698 N N . MET A 1 339 ? -7.596 -5.688 11.441 1.00 95.00 339 MET A N 1
ATOM 2699 C CA . MET A 1 339 ? -7.770 -6.999 10.814 1.00 95.00 339 MET A CA 1
ATOM 2700 C C . MET A 1 339 ? -8.234 -6.894 9.368 1.00 95.00 339 MET A C 1
ATOM 2702 O O . MET A 1 339 ? -9.135 -6.123 9.036 1.00 95.00 339 MET A O 1
ATOM 2706 N N . GLY A 1 340 ? -7.653 -7.736 8.519 1.00 94.19 340 GLY A N 1
ATOM 2707 C CA . GLY A 1 340 ? -8.015 -7.849 7.109 1.00 94.19 340 GLY A CA 1
ATOM 2708 C C . GLY A 1 340 ? -7.573 -9.180 6.517 1.00 94.19 340 GLY A C 1
ATOM 2709 O O . GLY A 1 340 ? -6.897 -9.981 7.169 1.00 94.19 340 GLY A O 1
ATOM 2710 N N . ARG A 1 341 ? -7.965 -9.438 5.270 1.00 93.00 341 ARG A N 1
ATOM 2711 C CA . ARG A 1 341 ? -7.604 -10.649 4.519 1.00 93.00 341 ARG A CA 1
ATOM 2712 C C . ARG A 1 341 ? -7.376 -10.315 3.045 1.00 93.00 341 ARG A C 1
ATOM 2714 O O . ARG A 1 341 ? -7.794 -9.258 2.583 1.00 93.00 341 ARG A O 1
ATOM 2721 N N . GLY A 1 342 ? -6.704 -11.208 2.317 1.00 90.94 342 GLY A N 1
ATOM 2722 C CA . GLY A 1 342 ? -6.403 -11.007 0.896 1.00 90.94 342 GLY A CA 1
ATOM 2723 C C . GLY A 1 342 ? -5.539 -9.762 0.692 1.00 90.94 342 GLY A C 1
ATOM 2724 O O . GLY A 1 342 ? -4.653 -9.494 1.508 1.00 90.94 342 GLY A O 1
ATOM 2725 N N . PHE A 1 343 ? -5.842 -8.965 -0.333 1.00 90.38 343 PHE A N 1
ATOM 2726 C CA . PHE A 1 343 ? -5.167 -7.688 -0.590 1.00 90.38 343 PHE A CA 1
ATOM 2727 C C . PHE A 1 343 ? -5.282 -6.692 0.576 1.00 90.38 343 PHE A C 1
ATOM 2729 O O . PHE A 1 343 ? -4.384 -5.874 0.789 1.00 90.38 343 PHE A O 1
ATOM 2736 N N . ASN A 1 344 ? -6.354 -6.769 1.372 1.00 92.62 344 ASN A N 1
ATOM 2737 C CA . ASN A 1 344 ? -6.561 -5.865 2.499 1.00 92.62 344 ASN A CA 1
ATOM 2738 C C . ASN A 1 344 ? -5.716 -6.212 3.731 1.00 92.62 344 ASN A C 1
ATOM 2740 O O . ASN A 1 344 ? -5.533 -5.346 4.583 1.00 92.62 344 ASN A O 1
ATOM 2744 N N . TYR A 1 345 ? -5.135 -7.414 3.826 1.00 92.50 345 TYR A N 1
ATOM 2745 C CA . TYR A 1 345 ? -4.276 -7.773 4.963 1.00 92.50 345 TYR A CA 1
ATOM 2746 C C . TYR A 1 345 ? -3.095 -6.805 5.106 1.00 92.50 345 TYR A C 1
ATOM 2748 O O . TYR A 1 345 ? -2.926 -6.177 6.150 1.00 92.50 345 TYR A O 1
ATOM 2756 N N . ALA A 1 346 ? -2.347 -6.571 4.029 1.00 89.00 346 ALA A N 1
ATOM 2757 C CA . ALA A 1 346 ? -1.251 -5.610 4.074 1.00 89.00 346 ALA A CA 1
ATOM 2758 C C . ALA A 1 346 ? -1.729 -4.147 4.195 1.00 89.00 346 ALA A C 1
ATOM 2760 O O . ALA A 1 346 ? -0.953 -3.288 4.610 1.00 89.00 346 ALA A O 1
ATOM 2761 N N . THR A 1 347 ? -3.002 -3.839 3.891 1.00 91.88 347 THR A N 1
ATOM 2762 C CA . THR A 1 347 ? -3.593 -2.521 4.202 1.00 91.88 347 THR A CA 1
ATOM 2763 C C . THR A 1 347 ? -3.699 -2.366 5.708 1.00 91.88 347 THR A C 1
ATOM 2765 O O . THR A 1 347 ? -3.323 -1.332 6.246 1.00 91.88 347 THR A O 1
ATOM 2768 N N . CYS A 1 348 ? -4.175 -3.405 6.391 1.00 93.75 348 CYS A N 1
ATOM 2769 C CA . CYS A 1 348 ? -4.310 -3.427 7.840 1.00 93.75 348 CYS A CA 1
ATOM 2770 C C . CYS A 1 348 ? -2.954 -3.363 8.543 1.00 93.75 348 CYS A C 1
ATOM 2772 O O . CYS A 1 348 ? -2.830 -2.665 9.546 1.00 93.75 348 CYS A O 1
ATOM 2774 N N . LEU A 1 349 ? -1.927 -4.020 7.996 1.00 91.94 349 LEU A N 1
ATOM 2775 C CA . LEU A 1 349 ? -0.563 -3.894 8.508 1.00 91.94 349 LEU A CA 1
ATOM 2776 C C . LEU A 1 349 ? -0.042 -2.451 8.419 1.00 91.94 349 LEU A C 1
ATOM 2778 O O . LEU A 1 349 ? 0.537 -1.958 9.385 1.00 91.94 349 LEU A O 1
ATOM 2782 N N . GLU A 1 350 ? -0.264 -1.772 7.289 1.00 91.75 350 GLU A N 1
ATOM 2783 C CA . GLU A 1 350 ? 0.100 -0.358 7.128 1.00 91.75 350 GLU A CA 1
ATOM 2784 C C . GLU A 1 350 ? -0.718 0.541 8.063 1.00 91.75 350 GLU A C 1
ATOM 2786 O O . GLU A 1 350 ? -0.162 1.396 8.744 1.00 91.75 350 GLU A O 1
ATOM 2791 N N . GLY A 1 351 ? -2.033 0.331 8.147 1.00 94.38 351 GLY A N 1
ATOM 2792 C CA . GLY A 1 351 ? -2.908 1.097 9.033 1.00 94.38 351 GLY A CA 1
ATOM 2793 C C . GLY A 1 351 ? -2.491 0.978 10.497 1.00 94.38 351 GLY A C 1
ATOM 2794 O O . GLY A 1 351 ? -2.328 1.989 11.177 1.00 94.38 351 GLY A O 1
ATOM 2795 N N . ALA A 1 352 ? -2.221 -0.243 10.968 1.00 94.50 352 ALA A N 1
ATOM 2796 C CA . ALA A 1 352 ? -1.687 -0.471 12.306 1.00 94.50 352 ALA A CA 1
ATOM 2797 C C . ALA A 1 352 ? -0.364 0.281 12.507 1.00 94.50 352 ALA A C 1
ATOM 2799 O O . ALA A 1 352 ? -0.178 0.950 13.518 1.00 94.50 352 ALA A O 1
ATOM 2800 N N . LEU A 1 353 ? 0.543 0.237 11.540 1.00 93.12 353 LEU A N 1
ATOM 2801 C CA . LEU A 1 353 ? 1.825 0.927 11.616 1.00 93.12 353 LEU A CA 1
ATOM 2802 C C . LEU A 1 353 ? 1.684 2.457 11.690 1.00 93.12 353 LEU A C 1
ATOM 2804 O O . LEU A 1 353 ? 2.305 3.068 12.555 1.00 93.12 353 LEU A O 1
ATOM 2808 N N . LYS A 1 354 ? 0.808 3.072 10.885 1.00 93.94 354 LYS A N 1
ATOM 2809 C CA . LYS A 1 354 ? 0.495 4.514 10.979 1.00 93.94 354 LYS A CA 1
ATOM 2810 C C . LYS A 1 354 ? -0.034 4.905 12.351 1.00 93.94 354 LYS A C 1
ATOM 2812 O O . LYS A 1 354 ? 0.421 5.902 12.914 1.00 93.94 354 LYS A O 1
ATOM 2817 N N . ILE A 1 355 ? -0.924 4.090 12.915 1.00 95.12 355 ILE A N 1
ATOM 2818 C CA . ILE A 1 355 ? -1.424 4.297 14.274 1.00 95.12 355 ILE A CA 1
ATOM 2819 C C . ILE A 1 355 ? -0.248 4.245 15.258 1.00 95.12 355 ILE A C 1
ATOM 2821 O O . ILE A 1 355 ? -0.093 5.157 16.067 1.00 95.12 355 ILE A O 1
ATOM 2825 N N . LYS A 1 356 ? 0.630 3.241 15.155 1.00 93.62 356 LYS A N 1
ATOM 2826 C CA . LYS A 1 356 ? 1.779 3.059 16.059 1.00 93.62 356 LYS A CA 1
ATOM 2827 C C . LYS A 1 356 ? 2.706 4.267 16.071 1.00 93.62 356 LYS A C 1
ATOM 2829 O O . LYS A 1 356 ? 3.092 4.748 17.132 1.00 93.62 356 LYS A O 1
ATOM 2834 N N . GLU A 1 357 ? 3.060 4.744 14.887 1.00 92.81 357 GLU A N 1
ATOM 2835 C CA . GLU A 1 357 ? 4.062 5.790 14.708 1.00 92.81 357 GLU A CA 1
ATOM 2836 C C . GLU A 1 357 ? 3.566 7.157 15.135 1.00 92.81 357 GLU A C 1
ATOM 2838 O O . GLU A 1 357 ? 4.294 7.876 15.809 1.00 92.81 357 GLU A O 1
ATOM 2843 N N . LEU A 1 358 ? 2.337 7.511 14.754 1.00 94.06 358 LEU A N 1
ATOM 2844 C CA . LEU A 1 358 ? 1.806 8.849 14.993 1.00 94.06 358 LEU A CA 1
ATOM 2845 C C . LEU A 1 358 ? 1.230 9.004 16.403 1.00 94.06 358 LEU A C 1
ATOM 2847 O O . LEU A 1 358 ? 1.317 10.078 16.990 1.00 94.06 358 LEU A O 1
ATOM 2851 N N . THR A 1 359 ? 0.632 7.943 16.949 1.00 94.88 359 THR A N 1
ATOM 2852 C CA . THR A 1 359 ? -0.169 8.024 18.186 1.00 94.88 359 THR A CA 1
ATOM 2853 C C . THR A 1 359 ? 0.499 7.379 19.398 1.00 94.88 359 THR A C 1
ATOM 2855 O O . THR A 1 359 ? 0.033 7.551 20.529 1.00 94.88 359 THR A O 1
ATOM 2858 N N . TYR A 1 360 ? 1.544 6.575 19.168 1.00 93.38 360 TYR A N 1
ATOM 2859 C CA . TYR A 1 360 ? 2.189 5.706 20.157 1.00 93.38 360 TYR A CA 1
ATOM 2860 C C . TYR A 1 360 ? 1.260 4.669 20.807 1.00 93.38 360 TYR A C 1
ATOM 2862 O O . TYR A 1 360 ? 1.606 4.097 21.842 1.00 93.38 360 TYR A O 1
ATOM 2870 N N . MET A 1 361 ? 0.082 4.419 20.226 1.00 94.12 361 MET A N 1
ATOM 2871 C CA . MET A 1 361 ? -0.759 3.288 20.612 1.00 94.12 361 MET A CA 1
ATOM 2872 C C . MET A 1 361 ? -0.080 1.976 20.238 1.00 94.12 361 MET A C 1
ATOM 2874 O O . MET A 1 361 ? 0.574 1.863 19.198 1.00 94.12 361 MET A O 1
ATOM 2878 N N . HIS A 1 362 ? -0.290 0.953 21.063 1.00 94.12 362 HIS A N 1
ATOM 2879 C CA . HIS A 1 362 ? 0.074 -0.395 20.672 1.00 94.12 362 HIS A CA 1
ATOM 2880 C C . HIS A 1 362 ? -0.925 -0.912 19.635 1.00 94.12 362 HIS A C 1
ATOM 2882 O O . HIS A 1 362 ? -2.033 -1.327 19.959 1.00 94.12 362 HIS A O 1
ATOM 2888 N N . SER A 1 363 ? -0.539 -0.866 18.369 1.00 94.31 363 SER A N 1
ATOM 2889 C CA . SER A 1 363 ? -1.355 -1.366 17.268 1.00 94.31 363 SER A CA 1
ATOM 2890 C C . SER A 1 363 ? -0.728 -2.585 16.606 1.00 94.31 363 SER A C 1
ATOM 2892 O O . SER A 1 363 ? 0.479 -2.637 16.335 1.00 94.31 363 SER A O 1
ATOM 2894 N N . GLU A 1 364 ? -1.574 -3.560 16.301 1.00 92.50 364 GLU A N 1
ATOM 2895 C CA . GLU A 1 364 ? -1.173 -4.796 15.642 1.00 92.50 364 GLU A CA 1
ATOM 2896 C C . GLU A 1 364 ? -2.098 -5.091 14.464 1.00 92.50 364 GLU A C 1
ATOM 2898 O O . GLU A 1 364 ? -3.322 -5.021 14.578 1.00 92.50 364 GLU A O 1
ATOM 2903 N N . GLY A 1 365 ? -1.492 -5.381 13.312 1.00 92.81 365 GLY A N 1
ATOM 2904 C CA . GLY A 1 365 ? -2.204 -5.817 12.121 1.00 92.81 365 GLY A CA 1
ATOM 2905 C C . GLY A 1 365 ? -2.229 -7.342 12.068 1.00 92.81 365 GLY A C 1
ATOM 2906 O O . GLY A 1 365 ? -1.169 -7.959 12.120 1.00 92.81 365 GLY A O 1
ATOM 2907 N N . ILE A 1 366 ? -3.413 -7.943 11.959 1.00 91.94 366 ILE A N 1
ATOM 2908 C CA . ILE A 1 366 ? -3.615 -9.391 12.077 1.00 91.94 366 ILE A CA 1
ATOM 2909 C C . ILE A 1 366 ? -4.360 -9.921 10.853 1.00 91.94 366 ILE A C 1
ATOM 2911 O O . ILE A 1 366 ? -5.321 -9.317 10.364 1.00 91.94 366 ILE A O 1
ATOM 2915 N N . LEU A 1 367 ? -3.929 -11.080 10.354 1.00 92.25 367 LEU A N 1
ATOM 2916 C CA . LEU A 1 367 ? -4.643 -11.783 9.297 1.00 92.25 367 LEU A CA 1
ATOM 2917 C C . LEU A 1 367 ? -5.949 -12.333 9.874 1.00 92.25 367 LEU A C 1
ATOM 2919 O O . LEU A 1 367 ? -5.926 -13.141 10.796 1.00 92.25 367 LEU A O 1
ATOM 2923 N N . ALA A 1 368 ? -7.098 -11.958 9.308 1.00 92.19 368 ALA A N 1
ATOM 2924 C CA . ALA A 1 368 ? -8.405 -12.336 9.859 1.00 92.19 368 ALA A CA 1
ATOM 2925 C C . ALA A 1 368 ? -8.617 -13.865 9.973 1.00 92.19 368 ALA A C 1
ATOM 2927 O O . ALA A 1 368 ? -9.426 -14.326 10.774 1.00 92.19 368 ALA A O 1
ATOM 2928 N N . GLY A 1 369 ? -7.890 -14.665 9.180 1.00 88.88 369 GLY A N 1
ATOM 2929 C CA . GLY A 1 369 ? -7.888 -16.129 9.283 1.00 88.88 369 GLY A CA 1
ATOM 2930 C C . GLY A 1 369 ? -7.183 -16.678 10.527 1.00 88.88 369 GLY A C 1
ATOM 2931 O O . GLY A 1 369 ? -7.567 -17.743 10.998 1.00 88.88 369 GLY A O 1
ATOM 2932 N N . GLU A 1 370 ? -6.230 -15.933 11.089 1.00 89.44 370 GLU A N 1
ATOM 2933 C CA . GLU A 1 370 ? -5.400 -16.347 12.228 1.00 89.44 370 GLU A CA 1
ATOM 2934 C C . GLU A 1 370 ? -6.023 -16.012 13.586 1.00 89.44 370 GLU A C 1
ATOM 2936 O O . GLU A 1 370 ? -5.449 -16.280 14.638 1.00 89.44 370 GLU A O 1
ATOM 2941 N N . LEU A 1 371 ? -7.232 -15.446 13.583 1.00 87.88 371 LEU A N 1
ATOM 2942 C CA . LEU A 1 371 ? -7.895 -14.932 14.775 1.00 87.88 371 LEU A CA 1
ATOM 2943 C C . LEU A 1 371 ? -7.941 -15.970 15.914 1.00 87.88 371 LEU A C 1
ATOM 2945 O O . LEU A 1 371 ? -7.617 -15.660 17.059 1.00 87.88 371 LEU A O 1
ATOM 2949 N N . LYS A 1 372 ? -8.277 -17.226 15.598 1.00 87.19 372 LYS A N 1
ATOM 2950 C CA . LYS A 1 372 ? -8.404 -18.317 16.582 1.00 87.19 372 LYS A CA 1
ATOM 2951 C C . LYS A 1 372 ? -7.074 -18.834 17.135 1.00 87.19 372 LYS A C 1
ATOM 2953 O O . LYS A 1 372 ? -7.097 -19.558 18.124 1.00 87.19 372 LYS A O 1
ATOM 2958 N N . HIS A 1 373 ? -5.944 -18.476 16.535 1.00 89.00 373 HIS A N 1
ATOM 2959 C CA . HIS A 1 373 ? -4.628 -18.984 16.925 1.00 89.00 373 HIS A CA 1
ATOM 2960 C C . HIS A 1 373 ? -3.966 -18.162 18.046 1.00 89.00 373 HIS A C 1
ATOM 2962 O O . HIS A 1 373 ? -2.787 -18.339 18.329 1.00 89.00 373 HIS A O 1
ATOM 2968 N N . GLY A 1 374 ? -4.726 -17.289 18.717 1.00 87.19 374 GLY A N 1
ATOM 2969 C CA . GLY A 1 374 ? -4.249 -16.478 19.841 1.00 87.19 374 GLY A CA 1
ATOM 2970 C C . GLY A 1 374 ? -4.927 -15.110 19.945 1.00 87.19 374 GLY A C 1
ATOM 2971 O O . GLY A 1 374 ? -5.476 -14.809 21.005 1.00 87.19 374 GLY A O 1
ATOM 2972 N N . PRO A 1 375 ? -4.980 -14.305 18.863 1.00 86.94 375 PRO A N 1
ATOM 2973 C CA . PRO A 1 375 ? -5.481 -12.928 18.906 1.00 86.94 375 PRO A CA 1
ATOM 2974 C C . PRO A 1 375 ? -6.884 -12.755 19.486 1.00 86.94 375 PRO A C 1
ATOM 2976 O O . PRO A 1 375 ? -7.183 -11.744 20.111 1.00 86.94 375 PRO A O 1
ATOM 2979 N N . LEU A 1 376 ? -7.748 -13.755 19.316 1.00 89.19 376 LEU A N 1
ATOM 2980 C CA . LEU A 1 376 ? -9.112 -13.738 19.837 1.00 89.19 376 LEU A CA 1
ATOM 2981 C C . LEU A 1 376 ? -9.191 -13.686 21.368 1.00 89.19 376 LEU A C 1
ATOM 2983 O O . LEU A 1 376 ? -10.222 -13.281 21.891 1.00 89.19 376 LEU A O 1
ATOM 2987 N N . ALA A 1 377 ? -8.129 -14.076 22.080 1.00 89.50 377 ALA A N 1
ATOM 2988 C CA . ALA A 1 377 ? -8.048 -13.961 23.535 1.00 89.50 377 ALA A CA 1
ATOM 2989 C C . ALA A 1 377 ? -7.925 -12.505 24.018 1.00 89.50 377 ALA A C 1
ATOM 2991 O O . ALA A 1 377 ? -8.178 -12.235 25.186 1.00 89.50 377 ALA A O 1
ATOM 2992 N N . LEU A 1 378 ? -7.536 -11.582 23.131 1.00 87.38 378 LEU A N 1
ATOM 2993 C CA . LEU A 1 378 ? -7.431 -10.152 23.428 1.00 87.38 378 LEU A CA 1
ATOM 2994 C C . LEU A 1 378 ? -8.747 -9.401 23.188 1.00 87.38 378 LEU A C 1
ATOM 2996 O O . LEU A 1 378 ? -8.869 -8.246 23.576 1.00 87.38 378 LEU A O 1
ATOM 3000 N N . VAL A 1 379 ? -9.712 -10.028 22.511 1.00 88.69 379 VAL A N 1
ATOM 3001 C CA . VAL A 1 379 ? -10.964 -9.376 22.122 1.00 88.69 379 VAL A CA 1
ATOM 3002 C C . VAL A 1 379 ? -11.932 -9.365 23.301 1.00 88.69 379 VAL A C 1
ATOM 3004 O O . VAL A 1 379 ? -12.426 -10.416 23.709 1.00 88.69 379 VAL A O 1
ATOM 3007 N N . ASP A 1 380 ? -12.245 -8.166 23.779 1.00 87.00 380 ASP A N 1
ATOM 3008 C CA . ASP A 1 380 ? -13.288 -7.873 24.761 1.00 87.00 380 ASP A CA 1
ATOM 3009 C C . ASP A 1 380 ? -14.079 -6.609 24.352 1.00 87.00 380 ASP A C 1
ATOM 3011 O O . ASP A 1 380 ? -13.995 -6.144 23.211 1.00 87.00 380 ASP A O 1
ATOM 3015 N N . ASP A 1 381 ? -14.897 -6.069 25.256 1.00 85.12 381 ASP A N 1
ATOM 3016 C CA . ASP A 1 381 ? -15.704 -4.870 25.014 1.00 85.12 381 ASP A CA 1
ATOM 3017 C C . ASP A 1 381 ? -14.914 -3.551 25.117 1.00 85.12 381 ASP A C 1
ATOM 3019 O O . ASP A 1 381 ? -15.415 -2.507 24.681 1.00 85.12 381 ASP A O 1
ATOM 3023 N N . ALA A 1 382 ? -13.694 -3.592 25.661 1.00 85.38 382 ALA A N 1
ATOM 3024 C CA . ALA A 1 382 ? -12.825 -2.440 25.863 1.00 85.38 382 ALA A CA 1
ATOM 3025 C C . ALA A 1 382 ? -11.811 -2.262 24.724 1.00 85.38 382 ALA A C 1
ATOM 3027 O O . ALA A 1 382 ? -11.518 -1.125 24.344 1.00 85.38 382 ALA A O 1
ATOM 3028 N N . MET A 1 383 ? -11.278 -3.356 24.172 1.00 88.25 383 MET A N 1
ATOM 3029 C CA . MET A 1 383 ? -10.273 -3.336 23.116 1.00 88.25 383 MET A CA 1
ATOM 3030 C C . MET A 1 383 ? -10.902 -2.956 21.765 1.00 88.25 383 MET A C 1
ATOM 3032 O O . MET A 1 383 ? -11.705 -3.714 21.215 1.00 88.25 383 MET A O 1
ATOM 3036 N N . PRO A 1 384 ? -10.513 -1.822 21.154 1.00 93.12 384 PRO A N 1
ATOM 3037 C CA . PRO A 1 384 ? -11.021 -1.456 19.843 1.00 93.12 384 PRO A CA 1
ATOM 3038 C C . PRO A 1 384 ? -10.428 -2.356 18.758 1.00 93.12 384 PRO A C 1
ATOM 3040 O O . PRO A 1 384 ? -9.211 -2.563 18.675 1.00 93.12 384 PRO A O 1
ATOM 3043 N N . VAL A 1 385 ? -11.306 -2.841 17.883 1.00 95.69 385 VAL A N 1
ATOM 3044 C CA . VAL A 1 385 ? -10.950 -3.673 16.731 1.00 95.69 385 VAL A CA 1
ATOM 3045 C C . VAL A 1 385 ? -11.391 -2.954 15.463 1.00 95.69 385 VAL A C 1
ATOM 3047 O O . VAL A 1 385 ? -12.563 -2.633 15.311 1.00 95.69 385 VAL A O 1
ATOM 3050 N N . ILE A 1 386 ? -10.470 -2.703 14.541 1.00 97.38 386 ILE A N 1
ATOM 3051 C CA . ILE A 1 386 ? -10.752 -2.160 13.211 1.00 97.38 386 ILE A CA 1
ATOM 3052 C C . ILE A 1 386 ? -10.713 -3.321 12.220 1.00 97.38 386 ILE A C 1
ATOM 3054 O O . ILE A 1 386 ? -9.721 -4.044 12.162 1.00 97.38 386 ILE A O 1
ATOM 3058 N N . MET A 1 387 ? -11.763 -3.512 11.427 1.00 97.31 387 MET A N 1
ATOM 3059 C CA . MET A 1 387 ? -11.833 -4.581 10.427 1.00 97.31 387 MET A CA 1
ATOM 3060 C C . MET A 1 387 ? -12.087 -4.010 9.035 1.00 97.31 387 MET A C 1
ATOM 3062 O O . MET A 1 387 ? -12.990 -3.199 8.855 1.00 97.31 387 MET A O 1
ATOM 3066 N N . VAL A 1 388 ? -11.324 -4.458 8.038 1.00 97.38 388 VAL A N 1
ATOM 3067 C CA . VAL A 1 388 ? -11.599 -4.159 6.625 1.00 97.38 388 VAL A CA 1
ATOM 3068 C C . VAL A 1 388 ? -12.362 -5.332 6.016 1.00 97.38 388 VAL A C 1
ATOM 3070 O O . VAL A 1 388 ? -11.838 -6.446 5.946 1.00 97.38 388 VAL A O 1
ATOM 3073 N N . VAL A 1 389 ? -13.600 -5.082 5.588 1.00 96.50 389 VAL A N 1
ATOM 3074 C CA . VAL A 1 389 ? -14.510 -6.097 5.045 1.00 96.50 389 VAL A CA 1
ATOM 3075 C C . VAL A 1 389 ? -15.150 -5.564 3.763 1.00 96.50 389 VAL A C 1
ATOM 3077 O O . VAL A 1 389 ? -16.098 -4.788 3.803 1.00 96.50 389 VAL A O 1
ATOM 3080 N N . THR A 1 390 ? -14.607 -5.972 2.618 1.00 94.94 390 THR A N 1
ATOM 3081 C CA . THR A 1 390 ? -15.029 -5.551 1.268 1.00 94.94 390 THR A CA 1
ATOM 3082 C C . THR A 1 390 ? -15.558 -6.744 0.471 1.00 94.94 390 THR A C 1
ATOM 3084 O O . THR A 1 390 ? -15.199 -7.880 0.786 1.00 94.94 390 THR A O 1
ATOM 3087 N N . LYS A 1 391 ? -16.409 -6.526 -0.541 1.00 92.44 391 LYS A N 1
ATOM 3088 C CA . LYS A 1 391 ? -17.049 -7.567 -1.371 1.00 92.44 391 LYS A CA 1
ATOM 3089 C C . LYS A 1 391 ? -16.060 -8.121 -2.407 1.00 92.44 391 LYS A C 1
ATOM 3091 O O . LYS A 1 391 ? -16.251 -8.030 -3.615 1.00 92.44 391 LYS A O 1
ATOM 3096 N N . ASP A 1 392 ? -14.988 -8.716 -1.904 1.00 91.69 392 ASP A N 1
ATOM 3097 C CA . ASP A 1 392 ? -13.932 -9.375 -2.666 1.00 91.69 392 ASP A CA 1
ATOM 3098 C C . ASP A 1 392 ? -14.044 -10.918 -2.548 1.00 91.69 392 ASP A C 1
ATOM 3100 O O . ASP A 1 392 ? -14.904 -11.432 -1.819 1.00 91.69 392 ASP A O 1
ATOM 3104 N N . PRO A 1 393 ? -13.190 -11.710 -3.229 1.00 93.06 393 PRO A N 1
ATOM 3105 C CA . PRO A 1 393 ? -13.245 -13.174 -3.159 1.00 93.06 393 PRO A CA 1
ATOM 3106 C C . PRO A 1 393 ? -13.078 -13.772 -1.749 1.00 93.06 393 PRO A C 1
ATOM 3108 O O . PRO A 1 393 ? -13.374 -14.952 -1.539 1.00 93.06 393 PRO A O 1
ATOM 3111 N N . VAL A 1 394 ? -12.592 -12.999 -0.767 1.00 93.88 394 VAL A N 1
ATOM 3112 C CA . VAL A 1 394 ? -12.424 -13.439 0.627 1.00 93.88 394 VAL A CA 1
ATOM 3113 C C . VAL A 1 394 ? -13.485 -12.868 1.576 1.00 93.88 394 VAL A C 1
ATOM 3115 O O . VAL A 1 394 ? -13.420 -13.157 2.775 1.00 93.88 394 VAL A O 1
ATOM 3118 N N . TYR A 1 395 ? -14.505 -12.173 1.059 1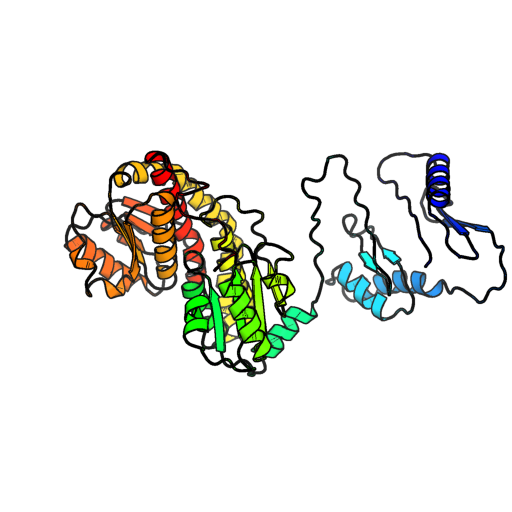.00 95.81 395 TYR A N 1
ATOM 3119 C CA . TYR A 1 395 ? -15.594 -11.558 1.826 1.00 95.81 395 TYR A CA 1
ATOM 3120 C C . TYR A 1 395 ? -16.238 -12.506 2.844 1.00 95.81 395 TYR A C 1
ATOM 3122 O O . TYR A 1 395 ? -16.308 -12.196 4.032 1.00 95.81 395 TYR A O 1
ATOM 3130 N N . THR A 1 396 ? -16.638 -13.707 2.417 1.00 95.94 396 THR A N 1
ATOM 3131 C CA . THR A 1 396 ? -17.285 -14.702 3.294 1.00 95.94 396 THR A CA 1
ATOM 3132 C C . THR A 1 396 ? -16.391 -15.102 4.468 1.00 95.94 396 THR A C 1
ATOM 3134 O O . THR A 1 396 ? -16.852 -15.271 5.597 1.00 95.94 396 THR A O 1
ATOM 3137 N N . LYS A 1 397 ? -15.079 -15.201 4.230 1.00 95.50 397 LYS A N 1
ATOM 3138 C CA . LYS A 1 397 ? -14.094 -15.520 5.265 1.00 95.50 397 LYS A CA 1
ATOM 3139 C C . LYS A 1 397 ? -13.899 -14.347 6.232 1.00 95.50 397 LYS A C 1
ATOM 3141 O O . LYS A 1 397 ? -13.720 -14.591 7.424 1.00 95.50 397 LYS A O 1
ATOM 3146 N N . CYS A 1 398 ? -13.945 -13.108 5.744 1.00 95.06 398 CYS A N 1
ATOM 3147 C CA . CYS A 1 398 ? -13.912 -11.902 6.576 1.00 95.06 398 CYS A CA 1
ATOM 3148 C C . CYS A 1 398 ? -15.180 -11.758 7.427 1.00 95.06 398 CYS A C 1
ATOM 3150 O O . CYS A 1 398 ? -15.073 -11.498 8.623 1.00 95.06 398 CYS A O 1
ATOM 3152 N N . MET A 1 399 ? -16.361 -12.019 6.860 1.00 96.31 399 MET A N 1
ATOM 3153 C CA . MET A 1 399 ? -17.629 -12.011 7.596 1.00 96.31 399 MET A CA 1
ATOM 3154 C C . MET A 1 399 ? -17.656 -13.048 8.719 1.00 96.31 399 MET A C 1
ATOM 3156 O O . MET A 1 399 ? -18.065 -12.740 9.835 1.00 96.31 399 MET A O 1
ATOM 3160 N N . ASN A 1 400 ? -17.133 -14.251 8.475 1.00 95.38 400 ASN A N 1
ATOM 3161 C CA . ASN A 1 400 ? -17.002 -15.265 9.522 1.00 95.38 400 ASN A CA 1
ATOM 3162 C C . ASN A 1 400 ? -16.087 -14.806 10.670 1.00 95.38 400 ASN A C 1
ATOM 3164 O O . ASN A 1 400 ? -16.359 -15.111 11.830 1.00 95.38 400 ASN A O 1
ATOM 3168 N N . ALA A 1 401 ? -15.003 -14.084 10.372 1.00 95.12 401 ALA A N 1
ATOM 3169 C CA . ALA A 1 401 ? -14.133 -13.514 11.400 1.00 95.12 401 ALA A CA 1
ATOM 3170 C C . ALA A 1 401 ? -14.840 -12.385 12.172 1.00 95.12 401 ALA A C 1
ATOM 3172 O O . ALA A 1 401 ? -14.784 -12.354 13.399 1.00 95.12 401 ALA A O 1
ATOM 3173 N N . LEU A 1 402 ? -15.577 -11.516 11.476 1.00 95.62 402 LEU A N 1
ATOM 3174 C CA . LEU A 1 402 ? -16.368 -10.443 12.081 1.00 95.62 402 LEU A CA 1
ATOM 3175 C C . LEU A 1 402 ? -17.428 -10.986 13.053 1.00 95.62 402 LEU A C 1
ATOM 3177 O O . LEU A 1 402 ? -17.565 -10.501 14.178 1.00 95.62 402 LEU A O 1
ATOM 3181 N N . GLN A 1 403 ? -18.131 -12.047 12.662 1.00 94.81 403 GLN A N 1
ATOM 3182 C CA . GLN A 1 403 ? -19.079 -12.746 13.533 1.00 94.81 403 GLN A CA 1
ATOM 3183 C C . GLN A 1 403 ? -18.393 -13.348 14.768 1.00 94.81 403 GLN A C 1
ATOM 3185 O O . GLN A 1 403 ? -18.954 -13.345 15.858 1.00 94.81 403 GLN A O 1
ATOM 3190 N N . GLN A 1 404 ? -17.158 -13.838 14.636 1.00 93.25 404 GLN A N 1
ATOM 3191 C CA . GLN A 1 404 ? -16.405 -14.386 15.769 1.00 93.25 404 GLN A CA 1
ATOM 3192 C C . GLN A 1 404 ? -15.963 -13.315 16.771 1.00 93.25 404 GLN A C 1
ATOM 3194 O O . GLN A 1 404 ? -15.949 -13.607 17.971 1.00 93.25 404 GLN A O 1
ATOM 3199 N N . VAL A 1 405 ? -15.608 -12.118 16.291 1.00 94.44 405 VAL A N 1
ATOM 3200 C CA . VAL A 1 405 ? -15.273 -10.951 17.124 1.00 94.44 405 VAL A CA 1
ATOM 3201 C C . VAL A 1 405 ? -16.516 -10.471 17.873 1.00 94.44 405 VAL A C 1
ATOM 3203 O O . VAL A 1 405 ? -16.498 -10.360 19.097 1.00 94.44 405 VAL A O 1
ATOM 3206 N N . THR A 1 406 ? -17.622 -10.262 17.156 1.00 94.38 406 THR A N 1
ATOM 3207 C CA . THR A 1 406 ? -18.883 -9.780 17.749 1.00 94.38 406 THR A CA 1
ATOM 3208 C C . THR A 1 406 ? -19.489 -10.772 18.739 1.00 94.38 406 THR A C 1
ATOM 3210 O O . THR A 1 406 ? -19.929 -10.371 19.813 1.00 94.38 406 THR A O 1
ATOM 3213 N N . ALA A 1 407 ? -19.427 -12.078 18.456 1.00 92.56 407 ALA A N 1
ATOM 3214 C CA . ALA A 1 407 ? -19.898 -13.122 19.370 1.00 92.56 407 ALA A CA 1
ATOM 3215 C C . ALA A 1 407 ? -19.154 -13.163 20.721 1.00 92.56 407 ALA A C 1
ATOM 3217 O O . ALA A 1 407 ? -19.613 -13.826 21.647 1.00 92.56 407 ALA A O 1
ATOM 3218 N N . ARG A 1 408 ? -18.008 -12.481 20.844 1.00 91.31 408 ARG A N 1
ATOM 3219 C CA . ARG A 1 408 ? -17.204 -12.384 22.077 1.00 91.31 408 ARG A CA 1
ATOM 3220 C C . ARG A 1 408 ? -17.290 -11.014 22.746 1.00 91.31 408 ARG A C 1
ATOM 3222 O O . ARG A 1 408 ? -16.486 -10.709 23.614 1.00 91.31 408 ARG A O 1
ATOM 3229 N N . GLY A 1 409 ? -18.262 -10.193 22.350 1.00 90.50 409 GLY A N 1
ATOM 3230 C CA . GLY A 1 409 ? -18.457 -8.855 22.910 1.00 90.50 409 GLY A CA 1
ATOM 3231 C C . GLY A 1 409 ? -17.567 -7.778 22.290 1.00 90.50 409 GLY A C 1
ATOM 3232 O O . GLY A 1 409 ? -17.679 -6.617 22.679 1.00 90.50 409 GLY A O 1
ATOM 3233 N N . GLY A 1 410 ? -16.744 -8.132 21.295 1.00 92.69 410 GLY A N 1
ATOM 3234 C CA . GLY A 1 410 ? -15.955 -7.168 20.540 1.00 92.69 410 GLY A CA 1
ATOM 3235 C C . GLY A 1 410 ? -16.846 -6.146 19.836 1.00 92.69 410 GLY A C 1
ATOM 3236 O O . GLY A 1 410 ? -17.897 -6.491 19.288 1.00 92.69 410 GLY A O 1
ATOM 3237 N N . ARG A 1 411 ? -16.410 -4.884 19.824 1.00 92.81 411 ARG A N 1
ATOM 3238 C CA . ARG A 1 411 ? -17.116 -3.756 19.193 1.00 92.81 411 ARG A CA 1
ATOM 3239 C C . ARG A 1 411 ? -16.356 -3.278 17.952 1.00 92.81 411 ARG A C 1
ATOM 3241 O O . ARG A 1 411 ? -15.639 -2.280 18.026 1.00 92.81 411 ARG A O 1
ATOM 3248 N N . PRO A 1 412 ? -16.451 -3.999 16.820 1.00 95.38 412 PRO A N 1
ATOM 3249 C CA . PRO A 1 412 ? -15.625 -3.713 15.663 1.00 95.38 412 PRO A CA 1
ATOM 3250 C C . PRO A 1 412 ? -16.051 -2.419 14.968 1.00 95.38 412 PRO A C 1
ATOM 3252 O O . PRO A 1 412 ? -17.238 -2.148 14.767 1.00 95.38 412 PRO A O 1
ATOM 3255 N N . ILE A 1 413 ? -15.054 -1.652 14.551 1.00 97.12 413 ILE A N 1
ATOM 3256 C CA . ILE A 1 413 ? -15.174 -0.533 13.628 1.00 97.12 413 ILE A CA 1
ATOM 3257 C C . ILE A 1 413 ? -14.872 -1.070 12.238 1.00 97.12 413 ILE A C 1
ATOM 3259 O O . ILE A 1 413 ? -13.772 -1.567 11.992 1.00 97.12 413 ILE A O 1
ATOM 3263 N N . ILE A 1 414 ? -15.831 -0.984 11.327 1.00 97.56 414 ILE A N 1
ATOM 3264 C CA . ILE A 1 414 ? -15.719 -1.647 10.031 1.00 97.56 414 ILE A CA 1
ATOM 3265 C C . ILE A 1 414 ? -15.473 -0.641 8.914 1.00 97.56 414 ILE A C 1
ATOM 3267 O O . ILE A 1 414 ? -16.226 0.310 8.753 1.00 97.56 414 ILE A O 1
ATOM 3271 N N . ILE A 1 415 ? -14.460 -0.884 8.091 1.00 98.12 415 ILE A N 1
ATOM 3272 C CA . ILE A 1 415 ? -14.318 -0.238 6.785 1.00 98.12 415 ILE A CA 1
ATOM 3273 C C . ILE A 1 415 ? -14.932 -1.188 5.757 1.00 98.12 415 ILE A C 1
ATOM 3275 O O . ILE A 1 415 ? -14.402 -2.281 5.541 1.00 98.12 415 ILE A O 1
ATOM 3279 N N . CYS A 1 416 ? -16.058 -0.794 5.165 1.00 96.88 416 CYS A N 1
ATOM 3280 C CA . CYS A 1 416 ? -16.842 -1.631 4.255 1.00 96.88 416 CYS A CA 1
ATOM 3281 C C . CYS A 1 416 ? -17.249 -0.880 2.991 1.00 96.88 416 CYS A C 1
ATOM 3283 O O . CYS A 1 416 ? -17.066 0.331 2.885 1.00 96.88 416 CYS A O 1
ATOM 3285 N N . GLU A 1 417 ? -17.765 -1.609 2.007 1.00 95.19 417 GLU A N 1
ATOM 3286 C CA . GLU A 1 417 ? -18.258 -0.992 0.781 1.00 95.19 417 GLU A CA 1
ATOM 3287 C C . GLU A 1 417 ? -19.561 -0.227 1.011 1.00 95.19 417 GLU A C 1
ATOM 3289 O O . GLU A 1 417 ? -20.401 -0.615 1.825 1.00 95.19 417 GLU A O 1
ATOM 3294 N N . LYS A 1 418 ? -19.732 0.864 0.264 1.00 94.25 418 LYS A N 1
ATOM 3295 C CA . LYS A 1 418 ? -20.938 1.689 0.310 1.00 94.25 418 LYS A CA 1
ATOM 3296 C C . LYS A 1 418 ? -22.192 0.863 0.004 1.00 94.25 418 LYS A C 1
ATOM 3298 O O . LYS A 1 418 ? -22.284 0.256 -1.062 1.00 94.25 418 LYS A O 1
ATOM 3303 N N . GLY A 1 419 ? -23.164 0.896 0.914 1.00 92.44 419 GLY A N 1
ATOM 3304 C CA . GLY A 1 419 ? -24.426 0.158 0.808 1.00 92.44 419 GLY A CA 1
ATOM 3305 C C . GLY A 1 419 ? -24.377 -1.302 1.278 1.00 92.44 419 GLY A C 1
ATOM 3306 O O . GLY A 1 419 ? -25.340 -2.033 1.054 1.00 92.44 419 GLY A O 1
ATOM 3307 N N . ASP A 1 420 ? -23.296 -1.757 1.921 1.00 94.44 420 ASP A N 1
ATOM 3308 C CA . ASP A 1 420 ? -23.200 -3.125 2.449 1.00 94.44 420 ASP A CA 1
ATOM 3309 C C . ASP A 1 420 ? -23.915 -3.301 3.803 1.00 94.44 420 ASP A C 1
ATOM 3311 O O . ASP A 1 420 ? -23.294 -3.444 4.861 1.00 94.44 420 ASP A O 1
ATOM 3315 N N . GLU A 1 421 ? -25.247 -3.330 3.765 1.00 94.56 421 GLU A N 1
ATOM 3316 C CA . GLU A 1 421 ? -26.093 -3.478 4.957 1.00 94.56 421 GLU A CA 1
ATOM 3317 C C . GLU A 1 421 ? -25.827 -4.777 5.740 1.00 94.56 421 GLU A C 1
ATOM 3319 O O . GLU A 1 421 ? -26.020 -4.826 6.956 1.00 94.56 421 GLU A O 1
ATOM 3324 N N . GLU A 1 422 ? -25.395 -5.852 5.072 1.00 94.50 422 GLU A N 1
ATOM 3325 C CA . GLU A 1 422 ? -25.107 -7.133 5.730 1.00 94.50 422 GLU A CA 1
ATOM 3326 C C . GLU A 1 422 ? -23.933 -7.016 6.696 1.00 94.50 422 GLU A C 1
ATOM 3328 O O . GLU A 1 422 ? -24.010 -7.487 7.832 1.00 94.50 422 GLU A O 1
ATOM 3333 N N . THR A 1 423 ? -22.863 -6.357 6.257 1.00 94.38 423 THR A N 1
ATOM 3334 C CA . THR A 1 423 ? -21.677 -6.122 7.079 1.00 94.38 423 THR A CA 1
ATOM 3335 C C . THR A 1 423 ? -21.969 -5.106 8.183 1.00 94.38 423 THR A C 1
ATOM 3337 O O . THR A 1 423 ? -21.561 -5.299 9.331 1.00 94.38 423 THR A O 1
ATOM 3340 N N . GLN A 1 424 ? -22.739 -4.059 7.872 1.00 94.81 424 GLN A N 1
ATOM 3341 C CA . GLN A 1 424 ? -23.087 -2.992 8.815 1.00 94.81 424 GLN A CA 1
ATOM 3342 C C . GLN A 1 424 ? -23.862 -3.494 10.043 1.00 94.81 424 GLN A C 1
ATOM 3344 O O . GLN A 1 424 ? -23.671 -2.964 11.135 1.00 94.81 424 GLN A O 1
ATOM 3349 N N . LYS A 1 425 ? -24.669 -4.558 9.915 1.00 94.94 425 LYS A N 1
ATOM 3350 C CA . LYS A 1 425 ? -25.418 -5.161 11.040 1.00 94.94 425 LYS A CA 1
ATOM 3351 C C . LYS A 1 425 ? -24.536 -5.640 12.195 1.00 94.94 425 LYS A C 1
ATOM 3353 O O . LYS A 1 425 ? -25.003 -5.703 13.327 1.00 94.94 425 LYS A O 1
ATOM 3358 N N . PHE A 1 426 ? -23.286 -5.995 11.914 1.00 94.19 426 PHE A N 1
ATOM 3359 C CA . PHE A 1 426 ? -22.328 -6.481 12.910 1.00 94.19 426 PHE A CA 1
ATOM 3360 C C . PHE A 1 426 ? -21.360 -5.382 13.383 1.00 94.19 426 PHE A C 1
ATOM 3362 O O . PHE A 1 426 ? -20.498 -5.638 14.222 1.00 94.19 426 PHE A O 1
ATOM 3369 N N . ALA A 1 427 ? -21.471 -4.167 12.843 1.00 94.12 427 ALA A N 1
ATOM 3370 C CA . ALA A 1 427 ? -20.583 -3.058 13.151 1.00 94.12 427 ALA A CA 1
ATOM 3371 C C . ALA A 1 427 ? -21.025 -2.321 14.421 1.00 94.12 427 ALA A C 1
ATOM 3373 O O . ALA A 1 427 ? -22.200 -2.004 14.589 1.00 94.12 427 ALA A O 1
ATOM 3374 N N . HIS A 1 428 ? -20.073 -1.948 15.278 1.00 94.31 428 HIS A N 1
ATOM 3375 C CA . HIS A 1 428 ? -20.325 -0.911 16.281 1.00 94.31 428 HIS A CA 1
ATOM 3376 C C . HIS A 1 428 ? -20.358 0.479 15.628 1.00 94.31 428 HIS A C 1
ATOM 3378 O O . HIS A 1 428 ? -21.223 1.306 15.918 1.00 94.31 428 HIS A O 1
ATOM 3384 N N . LYS A 1 429 ? -19.412 0.712 14.715 1.00 95.69 429 LYS A N 1
ATOM 3385 C CA . LYS A 1 429 ? -19.316 1.875 13.826 1.00 95.69 429 LYS A CA 1
ATOM 3386 C C . LYS A 1 429 ? -18.824 1.390 12.473 1.00 95.69 429 LYS A C 1
ATOM 3388 O O . LYS A 1 429 ? -18.102 0.396 12.408 1.00 95.69 429 LYS A O 1
ATOM 3393 N N . TYR A 1 430 ? -19.156 2.101 11.407 1.00 96.94 430 TYR A N 1
ATOM 3394 C CA . TYR A 1 430 ? -18.648 1.772 10.084 1.00 96.94 430 TYR A CA 1
ATOM 3395 C C . TYR A 1 430 ? -18.264 3.020 9.294 1.00 96.94 430 TYR A C 1
ATOM 3397 O O . TYR A 1 430 ? -18.757 4.115 9.551 1.00 96.94 430 TYR A O 1
ATOM 3405 N N . LEU A 1 431 ? -17.353 2.830 8.345 1.00 97.62 431 LEU A N 1
ATOM 3406 C CA . LEU A 1 431 ? -16.912 3.809 7.366 1.00 97.62 431 LEU A CA 1
ATOM 3407 C C . LEU A 1 431 ? -17.105 3.187 5.984 1.00 97.62 431 LEU A C 1
ATOM 3409 O O . LEU A 1 431 ? -16.577 2.107 5.704 1.00 97.62 431 LEU A O 1
ATOM 3413 N N . GLU A 1 432 ? -17.881 3.856 5.140 1.00 97.19 432 GLU A N 1
ATOM 3414 C CA . GLU A 1 432 ? -18.200 3.376 3.799 1.00 97.19 432 GLU A CA 1
ATOM 3415 C C . GLU A 1 432 ? -17.186 3.897 2.783 1.00 97.19 432 GLU A C 1
ATOM 3417 O O . GLU A 1 432 ? -17.010 5.103 2.627 1.00 97.19 432 GLU A O 1
ATOM 3422 N N . VAL A 1 433 ? -16.550 2.991 2.049 1.00 97.38 433 VAL A N 1
ATOM 3423 C CA . VAL A 1 433 ? -15.674 3.314 0.918 1.00 97.38 433 VAL A CA 1
ATOM 3424 C C . VAL A 1 433 ? -16.325 2.861 -0.394 1.00 97.38 433 VAL A C 1
ATOM 3426 O O . VAL A 1 433 ? -17.083 1.888 -0.403 1.00 97.38 433 VAL A O 1
ATOM 3429 N N . PRO A 1 434 ? -16.077 3.536 -1.530 1.00 97.25 434 PRO A N 1
ATOM 3430 C CA . PRO A 1 434 ? -16.608 3.084 -2.807 1.00 97.25 434 PRO A CA 1
ATOM 3431 C C . PRO A 1 434 ? -15.970 1.750 -3.224 1.00 97.25 434 PRO A C 1
ATOM 3433 O O . PRO A 1 434 ? -14.817 1.457 -2.895 1.00 97.25 434 PRO A O 1
ATOM 3436 N N . HIS A 1 435 ? -16.736 0.952 -3.966 1.00 95.44 435 HIS A N 1
ATOM 3437 C CA . HIS A 1 435 ? -16.266 -0.302 -4.546 1.00 95.44 435 HIS A CA 1
ATOM 3438 C C . HIS A 1 435 ? -15.309 -0.035 -5.714 1.00 95.44 435 HIS A C 1
ATOM 3440 O O . HIS A 1 435 ? -15.594 0.778 -6.598 1.00 95.44 435 HIS A O 1
ATOM 3446 N N . THR A 1 436 ? -14.186 -0.741 -5.747 1.00 95.19 436 THR A N 1
ATOM 3447 C CA . THR A 1 436 ? -13.280 -0.806 -6.893 1.00 95.19 436 THR A CA 1
ATOM 3448 C C . THR A 1 436 ? -12.786 -2.239 -7.068 1.00 95.19 436 THR A C 1
ATOM 3450 O O . THR A 1 436 ? -13.141 -3.129 -6.301 1.00 95.19 436 THR A O 1
ATOM 3453 N N . VAL A 1 437 ? -11.968 -2.475 -8.091 1.00 94.50 437 VAL A N 1
ATOM 3454 C CA . VAL A 1 437 ? -11.344 -3.787 -8.287 1.00 94.50 437 VAL A CA 1
ATOM 3455 C C . VAL A 1 437 ? -10.549 -4.179 -7.033 1.00 94.50 437 VAL A C 1
ATOM 3457 O O . VAL A 1 437 ? -9.829 -3.362 -6.456 1.00 94.50 437 VAL A O 1
ATOM 3460 N N . ASP A 1 438 ? -10.675 -5.430 -6.606 1.00 92.81 438 ASP A N 1
ATOM 3461 C CA . ASP A 1 438 ? -10.087 -5.983 -5.378 1.00 92.81 438 ASP A CA 1
ATOM 3462 C C . ASP A 1 438 ? -8.604 -5.617 -5.160 1.00 92.81 438 ASP A C 1
ATOM 3464 O O . ASP A 1 438 ? -8.217 -5.198 -4.066 1.00 92.81 438 ASP A O 1
ATOM 3468 N N . CYS A 1 439 ? -7.777 -5.677 -6.208 1.00 92.50 439 CYS A N 1
ATOM 3469 C CA . CYS A 1 439 ? -6.355 -5.348 -6.132 1.00 92.50 439 CYS A CA 1
ATOM 3470 C C . CYS A 1 439 ? -6.075 -3.842 -5.965 1.00 92.50 439 CYS A C 1
ATOM 3472 O O . CYS A 1 439 ? -4.950 -3.474 -5.653 1.00 92.50 439 CYS A O 1
ATOM 3474 N N . LEU A 1 440 ? -7.055 -2.957 -6.177 1.00 95.12 440 LEU A N 1
ATOM 3475 C CA . LEU A 1 440 ? -6.953 -1.511 -5.924 1.00 95.12 440 LEU A CA 1
ATOM 3476 C C . LEU A 1 440 ? -7.717 -1.078 -4.666 1.00 95.12 440 LEU A C 1
ATOM 3478 O O . LEU A 1 440 ? -7.459 0.011 -4.151 1.00 95.12 440 LEU A O 1
ATOM 3482 N N . GLN A 1 441 ? -8.606 -1.920 -4.130 1.00 95.25 441 GLN A N 1
ATOM 3483 C CA . GLN A 1 441 ? -9.433 -1.606 -2.959 1.00 95.25 441 GLN A CA 1
ATOM 3484 C C . GLN A 1 441 ? -8.589 -1.181 -1.749 1.00 95.25 441 GLN A C 1
ATOM 3486 O O . GLN A 1 441 ? -8.956 -0.263 -1.016 1.00 95.25 441 GLN A O 1
ATOM 3491 N N . GLY A 1 442 ? -7.396 -1.768 -1.605 1.00 93.81 442 GLY A N 1
ATOM 3492 C CA . GLY A 1 442 ? -6.420 -1.416 -0.574 1.00 93.81 442 GLY A CA 1
ATOM 3493 C C . GLY A 1 442 ? -5.916 0.036 -0.607 1.00 93.81 442 GLY A C 1
ATOM 3494 O O . GLY A 1 442 ? -5.359 0.497 0.387 1.00 93.81 442 GLY A O 1
ATOM 3495 N N . ILE A 1 443 ? -6.070 0.755 -1.725 1.00 95.25 443 ILE A N 1
ATOM 3496 C CA . ILE A 1 443 ? -5.732 2.187 -1.838 1.00 95.25 443 ILE A CA 1
ATOM 3497 C C . ILE A 1 443 ? -6.822 3.040 -1.193 1.00 95.25 443 ILE A C 1
ATOM 3499 O O . ILE A 1 443 ? -6.525 4.063 -0.585 1.00 95.25 443 ILE A O 1
ATOM 3503 N N . LEU A 1 444 ? -8.078 2.610 -1.296 1.00 97.19 444 LEU A N 1
ATOM 3504 C CA . LEU A 1 444 ? -9.212 3.307 -0.703 1.00 97.19 444 LEU A CA 1
ATOM 3505 C C . LEU A 1 444 ? -9.309 3.010 0.794 1.00 97.19 444 LEU A C 1
ATOM 3507 O O . LEU A 1 444 ? -9.484 3.922 1.593 1.00 97.19 444 LEU A O 1
ATOM 3511 N N . THR A 1 445 ? -9.124 1.751 1.196 1.00 96.62 445 THR A N 1
ATOM 3512 C CA . THR A 1 445 ? -9.286 1.327 2.597 1.00 96.62 445 THR A CA 1
ATOM 3513 C C . THR A 1 445 ? -8.162 1.803 3.520 1.00 96.62 445 THR A C 1
ATOM 3515 O O . THR A 1 445 ? -8.371 1.869 4.729 1.00 96.62 445 THR A O 1
ATOM 3518 N N . VAL A 1 446 ? -6.988 2.186 2.993 1.00 96.19 446 VAL A N 1
ATOM 3519 C CA . VAL A 1 446 ? -5.893 2.735 3.818 1.00 96.19 446 VAL A CA 1
ATOM 3520 C C . VAL A 1 446 ? -6.144 4.182 4.251 1.00 96.19 446 VAL A C 1
ATOM 3522 O O . VAL A 1 446 ? -5.715 4.573 5.336 1.00 96.19 446 VAL A O 1
ATOM 3525 N N . ILE A 1 447 ? -6.862 4.970 3.442 1.00 97.50 447 ILE A N 1
ATOM 3526 C CA . ILE A 1 447 ? -7.060 6.409 3.677 1.00 97.50 447 ILE A CA 1
ATOM 3527 C C . ILE A 1 447 ? -7.797 6.670 5.001 1.00 97.50 447 ILE A C 1
ATOM 3529 O O . ILE A 1 447 ? -7.278 7.451 5.800 1.00 97.50 447 ILE A O 1
ATOM 3533 N N . PRO A 1 448 ? -8.920 5.992 5.328 1.00 97.88 448 PRO A N 1
ATOM 3534 C CA . PRO A 1 448 ? -9.578 6.186 6.616 1.00 97.88 448 PRO A CA 1
ATOM 3535 C C . PRO A 1 448 ? -8.671 5.875 7.810 1.00 97.88 448 PRO A C 1
ATOM 3537 O O . PRO A 1 448 ? -8.740 6.560 8.824 1.00 97.88 448 PRO A O 1
ATOM 3540 N N . MET A 1 449 ? -7.776 4.887 7.693 1.00 96.69 449 MET A N 1
ATOM 3541 C CA . MET A 1 449 ? -6.822 4.554 8.757 1.00 96.69 449 MET A CA 1
ATOM 3542 C C . MET A 1 449 ? -5.704 5.598 8.887 1.00 96.69 449 MET A C 1
ATOM 3544 O O . MET A 1 449 ? -5.270 5.893 10.001 1.00 96.69 449 MET A O 1
ATOM 3548 N N . GLN A 1 450 ? -5.258 6.193 7.776 1.00 97.12 450 GLN A N 1
ATOM 3549 C CA . GLN A 1 450 ? -4.313 7.316 7.787 1.00 97.12 450 GLN A CA 1
ATOM 3550 C C . GLN A 1 450 ? -4.934 8.551 8.454 1.00 97.12 450 GLN A C 1
ATOM 3552 O O . GLN A 1 450 ? -4.319 9.123 9.354 1.00 97.12 450 GLN A O 1
ATOM 3557 N N . LEU A 1 451 ? -6.170 8.908 8.082 1.00 98.00 451 LEU A N 1
ATOM 3558 C CA . LEU A 1 451 ? -6.927 10.000 8.706 1.00 98.00 451 LEU A CA 1
ATOM 3559 C C . LEU A 1 451 ? -7.183 9.728 10.194 1.00 98.00 451 LEU A C 1
ATOM 3561 O O . LEU A 1 451 ? -7.001 10.610 11.027 1.00 98.00 451 LEU A O 1
ATOM 3565 N N . LEU A 1 452 ? -7.536 8.491 10.552 1.00 97.62 452 LEU A N 1
ATOM 3566 C CA . LEU A 1 452 ? -7.755 8.103 11.944 1.00 97.62 452 LEU A CA 1
ATOM 3567 C C . LEU A 1 452 ? -6.477 8.274 12.770 1.00 97.62 452 LEU A C 1
ATOM 3569 O O . LEU A 1 452 ? -6.516 8.842 13.858 1.00 97.62 452 LEU A O 1
ATOM 3573 N N . SER A 1 453 ? -5.339 7.826 12.235 1.00 96.94 453 SER A N 1
ATOM 3574 C CA . SER A 1 453 ? -4.032 7.979 12.884 1.00 96.94 453 SER A CA 1
ATOM 3575 C C . SER A 1 453 ? -3.672 9.451 13.081 1.00 96.94 453 SER A C 1
ATOM 3577 O O . SER A 1 453 ? -3.203 9.826 14.154 1.00 96.94 453 SER A O 1
ATOM 3579 N N . PHE A 1 454 ? -3.926 10.285 12.067 1.00 97.69 454 PHE A N 1
ATOM 3580 C CA . PHE A 1 454 ? -3.725 11.730 12.124 1.00 97.69 454 PHE A CA 1
ATOM 3581 C C . PHE A 1 454 ? -4.562 12.372 13.238 1.00 97.69 454 PHE A C 1
ATOM 3583 O O . PHE A 1 454 ? -4.007 13.012 14.130 1.00 97.69 454 PHE A O 1
ATOM 3590 N N . HIS A 1 455 ? -5.879 12.150 13.242 1.00 98.31 455 HIS A N 1
ATOM 3591 C CA . HIS A 1 455 ? -6.772 12.765 14.228 1.00 98.31 455 HIS A CA 1
ATOM 3592 C C . HIS A 1 455 ? -6.489 12.294 15.654 1.00 98.31 455 HIS A C 1
ATOM 3594 O O . HIS A 1 455 ? -6.464 13.113 16.570 1.00 98.31 455 HIS A O 1
ATOM 3600 N N . ILE A 1 456 ? -6.200 11.003 15.859 1.00 97.56 456 ILE A N 1
ATOM 3601 C CA . ILE A 1 456 ? -5.801 10.496 17.181 1.00 97.56 456 ILE A CA 1
ATOM 3602 C C . ILE A 1 456 ? -4.497 11.163 17.641 1.00 97.56 456 ILE A C 1
ATOM 3604 O O . ILE A 1 456 ? -4.388 11.537 18.807 1.00 97.56 456 ILE A O 1
ATOM 3608 N N . ALA A 1 457 ? -3.511 11.323 16.755 1.00 96.94 457 ALA A N 1
ATOM 3609 C CA . ALA A 1 457 ? -2.240 11.955 17.099 1.00 96.94 457 ALA A CA 1
ATOM 3610 C C . ALA A 1 457 ? -2.426 13.427 17.493 1.00 96.94 457 ALA A C 1
ATOM 3612 O O . ALA A 1 457 ? -1.868 13.855 18.502 1.00 96.94 457 ALA A O 1
ATOM 3613 N N . VAL A 1 458 ? -3.270 14.167 16.766 1.00 97.38 458 VAL A N 1
ATOM 3614 C CA . VAL A 1 458 ? -3.635 15.554 17.102 1.00 97.38 458 VAL A CA 1
ATOM 3615 C C . VAL A 1 458 ? -4.342 15.628 18.459 1.00 97.38 458 VAL A C 1
ATOM 3617 O O . VAL A 1 458 ? -3.957 16.437 19.298 1.00 97.38 458 VAL A O 1
ATOM 3620 N N . LEU A 1 459 ? -5.322 14.754 18.718 1.00 97.44 459 LEU A N 1
ATOM 3621 C CA . LEU A 1 459 ? -6.037 14.697 20.004 1.00 97.44 459 LEU A CA 1
ATOM 3622 C C . LEU A 1 459 ? -5.131 14.326 21.187 1.00 97.44 459 LEU A C 1
ATOM 3624 O O . LEU A 1 459 ? -5.435 14.665 22.327 1.00 97.44 459 LEU A O 1
ATOM 3628 N N . ARG A 1 460 ? -4.032 13.616 20.923 1.00 95.94 460 ARG A N 1
ATOM 3629 C CA . ARG A 1 460 ? -3.002 13.258 21.908 1.00 95.94 460 ARG A CA 1
ATOM 3630 C C . ARG A 1 460 ? -1.864 14.268 22.002 1.00 95.94 460 ARG A C 1
ATOM 3632 O O . ARG A 1 460 ? -0.881 13.978 22.681 1.00 95.94 460 ARG A O 1
ATOM 3639 N N . GLU A 1 461 ? -1.953 15.389 21.288 1.00 95.44 461 GLU A N 1
ATOM 3640 C CA . GLU A 1 461 ? -0.903 16.413 21.237 1.00 95.44 461 GLU A CA 1
ATOM 3641 C C . GLU A 1 461 ? 0.465 15.842 20.798 1.00 95.44 461 GLU A C 1
ATOM 3643 O O . GLU A 1 461 ? 1.532 16.293 21.213 1.00 95.44 461 GLU A O 1
ATOM 3648 N N . CYS A 1 462 ? 0.448 14.810 19.949 1.00 93.69 462 CYS A N 1
ATOM 3649 C CA . CYS A 1 462 ? 1.650 14.210 19.381 1.00 93.69 462 CYS A CA 1
ATOM 3650 C C . CYS A 1 462 ? 2.161 15.038 18.193 1.00 93.69 462 CYS A C 1
ATOM 3652 O O . CYS A 1 462 ? 1.385 15.615 17.432 1.00 93.69 462 CYS A O 1
ATOM 3654 N N . ASN A 1 463 ? 3.481 15.056 17.985 1.00 92.94 463 ASN A N 1
ATOM 3655 C CA . ASN A 1 463 ? 4.064 15.667 16.793 1.00 92.94 463 ASN A CA 1
ATOM 3656 C C . ASN A 1 463 ? 3.836 14.758 15.574 1.00 92.94 463 ASN A C 1
ATOM 3658 O O . ASN A 1 463 ? 4.503 13.736 15.420 1.00 92.94 463 ASN A O 1
ATOM 3662 N N . VAL A 1 464 ? 2.873 15.138 14.735 1.00 92.50 464 VAL A N 1
ATOM 3663 C CA . VAL A 1 464 ? 2.442 14.365 13.562 1.00 92.50 464 VAL A CA 1
ATOM 3664 C C . VAL A 1 464 ? 3.527 14.306 12.481 1.00 92.50 464 VAL A C 1
ATOM 3666 O O . VAL A 1 464 ? 3.756 13.248 11.897 1.00 92.50 464 VAL A O 1
ATOM 3669 N N . ASP A 1 465 ? 4.208 15.423 12.217 1.00 91.12 465 ASP A N 1
ATOM 3670 C CA . ASP A 1 465 ? 5.220 15.498 11.157 1.00 91.12 465 ASP A CA 1
ATOM 3671 C C . ASP A 1 465 ? 6.534 14.834 11.571 1.00 91.12 465 ASP A C 1
ATOM 3673 O O . ASP A 1 465 ? 7.173 14.168 10.754 1.00 91.12 465 ASP A O 1
ATOM 3677 N N . CYS A 1 466 ? 6.910 14.976 12.845 1.00 91.19 466 CYS A N 1
ATOM 3678 C CA . CYS A 1 466 ? 8.138 14.438 13.423 1.00 91.19 466 CYS A CA 1
ATOM 3679 C C . CYS A 1 466 ? 7.835 13.630 14.697 1.00 91.19 466 CYS A C 1
ATOM 3681 O O . CYS A 1 466 ? 8.082 14.123 15.806 1.00 91.19 466 CYS A O 1
ATOM 3683 N N . PRO A 1 467 ? 7.322 12.391 14.576 1.00 89.56 467 PRO A N 1
ATOM 3684 C CA . PRO A 1 467 ? 7.087 11.539 15.729 1.00 89.56 467 PRO A CA 1
ATOM 3685 C C . PRO A 1 467 ? 8.397 11.228 16.455 1.00 89.56 467 PRO A C 1
ATOM 3687 O O . PRO A 1 467 ? 9.464 11.112 15.845 1.00 89.56 467 PRO A O 1
ATOM 3690 N N . ARG A 1 468 ? 8.325 11.080 17.779 1.00 86.50 468 ARG A N 1
ATOM 3691 C CA . ARG A 1 468 ? 9.509 10.853 18.615 1.00 86.50 468 ARG A CA 1
ATOM 3692 C C . ARG A 1 468 ? 10.254 9.592 18.174 1.00 86.50 468 ARG A C 1
ATOM 3694 O O . ARG A 1 468 ? 9.634 8.575 17.872 1.00 86.50 468 ARG A O 1
ATOM 3701 N N . ASN A 1 469 ? 11.582 9.645 18.225 1.00 86.50 469 ASN A N 1
ATOM 3702 C CA . ASN A 1 469 ? 12.484 8.523 17.941 1.00 86.50 469 ASN A CA 1
ATOM 3703 C C . ASN A 1 469 ? 12.421 7.971 16.504 1.00 86.50 469 ASN A C 1
ATOM 3705 O O . ASN A 1 469 ? 13.020 6.932 16.238 1.00 86.50 469 ASN A O 1
ATOM 3709 N N . LEU A 1 470 ? 11.726 8.641 15.579 1.00 84.69 470 LEU A N 1
ATOM 3710 C CA . LEU A 1 470 ? 11.659 8.248 14.175 1.00 84.69 470 LEU A CA 1
ATOM 3711 C C . LEU A 1 470 ? 12.341 9.294 13.290 1.00 84.69 470 LEU A C 1
ATOM 3713 O O . LEU A 1 470 ? 12.284 10.494 13.546 1.00 84.69 470 LEU A O 1
ATOM 3717 N N . ALA A 1 471 ? 12.973 8.820 12.219 1.00 79.25 471 ALA A N 1
ATOM 3718 C CA . ALA A 1 471 ? 13.593 9.651 11.195 1.00 79.25 471 ALA A CA 1
ATOM 3719 C C . ALA A 1 471 ? 12.989 9.322 9.828 1.00 79.25 471 ALA A C 1
ATOM 3721 O O . ALA A 1 471 ? 12.669 8.166 9.544 1.00 79.25 471 ALA A O 1
ATOM 3722 N N . LYS A 1 472 ? 12.873 10.333 8.955 1.00 73.44 472 LYS A N 1
ATOM 3723 C CA . LYS A 1 472 ? 12.274 10.183 7.616 1.00 73.44 472 LYS A CA 1
ATOM 3724 C C . LYS A 1 472 ? 12.975 9.115 6.772 1.00 73.44 472 LYS A C 1
ATOM 3726 O O . LYS A 1 472 ? 12.336 8.354 6.051 1.00 73.44 472 LYS A O 1
ATOM 3731 N N . SER A 1 473 ? 14.297 9.047 6.877 1.00 66.75 473 SER A N 1
ATOM 3732 C CA . SER A 1 473 ? 15.129 8.028 6.248 1.00 66.75 473 SER A CA 1
ATOM 3733 C C . SER A 1 473 ? 16.211 7.589 7.223 1.00 66.75 473 SER A C 1
ATOM 3735 O O . SER A 1 473 ? 16.807 8.428 7.890 1.00 66.75 473 SER A O 1
ATOM 3737 N N . VAL A 1 474 ? 16.486 6.285 7.273 1.00 69.88 474 VAL A N 1
ATOM 3738 C CA . VAL A 1 474 ? 17.640 5.748 8.010 1.00 69.88 474 VAL A CA 1
ATOM 3739 C C . VAL A 1 474 ? 18.721 5.539 6.963 1.00 69.88 474 VAL A C 1
ATOM 3741 O O . VAL A 1 474 ? 18.573 4.693 6.079 1.00 69.88 474 VAL A O 1
ATOM 3744 N N . THR A 1 475 ? 19.710 6.424 6.988 1.00 68.81 475 THR A N 1
ATOM 3745 C CA . THR A 1 475 ? 20.813 6.505 6.018 1.00 68.81 475 THR A CA 1
ATOM 3746 C C . THR A 1 475 ? 22.133 6.000 6.600 1.00 68.81 475 THR A C 1
ATOM 3748 O O . THR A 1 475 ? 23.155 6.061 5.927 1.00 68.81 475 THR A O 1
ATOM 3751 N N . VAL A 1 476 ? 22.114 5.546 7.852 1.00 56.19 476 VAL A N 1
ATOM 3752 C CA . VAL A 1 476 ? 23.243 4.981 8.593 1.00 56.19 476 VAL A CA 1
ATOM 3753 C C . VAL A 1 476 ? 22.780 3.668 9.220 1.00 56.19 476 VAL A C 1
ATOM 3755 O O . VAL A 1 476 ? 21.610 3.587 9.601 1.00 56.19 476 VAL A O 1
ATOM 3758 N N . GLU A 1 477 ? 23.660 2.669 9.253 1.00 47.47 477 GLU A N 1
ATOM 3759 C CA . GLU A 1 477 ? 23.441 1.404 9.977 1.00 47.47 477 GLU A CA 1
ATOM 3760 C C . GLU A 1 477 ? 23.481 1.607 11.494 1.00 47.47 477 GLU A C 1
ATOM 3762 O O . GLU A 1 477 ? 24.324 2.414 11.962 1.00 47.47 477 GLU A O 1
#

Radius of gyration: 29.18 Å; chains: 1; bounding box: 67×66×74 Å

Secondary structure (DSSP, 8-state):
----------SS---HHHHHHHHHHHHHHS---S-SEEEEEEESSTTS-SEEEEEEE-S--------HHHHHHHHHHHHHHHH-TTS-HHHHHHHHHTT-SS--EEEE-SSSTT-EEEE-SSSPPP-----SS--S-S--------HHHHHHHHHHHHSS----EEEEE-TTS-THHHHHHHHHHHHH-S-EEEEEHHHHHHTT----TT-EEEEEESSS--HHHHHHHHHHHHTT-EEEEEESSTT-HHHHHSSEEEE-------SSS-SHHHHHHHHHHHHHHHHHTTT-GGGHHHHHHHHHHHHHHHHHHHHHHTTHHHHHHHHHHHTT-SEEEEEE-THHHHHHHHHHHHHHHHH--EEEEEEGGGGGGTGGGG-SSSS-EEEEE-SSTTHHHHHHHHHHHHTTT--EEEEEETT-HHHHTT-SEEEEE----HHHHHHHHHHHHHHHHHHHHHHTT--SSS-TT--S-----